Protein AF-A0A2U3QH63-F1 (afdb_monomer)

Radius of gyration: 43.39 Å; Cα contacts (8 Å, |Δi|>4): 1213; chains: 1; bounding box: 76×85×136 Å

Solvent-accessible surface area (backbone atoms only — not comparable to full-atom values): 37563 Å² total; per-residue (Å²): 138,54,75,68,55,43,52,52,37,27,51,47,39,42,52,76,70,37,90,82,51,88,47,72,66,52,48,76,74,70,37,46,32,56,52,40,51,54,51,37,60,54,20,30,50,41,40,75,71,65,50,77,67,56,22,58,55,52,32,51,51,40,21,72,78,34,40,30,41,51,38,31,68,31,45,73,42,46,22,50,32,39,47,78,24,46,57,21,36,40,32,49,51,20,34,38,27,35,50,20,37,36,25,26,35,22,32,34,32,61,61,80,89,74,91,67,79,26,15,23,34,39,33,35,43,26,37,37,27,42,46,16,34,35,43,16,68,33,46,35,27,36,51,20,40,36,34,58,58,12,32,37,76,63,66,40,63,57,72,34,35,31,41,38,79,72,43,41,81,55,88,82,78,87,47,81,46,80,53,101,92,44,81,45,81,51,81,82,81,81,90,52,73,64,61,52,50,48,54,51,49,51,54,50,49,54,52,50,50,54,49,49,55,50,51,54,59,53,56,76,73,45,80,81,34,25,40,54,20,53,61,77,73,46,75,38,77,70,72,57,84,47,88,62,39,44,41,34,40,33,67,56,51,68,25,53,56,85,54,30,54,59,56,51,44,46,51,49,52,56,42,32,53,51,38,43,45,43,76,72,66,36,48,74,47,39,35,32,38,35,44,53,70,50,74,64,28,51,52,43,13,66,72,72,74,48,56,40,64,56,41,18,52,53,26,48,54,48,46,49,56,55,35,51,63,52,68,41,73,82,55,80,41,68,51,43,42,80,82,40,51,68,54,34,53,53,49,54,50,48,24,37,76,72,64,41,28,50,78,52,91,44,20,30,30,37,46,56,88,72,46,91,64,64,34,55,53,64,74,44,56,66,67,63,50,60,76,68,55,91,63,84,76,60,84,83,47,94,45,88,81,38,45,55,46,29,38,46,44,57,92,92,49,79,61,45,87,49,101,55,43,53,13,40,76,18,85,42,40,43,56,38,32,53,46,36,75,76,56,41,74,52,35,30,36,40,33,35,48,56,70,37,42,59,65,45,51,40,47,23,47,52,52,40,23,69,58,68,74,44,73,41,61,76,32,37,41,52,30,36,53,50,20,44,94,88,37,75,56,34,77,93,76,69,62,58,54,41,42,65,68,48,53,59,67,37,55,38,66,26,53,45,46,46,60,37,59,44,43,58,59,48,71,40,81,60,52,75,64,57,44,50,53,25,38,50,51,53,49,54,50,35,54,49,52,50,52,50,52,57,56,72,69,56,89,53,93,55,76,37,84,35,99,51,47,68,60,51,52,56,44,65,76,42,46,66,58,54,36,45,54,25,40,28,55,48,53,22,41,29,56,27,50,48,52,52,52,50,50,54,52,52,51,52,57,42,56,71,66,60,45,31,26,70,69,53,52,50,54,52,50,54,47,52,54,51,54,45,55,56,18,61,36,67,71,41,81,83,67,53,53,67,56,49,38,54,49,50,32,64,42,72,64,41,93,66,54,73,65,56,53,53,50,49,51,50,54,30,49,55,26,51,75,74,66,37,59,67,60,26,47,48,51,49,48,58,37,42,78,63,37,34,44,78,45,84,56,98,91,48,73,49,74,43,64,66,121

Sequence (707 aa):
MGFWGDIKSDYRAVFERDPAARNGLEVILAYPGFHAIFWHRINHRLWNLGIPILPRLLSHIARFLTGIEIHPGASIGKGLVIDHGMGVVIGETAEVGDNCLLYQGVTLGGTGKEKGKRHPTLKNNVVVGTGAKILGAITVGNNVIIGANSVILKPVPDNSICVGVPGRITRKKILRMTTEDGMVEVMDYFPDPVVEKQKELESRIDELTKRLDSVERAKERGGRMKIYNTLTGKKEEFIPEEAGRVGMYACGVTVYDHCHIGHARSAVVFDVMRRYMISRGYQFKYIRNFTDIDDKIINKAKQEGIAWDAVARKYTEEYYRDMDRLGVGRADVEPKATDHIEEIVEIVKGLVEKGFAYERDGSVYFEVEKFHGYGKLSKRDLEDMMAGARVEVDERKRNPMDFALWKASKEGEPSWESPWGQGRPGWHIECSAMSLKHLGETFDIHGGGADLIFPHHENEIAQSESYTGRPFVRYWVHNGFITVDKEKMSKSLGNFFTIQEILNKFDAEAVRFFLLSTHYRSPIEFSDEQLREAEASIDRYYTTVLRIRDFLSQESTKEKPGPDEKALSEMLGKFLDKFREAMDDDFNTALAIGTIFELVRMLNKYMDSRPSGSQAVELIKKADEMLRETGNVLNLFHRTPEEWYRALMAVKGIGLTEDDILARITERQAARERKDWADADFIRKELDEKGILLEDRKDGTGWKVRV

Nearest PDB structures (foldseek):
  1u0b-assembly1_B  TM=9.351E-01  e=1.641E-53  Escherichia coli
  8qhp-assembly1_B  TM=9.592E-01  e=2.094E-49  Pyrococcus furiosus DSM 3638
  3tqo-assembly1_A  TM=9.587E-01  e=3.550E-46  Coxiella burnetii
  6wye-assembly1_A-3  TM=9.798E-01  e=4.482E-16  Neisseria gonorrhoeae
  6wye-assembly2_B-5  TM=9.455E-01  e=9.941E-16  Neisseria gonorrhoeae

Organism: NCBI:txid2016548

Foldseek 3Di:
DDLVVQLVQQLVLQCVPDPPNPDSVCSVPPPLQSQLVNLLSVLLVCVVVVPPPVSVVSQVVSCVVRLARAANQEAAEGSEGEACAHQHHHDNQEYEEYNEYHYYQEEQEFDDDDDDQGTDYEYECEYAAANEYAGTDEYEEANEYEYHNEYDPHHHYHPFYWYDVPTDTDDDDFDWDADPVGIDTDDDDDDDPVVVVVVVVVVVVVVVVVVVVLVVVLVVLAPQFWAQFLLVRDTDRADWPDRLEAEEEEEADAQQDFAFLQNVLQLLLVQLVQLLSVVSRGHYAYEYEYALDDPSLQVSCVVVVHDSNVSNVVSVVNVCVLNVLLVRDDGNYYYYLVVQVVLLLVLLVLCVVLPQWDDDPLWIWGNQVPQDCQCSSVVDDPVRVLVPDPDPDPVRDPDSPIFTQWDADDPPGDWDQHPSGTTGGDPQSSSLRVSCVPANLEGEEYEYAPVCSPPRVSVSQSSSCSNPVDRRYDGYHHFYAEDEPNHGDDVVVVNTGGSVNVVLQARSLLSLQLSLLAQRRDYRYDDPVSSVVSLVLQLLVLVLVVLLVVLLPDDDPDFDAFPCLVVLVVLLVCLVVQLSVCCSHNHNSNSNVVSLVVNSVSSVNRVVSVGDDDSNNVSSVSNVVSNVVSCSSSVHDPDHQVVSQVSVCNSVVLPDDPVNLVVLQVVLVVCVVVVVVVSNVVSQVVCVVSQKHWDQDPVGIDIGGHD

Structure (mmCIF, N/CA/C/O backbone):
data_AF-A0A2U3QH63-F1
#
_entry.id   AF-A0A2U3QH63-F1
#
loop_
_atom_site.group_PDB
_atom_site.id
_atom_site.type_symbol
_atom_site.label_atom_id
_atom_site.label_alt_id
_atom_site.label_comp_id
_atom_site.label_asym_id
_atom_site.label_entity_id
_atom_site.label_seq_id
_atom_site.pdbx_PDB_ins_code
_atom_site.Cartn_x
_atom_site.Cartn_y
_atom_site.Cartn_z
_atom_site.occupancy
_atom_site.B_iso_or_equiv
_atom_site.auth_seq_id
_atom_site.auth_comp_id
_atom_site.auth_asym_id
_atom_site.auth_atom_id
_atom_site.pdbx_PDB_model_num
ATOM 1 N N . MET A 1 1 ? -32.511 -54.097 55.186 1.00 53.22 1 MET A N 1
ATOM 2 C CA . MET A 1 1 ? -31.065 -54.186 55.506 1.00 53.22 1 MET A CA 1
ATOM 3 C C . MET A 1 1 ? -30.899 -54.123 57.014 1.00 53.22 1 MET A C 1
ATOM 5 O O . MET A 1 1 ? -31.680 -53.439 57.661 1.00 53.22 1 MET A O 1
ATOM 9 N N . GLY A 1 2 ? -29.983 -54.909 57.581 1.00 75.94 2 GLY A N 1
ATOM 10 C CA . GLY A 1 2 ? -29.777 -54.994 59.031 1.00 75.94 2 GLY A CA 1
ATOM 11 C C . GLY A 1 2 ? -28.609 -54.131 59.508 1.00 75.94 2 GLY A C 1
ATOM 12 O O . GLY A 1 2 ? -27.726 -53.815 58.721 1.00 75.94 2 GLY A O 1
ATOM 13 N N . PHE A 1 3 ? -28.577 -53.840 60.812 1.00 82.31 3 PHE A N 1
ATOM 14 C CA . PHE A 1 3 ? -27.504 -53.124 61.531 1.00 82.31 3 PHE A CA 1
ATOM 15 C C . PHE A 1 3 ? -26.093 -53.416 61.020 1.00 82.31 3 PHE A C 1
ATOM 17 O O . PHE A 1 3 ? -25.308 -52.524 60.724 1.00 82.31 3 PHE A O 1
ATOM 24 N N . TRP A 1 4 ? -25.796 -54.710 60.919 1.00 85.00 4 TRP A N 1
ATOM 25 C CA . TRP A 1 4 ? -24.488 -55.231 60.572 1.00 85.00 4 TRP A CA 1
ATOM 26 C C . TRP A 1 4 ? -24.160 -55.023 59.093 1.00 85.00 4 TRP A C 1
ATOM 28 O O . TRP A 1 4 ? -22.991 -54.941 58.737 1.00 85.00 4 TRP A O 1
ATOM 38 N N . GLY A 1 5 ? -25.175 -54.898 58.234 1.00 84.56 5 GLY A N 1
ATOM 39 C CA . GLY A 1 5 ? -25.006 -54.535 56.829 1.00 84.56 5 GLY A CA 1
ATOM 40 C C . GLY A 1 5 ? -24.594 -53.075 56.657 1.00 84.56 5 GLY A C 1
ATOM 41 O O . GLY A 1 5 ? -23.699 -52.794 55.861 1.00 84.56 5 GLY A O 1
ATOM 42 N N . ASP A 1 6 ? -25.184 -52.168 57.438 1.00 82.88 6 ASP A N 1
ATOM 43 C CA . ASP A 1 6 ? -24.823 -50.746 57.404 1.00 82.88 6 ASP A CA 1
ATOM 44 C C . ASP A 1 6 ? -23.405 -50.544 57.953 1.00 82.88 6 ASP A C 1
ATOM 46 O O . ASP A 1 6 ? -22.573 -49.956 57.272 1.00 82.88 6 ASP A O 1
ATOM 50 N N . ILE A 1 7 ? -23.071 -51.169 59.090 1.00 87.12 7 ILE A N 1
ATOM 51 C CA . ILE A 1 7 ? -21.707 -51.138 59.654 1.00 87.12 7 ILE A CA 1
ATOM 52 C C . ILE A 1 7 ? -20.677 -51.715 58.680 1.00 87.12 7 ILE A C 1
ATOM 54 O O . ILE A 1 7 ? -19.600 -51.150 58.515 1.00 87.12 7 ILE A O 1
ATOM 58 N N . LYS A 1 8 ? -20.990 -52.833 58.011 1.00 88.12 8 LYS A N 1
ATOM 59 C CA . LYS A 1 8 ? -20.094 -53.432 57.011 1.00 88.12 8 LYS A CA 1
ATOM 60 C C . LYS A 1 8 ? -19.876 -52.504 55.814 1.00 88.12 8 LYS A C 1
ATOM 62 O O . LYS A 1 8 ? -18.784 -52.502 55.253 1.00 88.12 8 LYS A O 1
ATOM 67 N N . SER A 1 9 ? -20.899 -51.745 55.428 1.00 85.88 9 SER A N 1
ATOM 68 C CA . SER A 1 9 ? -20.813 -50.766 54.340 1.00 85.88 9 SER A CA 1
ATOM 69 C C . SER A 1 9 ? -19.979 -49.555 54.756 1.00 85.88 9 SER A C 1
ATOM 71 O O . SER A 1 9 ? -19.106 -49.146 54.001 1.00 85.88 9 SER A O 1
ATOM 73 N N . ASP A 1 10 ? -20.180 -49.046 55.974 1.00 87.25 10 ASP A N 1
ATOM 74 C CA . ASP A 1 10 ? -19.399 -47.941 56.543 1.00 87.25 10 ASP A CA 1
ATOM 75 C C . ASP A 1 10 ? -17.912 -48.335 56.679 1.00 87.25 10 ASP A C 1
ATOM 77 O O . ASP A 1 10 ? -17.027 -47.596 56.262 1.00 87.25 10 ASP A O 1
ATOM 81 N N . TYR A 1 11 ? -17.631 -49.551 57.161 1.00 88.56 11 TYR A N 1
ATOM 82 C CA . TYR A 1 11 ? -16.279 -50.118 57.228 1.00 88.56 11 TYR A CA 1
ATOM 83 C C . TYR A 1 11 ? -15.609 -50.211 55.847 1.00 88.56 11 TYR A C 1
ATOM 85 O O . TYR A 1 11 ? -14.471 -49.774 55.685 1.00 88.56 11 TYR A O 1
ATOM 93 N N . ARG A 1 12 ? -16.308 -50.772 54.848 1.00 86.50 12 ARG A N 1
ATOM 94 C CA . ARG A 1 12 ? -15.771 -50.904 53.483 1.00 86.50 12 ARG A CA 1
ATOM 95 C C . ARG A 1 12 ? -15.495 -49.547 52.858 1.00 86.50 12 ARG A C 1
ATOM 97 O O . ARG A 1 12 ? -14.435 -49.369 52.279 1.00 86.50 12 ARG A O 1
ATOM 104 N N . ALA A 1 13 ? -16.410 -48.595 53.028 1.00 85.12 13 ALA A N 1
ATOM 105 C CA . ALA A 1 13 ? -16.253 -47.257 52.478 1.00 85.12 13 ALA A CA 1
ATOM 106 C C . ALA A 1 13 ? -15.012 -46.548 53.036 1.00 85.12 13 ALA A C 1
ATOM 108 O O . ALA A 1 13 ? -14.299 -45.910 52.270 1.00 85.12 13 ALA A O 1
ATOM 109 N N . VAL A 1 14 ? -14.723 -46.687 54.337 1.00 86.12 14 VAL A N 1
ATOM 110 C CA . VAL A 1 14 ? -13.491 -46.139 54.932 1.00 86.12 14 VAL A CA 1
ATOM 111 C C . VAL A 1 14 ? -12.256 -46.844 54.366 1.00 86.12 14 VAL A C 1
ATOM 113 O O . VAL A 1 14 ? -11.330 -46.176 53.922 1.00 86.12 14 VAL A O 1
ATOM 116 N N . PHE A 1 15 ? -12.261 -48.179 54.326 1.00 84.75 15 PHE A N 1
ATOM 117 C CA . PHE A 1 15 ? -11.122 -48.965 53.842 1.00 84.75 15 PHE A CA 1
ATOM 118 C C . PHE A 1 15 ? -10.794 -48.723 52.357 1.00 84.75 15 PHE A C 1
ATOM 120 O O . PHE A 1 15 ? -9.631 -48.716 51.980 1.00 84.75 15 PHE A O 1
ATOM 127 N N . GLU A 1 16 ? -11.805 -48.530 51.509 1.00 82.19 16 GLU A N 1
ATOM 128 C CA . GLU A 1 16 ? -11.620 -48.321 50.066 1.00 82.19 16 GLU A CA 1
ATOM 129 C C . GLU A 1 16 ? -11.234 -46.878 49.710 1.00 82.19 16 GLU A C 1
ATOM 131 O O . GLU A 1 16 ? -10.619 -46.654 48.669 1.00 82.19 16 GLU A O 1
ATOM 136 N N . ARG A 1 17 ? -11.616 -45.894 50.535 1.00 78.31 17 ARG A N 1
ATOM 137 C CA . ARG A 1 17 ? -11.441 -44.464 50.222 1.00 78.31 17 ARG A CA 1
ATOM 138 C C . ARG A 1 17 ? -10.255 -43.810 50.918 1.00 78.31 17 ARG A C 1
ATOM 140 O O . ARG A 1 17 ? -9.810 -42.774 50.434 1.00 78.31 17 ARG A O 1
ATOM 147 N N . ASP A 1 18 ? -9.758 -44.379 52.015 1.00 78.69 18 ASP A N 1
ATOM 148 C CA . ASP A 1 18 ? -8.550 -43.886 52.675 1.00 78.69 18 ASP A CA 1
ATOM 149 C C . ASP A 1 18 ? -7.324 -44.726 52.261 1.00 78.69 18 ASP A C 1
ATOM 151 O O . ASP A 1 18 ? -7.178 -45.866 52.712 1.00 78.69 18 ASP A O 1
ATOM 155 N N . PRO A 1 19 ? -6.408 -44.188 51.432 1.00 79.00 19 PRO A N 1
ATOM 156 C CA . PRO A 1 19 ? -5.205 -44.905 51.014 1.00 79.00 19 PRO A CA 1
ATOM 157 C C . PRO A 1 19 ? -4.230 -45.186 52.170 1.00 79.00 19 PRO A C 1
ATOM 159 O O . PRO A 1 19 ? -3.308 -45.988 52.005 1.00 79.00 19 PRO A O 1
ATOM 162 N N . ALA A 1 20 ? -4.397 -44.545 53.332 1.00 77.81 20 ALA A N 1
ATOM 163 C CA . ALA A 1 20 ? -3.601 -44.813 54.522 1.00 77.81 20 ALA A CA 1
ATOM 164 C C . ALA A 1 20 ? -4.074 -46.056 55.298 1.00 77.81 20 ALA A C 1
ATOM 166 O O . ALA A 1 20 ? -3.328 -46.542 56.152 1.00 77.81 20 ALA A O 1
ATOM 167 N N . ALA A 1 21 ? -5.260 -46.603 55.006 1.00 82.69 21 ALA A N 1
ATOM 168 C CA . ALA A 1 21 ? -5.777 -47.800 55.662 1.00 82.69 21 ALA A CA 1
ATOM 169 C C . ALA A 1 21 ? -5.039 -49.054 55.169 1.00 82.69 21 ALA A C 1
ATOM 171 O O . ALA A 1 21 ? -5.314 -49.590 54.096 1.00 82.69 21 ALA A O 1
ATOM 172 N N . ARG A 1 22 ? -4.095 -49.573 55.962 1.00 80.56 22 ARG A N 1
ATOM 173 C CA . ARG A 1 22 ? -3.258 -50.711 55.539 1.00 80.56 22 ARG A CA 1
ATOM 174 C C . ARG A 1 22 ? -3.982 -52.044 55.669 1.00 80.56 22 ARG A C 1
ATOM 176 O O . ARG A 1 22 ? -3.662 -52.996 54.962 1.00 80.56 22 ARG A O 1
ATOM 183 N N . ASN A 1 23 ? -4.913 -52.151 56.615 1.00 85.81 23 ASN A N 1
ATOM 184 C CA . ASN A 1 23 ? -5.725 -53.345 56.835 1.00 85.81 23 ASN A CA 1
ATOM 185 C C . ASN A 1 23 ? -7.034 -53.017 57.577 1.00 85.81 23 ASN A C 1
ATOM 187 O O . ASN A 1 23 ? -7.190 -51.962 58.184 1.00 85.81 23 ASN A O 1
ATOM 191 N N . GLY A 1 24 ? -7.976 -53.960 57.565 1.00 82.75 24 GLY A N 1
ATOM 192 C CA . GLY A 1 24 ? -9.287 -53.778 58.191 1.00 82.75 24 GLY A CA 1
ATOM 193 C C . GLY A 1 24 ? -9.284 -53.624 59.714 1.00 82.75 24 GLY A C 1
ATOM 194 O O . GLY A 1 24 ? -10.132 -52.925 60.267 1.00 82.75 24 GLY A O 1
ATOM 195 N N . LEU A 1 25 ? -8.335 -54.262 60.406 1.00 85.62 25 LEU A N 1
ATOM 196 C CA . LEU A 1 25 ? -8.208 -54.149 61.863 1.00 85.62 25 LEU A CA 1
ATOM 197 C C . LEU A 1 25 ? -7.833 -52.724 62.274 1.00 85.62 25 LEU A C 1
ATOM 199 O O . LEU A 1 25 ? -8.341 -52.224 63.274 1.00 85.62 25 LEU A O 1
ATOM 203 N N . GLU A 1 26 ? -7.002 -52.060 61.476 1.00 86.62 26 GLU A N 1
ATOM 204 C CA . GLU A 1 26 ? -6.615 -50.666 61.674 1.00 86.62 26 GLU A CA 1
ATOM 205 C C . GLU A 1 26 ? -7.829 -49.729 61.617 1.00 86.62 26 GLU A C 1
ATOM 207 O O . GLU A 1 26 ? -8.023 -48.925 62.526 1.00 86.62 26 GLU A O 1
ATOM 212 N N . VAL A 1 27 ? -8.713 -49.905 60.629 1.00 86.00 27 VAL A N 1
ATOM 213 C CA . VAL A 1 27 ? -9.963 -49.132 60.520 1.00 86.00 27 VAL A CA 1
ATOM 214 C C . VAL A 1 27 ? -10.855 -49.340 61.747 1.00 86.00 27 VAL A C 1
ATOM 216 O O . VAL A 1 27 ? -11.381 -48.387 62.319 1.00 86.00 27 VAL A O 1
ATOM 219 N N . ILE A 1 28 ? -11.003 -50.585 62.202 1.00 88.31 28 ILE A N 1
ATOM 220 C CA . ILE A 1 28 ? -11.861 -50.905 63.349 1.00 88.31 28 ILE A CA 1
ATOM 221 C C . ILE A 1 28 ? -11.292 -50.353 64.660 1.00 88.31 28 ILE A C 1
ATOM 223 O O . ILE A 1 28 ? -12.069 -49.968 65.531 1.00 88.31 28 ILE A O 1
ATOM 227 N N . LEU A 1 29 ? -9.970 -50.317 64.834 1.00 87.69 29 LEU A N 1
ATOM 228 C CA . LEU A 1 29 ? -9.340 -49.971 66.113 1.00 87.69 29 LEU A CA 1
ATOM 229 C C . LEU A 1 29 ? -8.884 -48.514 66.214 1.00 87.69 29 LEU A C 1
ATOM 231 O O . LEU A 1 29 ? -8.833 -47.992 67.324 1.00 87.69 29 LEU A O 1
ATOM 235 N N . ALA A 1 30 ? -8.562 -47.861 65.097 1.00 87.62 30 ALA A N 1
ATOM 236 C CA . ALA A 1 30 ? -7.822 -46.600 65.113 1.00 87.62 30 ALA A CA 1
ATOM 237 C C . ALA A 1 30 ? -8.497 -45.438 64.372 1.00 87.62 30 ALA A C 1
ATOM 239 O O . ALA A 1 30 ? -7.979 -44.330 64.455 1.00 87.62 30 ALA A O 1
ATOM 240 N N . TYR A 1 31 ? -9.625 -45.642 63.677 1.00 91.00 31 TYR A N 1
ATOM 241 C CA . TYR A 1 31 ? -10.254 -44.587 62.870 1.00 91.00 31 TYR A CA 1
ATOM 242 C C . TYR A 1 31 ? -11.399 -43.901 63.632 1.00 91.00 31 TYR A C 1
ATOM 244 O O . TYR A 1 31 ? -12.498 -44.462 63.728 1.00 91.00 31 TYR A O 1
ATOM 252 N N . PRO A 1 32 ? -11.213 -42.655 64.115 1.00 90.94 32 PRO A N 1
ATOM 253 C CA . PRO A 1 32 ? -12.220 -41.972 64.928 1.00 90.94 32 PRO A CA 1
ATOM 254 C C . PRO A 1 32 ? -13.519 -41.703 64.160 1.00 90.94 32 PRO A C 1
ATOM 256 O O . PRO A 1 32 ? -14.601 -41.744 64.744 1.00 90.94 32 PRO A O 1
ATOM 259 N N . GLY A 1 33 ? -13.423 -41.479 62.843 1.00 91.94 33 GLY A N 1
ATOM 260 C CA . GLY A 1 33 ? -14.576 -41.317 61.954 1.00 91.94 33 GLY A CA 1
ATOM 261 C C . GLY A 1 33 ? -15.480 -42.548 61.935 1.00 91.94 33 GLY A C 1
ATOM 262 O O . GLY A 1 33 ? -16.689 -42.434 62.137 1.00 91.94 33 GLY A O 1
ATOM 263 N N . PHE A 1 34 ? -14.889 -43.737 61.782 1.00 93.69 34 PHE A N 1
ATOM 264 C CA . PHE A 1 34 ? -15.624 -45.001 61.829 1.00 93.69 34 PHE A CA 1
ATOM 265 C C . PHE A 1 34 ? -16.256 -45.234 63.208 1.00 93.69 34 PHE A C 1
ATOM 267 O O . PHE A 1 34 ? -17.435 -45.582 63.297 1.00 93.69 34 PHE A O 1
ATOM 274 N N . HIS A 1 35 ? -15.514 -44.978 64.293 1.00 94.38 35 HIS A N 1
ATOM 275 C CA . HIS A 1 35 ? -16.042 -45.099 65.657 1.00 94.38 35 HIS A CA 1
ATOM 276 C C . HIS A 1 35 ? -17.243 -44.185 65.896 1.00 94.38 35 HIS A C 1
ATOM 278 O O . HIS A 1 35 ? -18.248 -44.636 66.445 1.00 94.38 35 HIS A O 1
ATOM 284 N N . ALA A 1 36 ? -17.179 -42.923 65.463 1.00 94.69 36 ALA A N 1
ATOM 285 C CA . ALA A 1 36 ? -18.276 -41.970 65.624 1.00 94.69 36 ALA A CA 1
ATOM 286 C C . ALA A 1 36 ? -19.554 -42.440 64.913 1.00 94.69 36 ALA A C 1
ATOM 288 O O . ALA A 1 36 ? -20.642 -42.383 65.492 1.00 94.69 36 ALA A O 1
ATOM 289 N N . ILE A 1 37 ? -19.420 -42.966 63.692 1.00 94.50 37 ILE A N 1
ATOM 290 C CA . ILE A 1 37 ? -20.543 -43.524 62.929 1.00 94.50 37 ILE A CA 1
ATOM 291 C C . ILE A 1 37 ? -21.089 -44.776 63.622 1.00 94.50 37 ILE A C 1
ATOM 293 O O . ILE A 1 37 ? -22.301 -44.892 63.801 1.00 94.50 37 ILE A O 1
ATOM 297 N N . PHE A 1 38 ? -20.224 -45.684 64.082 1.00 94.31 38 PHE A N 1
ATOM 298 C CA . PHE A 1 38 ? -20.634 -46.889 64.807 1.00 94.31 38 PHE A CA 1
ATOM 299 C C . PHE A 1 38 ? -21.450 -46.556 66.067 1.00 94.31 38 PHE A C 1
ATOM 301 O O . PHE A 1 38 ? -22.555 -47.075 66.253 1.00 94.31 38 PHE A O 1
ATOM 308 N N . TRP A 1 39 ? -20.960 -45.628 66.896 1.00 94.56 39 TRP A N 1
ATOM 309 C CA . TRP A 1 39 ? -21.692 -45.131 68.063 1.00 94.56 39 TRP A CA 1
ATOM 310 C C . TRP A 1 39 ? -23.014 -44.472 67.669 1.00 94.56 39 TRP A C 1
ATOM 312 O O . TRP A 1 39 ? -24.040 -44.718 68.307 1.00 94.56 39 TRP A O 1
ATOM 322 N N . HIS A 1 40 ? -23.029 -43.674 66.598 1.00 95.88 40 HIS A N 1
ATOM 323 C CA . HIS A 1 40 ? -24.258 -43.077 66.089 1.00 95.88 40 HIS A CA 1
ATOM 324 C C . HIS A 1 40 ? -25.283 -44.138 65.665 1.00 95.88 40 HIS A C 1
ATOM 326 O O . HIS A 1 40 ? -26.443 -44.012 66.038 1.00 95.88 40 HIS A O 1
ATOM 332 N N . ARG A 1 41 ? -24.892 -45.215 64.971 1.00 94.44 41 ARG A N 1
ATOM 333 C CA . ARG A 1 41 ? -25.812 -46.297 64.558 1.00 94.44 41 ARG A CA 1
ATOM 334 C C . ARG A 1 41 ? -26.518 -46.940 65.757 1.00 94.44 41 ARG A C 1
ATOM 336 O O . ARG A 1 41 ? -27.707 -47.255 65.674 1.00 94.44 41 ARG A O 1
ATOM 343 N N . ILE A 1 42 ? -25.804 -47.127 66.870 1.00 93.31 42 ILE A N 1
ATOM 344 C CA . ILE A 1 42 ? -26.376 -47.615 68.137 1.00 93.31 42 ILE A CA 1
ATOM 345 C C . ILE A 1 42 ? -27.324 -46.561 68.719 1.00 93.31 42 ILE A C 1
ATOM 347 O O . ILE A 1 42 ? -28.484 -46.857 69.008 1.00 93.31 42 ILE A O 1
ATOM 351 N N . ASN A 1 43 ? -26.856 -45.318 68.838 1.00 94.12 43 ASN A N 1
ATOM 352 C CA . ASN A 1 43 ? -27.611 -44.223 69.446 1.00 94.12 43 ASN A CA 1
ATOM 353 C C . ASN A 1 43 ? -28.893 -43.897 68.675 1.00 94.12 43 ASN A C 1
ATOM 355 O O . ASN A 1 43 ? -29.934 -43.696 69.289 1.00 94.12 43 ASN A O 1
ATOM 359 N N . HIS A 1 44 ? -28.845 -43.900 67.347 1.00 95.00 44 HIS A N 1
ATOM 360 C CA . HIS A 1 44 ? -29.987 -43.655 66.471 1.00 95.00 44 HIS A CA 1
ATOM 361 C C . HIS A 1 44 ? -31.080 -44.713 66.659 1.00 95.00 44 HIS A C 1
ATOM 363 O O . HIS A 1 44 ? -32.268 -44.403 66.671 1.00 95.00 44 HIS A O 1
ATOM 369 N N . ARG A 1 45 ? -30.702 -45.973 66.902 1.00 92.62 45 ARG A N 1
ATOM 370 C CA . ARG A 1 45 ? -31.667 -47.032 67.229 1.00 92.62 45 ARG A CA 1
ATOM 371 C C . ARG A 1 45 ? -32.314 -46.830 68.586 1.00 92.62 45 ARG A C 1
ATOM 373 O O . ARG A 1 45 ? -33.529 -46.936 68.685 1.00 92.62 45 ARG A O 1
ATOM 380 N N . LEU A 1 46 ? -31.521 -46.526 69.613 1.00 92.81 46 LEU A N 1
ATOM 381 C CA . LEU A 1 46 ? -32.048 -46.235 70.949 1.00 92.81 46 LEU A CA 1
ATOM 382 C C . LEU A 1 46 ? -32.972 -45.004 70.921 1.00 92.81 46 LEU A C 1
ATOM 384 O O . LEU A 1 46 ? -34.009 -44.995 71.579 1.00 92.81 46 LEU A O 1
ATOM 388 N N . TRP A 1 47 ? -32.625 -44.001 70.112 1.00 93.56 47 TRP A N 1
ATOM 389 C CA . TRP A 1 47 ? -33.444 -42.818 69.854 1.00 93.56 47 TRP A CA 1
ATOM 390 C C . TRP A 1 47 ? -34.783 -43.179 69.201 1.00 93.56 47 TRP A C 1
ATOM 392 O O . TRP A 1 47 ? -35.831 -42.774 69.695 1.00 93.56 47 TRP A O 1
ATOM 402 N N . ASN A 1 48 ? -34.770 -44.013 68.157 1.00 91.12 48 ASN A N 1
ATOM 403 C CA . ASN A 1 48 ? -35.988 -44.464 67.474 1.00 91.12 48 ASN A CA 1
ATOM 404 C C . ASN A 1 48 ? -36.855 -45.407 68.328 1.00 91.12 48 ASN A C 1
ATOM 406 O O . ASN A 1 48 ? -38.058 -45.494 68.105 1.00 91.12 48 ASN A O 1
ATOM 410 N N . LEU A 1 49 ? -36.273 -46.080 69.327 1.00 91.88 49 LEU A N 1
ATOM 411 C CA . LEU A 1 49 ? -37.008 -46.841 70.346 1.00 91.88 49 LEU A CA 1
ATOM 412 C C . LEU A 1 49 ? -37.666 -45.944 71.410 1.00 91.88 49 LEU A C 1
ATOM 414 O O . LEU A 1 49 ? -38.305 -46.454 72.327 1.00 91.88 49 LEU A O 1
ATOM 418 N N . GLY A 1 50 ? -37.504 -44.620 71.314 1.00 90.12 50 GLY A N 1
ATOM 419 C CA . GLY A 1 50 ? -38.081 -43.662 72.254 1.00 90.12 50 GLY A CA 1
ATOM 420 C C . GLY A 1 50 ? -37.398 -43.655 73.621 1.00 90.12 50 GLY A C 1
ATOM 421 O O . GLY A 1 50 ? -37.983 -43.166 74.586 1.00 90.12 50 GLY A O 1
ATOM 422 N N . ILE A 1 51 ? -36.176 -44.193 73.733 1.00 89.88 51 ILE A N 1
ATOM 423 C CA . ILE A 1 51 ? -35.454 -44.232 75.008 1.00 89.88 51 ILE A CA 1
ATOM 424 C C . ILE A 1 51 ? -35.044 -42.800 75.389 1.00 89.88 51 ILE A C 1
ATOM 426 O O . ILE A 1 51 ? -34.281 -42.162 74.655 1.00 89.88 51 ILE A O 1
ATOM 430 N N . PRO A 1 52 ? -35.503 -42.279 76.541 1.00 84.19 52 PRO A N 1
ATOM 431 C CA . PRO A 1 52 ? -35.208 -40.913 76.944 1.00 84.19 52 PRO A CA 1
ATOM 432 C C . PRO A 1 52 ? -33.756 -40.785 77.417 1.00 84.19 52 PRO A C 1
ATOM 434 O O . PRO A 1 52 ? -33.240 -41.673 78.091 1.00 84.19 52 PRO A O 1
ATOM 437 N N . ILE A 1 53 ? -33.118 -39.643 77.122 1.00 88.88 53 ILE A N 1
ATOM 438 C CA . ILE A 1 53 ? -31.811 -39.181 77.648 1.00 88.88 53 ILE A CA 1
ATOM 439 C C . ILE A 1 53 ? -30.589 -40.020 77.221 1.00 88.88 53 ILE A C 1
ATOM 441 O O . ILE A 1 53 ? -29.588 -39.450 76.783 1.00 88.88 53 ILE A O 1
ATOM 445 N N . LEU A 1 54 ? -30.654 -41.350 77.303 1.00 91.94 54 LEU A N 1
ATOM 446 C CA . LEU A 1 54 ? -29.540 -42.268 77.062 1.00 91.94 54 LEU A CA 1
ATOM 447 C C . LEU A 1 54 ? -28.872 -42.088 75.685 1.00 91.94 54 LEU A C 1
ATOM 449 O O . LEU A 1 54 ? -27.647 -41.964 75.659 1.00 91.94 54 LEU A O 1
ATOM 453 N N . PRO A 1 55 ? -29.601 -41.982 74.552 1.00 92.88 55 PRO A N 1
ATOM 454 C CA . PRO A 1 55 ? -28.961 -41.764 73.253 1.00 92.88 55 PRO A CA 1
ATOM 455 C C . PRO A 1 55 ? -28.157 -40.460 73.209 1.00 92.88 55 PRO A C 1
ATOM 457 O O . PRO A 1 55 ? -27.096 -40.391 72.587 1.00 92.88 55 PRO A O 1
ATOM 460 N N . ARG A 1 56 ? -28.649 -39.413 73.888 1.00 91.50 56 ARG A N 1
ATOM 461 C CA . ARG A 1 56 ? -27.984 -38.108 73.931 1.00 91.50 56 ARG A CA 1
ATOM 462 C C . ARG A 1 56 ? -26.728 -38.163 74.794 1.00 91.50 56 ARG A C 1
ATOM 464 O O . ARG A 1 56 ? -25.689 -37.669 74.363 1.00 91.50 56 ARG A O 1
ATOM 471 N N . LEU A 1 57 ? -26.791 -38.823 75.950 1.00 92.50 57 LEU A N 1
ATOM 472 C CA . LEU A 1 57 ? -25.623 -39.061 76.800 1.00 92.50 57 LEU A CA 1
ATOM 473 C C . LEU A 1 57 ? -24.526 -39.826 76.044 1.00 92.50 57 LEU A C 1
ATOM 475 O O . LEU A 1 57 ? -23.381 -39.380 76.006 1.00 92.50 57 LEU A O 1
ATOM 479 N N . LEU A 1 58 ? -24.885 -40.924 75.370 1.00 92.38 58 LEU A N 1
ATOM 480 C CA . LEU A 1 58 ? -23.946 -41.708 74.566 1.00 92.38 58 LEU A CA 1
ATOM 481 C C . LEU A 1 58 ? -23.362 -40.900 73.398 1.00 92.38 58 LEU A C 1
ATOM 483 O O . LEU A 1 58 ? -22.180 -41.043 73.093 1.00 92.38 58 LEU A O 1
ATOM 487 N N . SER A 1 59 ? -24.139 -40.003 72.777 1.00 92.62 59 SER A N 1
ATOM 488 C CA . SER A 1 59 ? -23.609 -39.107 71.738 1.00 92.62 59 SER A CA 1
ATOM 489 C C . SER A 1 59 ? -22.552 -38.135 72.273 1.00 92.62 59 SER A C 1
ATOM 491 O O . SER A 1 59 ? -21.588 -37.836 71.574 1.00 92.62 59 SER A O 1
ATOM 493 N N . HIS A 1 60 ? -22.672 -37.687 73.528 1.00 92.62 60 HIS A N 1
ATOM 494 C CA . HIS A 1 60 ? -21.665 -36.828 74.155 1.00 92.62 60 HIS A CA 1
ATOM 495 C C . HIS A 1 60 ? -20.381 -37.583 74.501 1.00 92.62 60 HIS A C 1
ATOM 497 O O . HIS A 1 60 ? -19.298 -37.021 74.346 1.00 92.62 60 HIS A O 1
ATOM 503 N N . ILE A 1 61 ? -20.492 -38.849 74.911 1.00 93.00 61 ILE A N 1
ATOM 504 C CA . ILE A 1 61 ? -19.330 -39.722 75.123 1.00 93.00 61 ILE A CA 1
ATOM 505 C C . ILE A 1 61 ? -18.610 -39.962 73.792 1.00 93.00 61 ILE A C 1
ATOM 507 O O . ILE A 1 61 ? -17.402 -39.757 73.706 1.00 93.00 61 ILE A O 1
ATOM 511 N N . ALA A 1 62 ? -19.349 -40.311 72.733 1.00 92.56 62 ALA A N 1
ATOM 512 C CA . ALA A 1 62 ? -18.780 -40.490 71.398 1.00 92.56 62 ALA A CA 1
ATOM 513 C C . ALA A 1 62 ? -18.072 -39.216 70.906 1.00 92.56 62 ALA A C 1
ATOM 515 O O . ALA A 1 62 ? -16.948 -39.292 70.411 1.00 92.56 62 ALA A O 1
ATOM 516 N N . ARG A 1 63 ? -18.676 -38.038 71.124 1.00 94.50 63 ARG A N 1
ATOM 517 C CA . ARG A 1 63 ? -18.057 -36.740 70.820 1.00 94.50 63 ARG A CA 1
ATOM 518 C C . ARG A 1 63 ? -16.755 -36.525 71.582 1.00 94.50 63 ARG A C 1
ATOM 520 O O . ARG A 1 63 ? -15.786 -36.068 70.992 1.00 94.50 63 ARG A O 1
ATOM 527 N N . PHE A 1 64 ? -16.730 -36.831 72.878 1.00 92.94 64 PHE A N 1
ATOM 528 C CA . PHE A 1 64 ? -15.528 -36.675 73.696 1.00 92.94 64 PHE A CA 1
ATOM 529 C C . PHE A 1 64 ? -14.380 -37.567 73.204 1.00 92.94 64 PHE A C 1
ATOM 531 O O . PHE A 1 64 ? -13.242 -37.117 73.154 1.00 92.94 64 PHE A O 1
ATOM 538 N N . LEU A 1 65 ? -14.684 -38.802 72.795 1.00 91.81 65 LEU A N 1
ATOM 539 C CA . LEU A 1 65 ? -13.680 -39.761 72.329 1.00 91.81 65 LEU A CA 1
ATOM 540 C C . LEU A 1 65 ? -13.183 -39.491 70.902 1.00 91.81 65 LEU A C 1
ATOM 542 O O . LEU A 1 65 ? -12.031 -39.780 70.600 1.00 91.81 65 LEU A O 1
ATOM 546 N N . THR A 1 66 ? -14.041 -38.971 70.020 1.00 93.38 66 THR A N 1
ATOM 547 C CA . THR A 1 66 ? -13.747 -38.882 68.574 1.00 93.38 66 THR A CA 1
ATOM 548 C C . THR A 1 66 ? -13.567 -37.458 68.052 1.00 93.38 66 THR A C 1
ATOM 550 O O . THR A 1 66 ? -13.049 -37.273 66.955 1.00 93.38 66 THR A O 1
ATOM 553 N N . GLY A 1 67 ? -14.014 -36.441 68.795 1.00 93.06 67 GLY A N 1
ATOM 554 C CA . GLY A 1 67 ? -14.063 -35.054 68.325 1.00 93.06 67 GLY A CA 1
ATOM 555 C C . GLY A 1 67 ? -15.175 -34.765 67.304 1.00 93.06 67 GLY A C 1
ATOM 556 O O . GLY A 1 67 ? -15.240 -33.647 66.793 1.00 93.06 67 GLY A O 1
ATOM 557 N N . ILE A 1 68 ? -16.047 -35.741 67.019 1.00 96.88 68 ILE A N 1
ATOM 558 C CA . ILE A 1 68 ? -17.143 -35.653 66.045 1.00 96.88 68 ILE A CA 1
ATOM 559 C C . ILE A 1 68 ? -18.480 -35.602 66.795 1.00 96.88 68 ILE A C 1
ATOM 561 O O . ILE A 1 68 ? -18.807 -36.498 67.575 1.00 96.88 68 ILE A O 1
ATOM 565 N N . GLU A 1 69 ? -19.291 -34.573 66.554 1.00 96.06 69 GLU A N 1
ATOM 566 C CA . GLU A 1 69 ? -20.637 -34.462 67.119 1.00 96.06 69 GLU A CA 1
ATOM 567 C C . GLU A 1 69 ? -21.692 -34.898 66.098 1.00 96.06 69 GLU A C 1
ATOM 569 O O . GLU A 1 69 ? -21.963 -34.191 65.132 1.00 96.06 69 GLU A O 1
ATOM 574 N N . ILE A 1 70 ? -22.336 -36.043 66.342 1.00 96.88 70 ILE A N 1
ATOM 575 C CA . ILE A 1 70 ? -23.491 -36.506 65.563 1.00 96.88 70 ILE A CA 1
ATOM 576 C C . ILE A 1 70 ? -24.698 -36.619 66.488 1.00 96.88 70 ILE A C 1
ATOM 578 O O . ILE A 1 70 ? -24.697 -37.397 67.446 1.00 96.88 70 ILE A O 1
ATOM 582 N N . HIS A 1 71 ? -25.748 -35.849 66.212 1.00 96.06 71 HIS A N 1
ATOM 583 C CA . HIS A 1 71 ? -26.980 -35.942 66.985 1.00 96.06 71 HIS A CA 1
ATOM 584 C C . HIS A 1 71 ? -27.672 -37.306 66.765 1.00 96.06 71 HIS A C 1
ATOM 586 O O . HIS A 1 71 ? -27.774 -37.749 65.621 1.00 96.06 71 HIS A O 1
ATOM 592 N N . PRO A 1 72 ? -28.211 -37.972 67.811 1.00 95.31 72 PRO A N 1
ATOM 593 C CA . PRO A 1 72 ? -28.885 -39.269 67.662 1.00 95.31 72 PRO A CA 1
ATOM 594 C C . PRO A 1 72 ? -30.059 -39.260 66.679 1.00 95.31 72 PRO A C 1
ATOM 596 O O . PRO A 1 72 ? -30.284 -40.249 65.999 1.00 95.31 72 PRO A O 1
ATOM 599 N N . GLY A 1 73 ? -30.787 -38.146 66.592 1.00 93.62 73 GLY A N 1
ATOM 600 C CA . GLY A 1 73 ? -31.906 -37.969 65.657 1.00 93.62 73 GLY A CA 1
ATOM 601 C C . GLY A 1 73 ? -31.530 -37.801 64.178 1.00 93.62 73 GLY A C 1
ATOM 602 O O . GLY A 1 73 ? -32.419 -37.908 63.338 1.00 93.62 73 GLY A O 1
ATOM 603 N N . ALA A 1 74 ? -30.254 -37.560 63.847 1.00 95.81 74 ALA A N 1
ATOM 604 C CA . ALA A 1 74 ? -29.832 -37.408 62.455 1.00 95.81 74 ALA A CA 1
ATOM 605 C C . ALA A 1 74 ? -30.016 -38.727 61.692 1.00 95.81 74 ALA A C 1
ATOM 607 O O . ALA A 1 74 ? -29.809 -39.800 62.257 1.00 95.81 74 ALA A O 1
ATOM 608 N N . SER A 1 75 ? -30.382 -38.653 60.414 1.00 95.44 75 SER A N 1
ATOM 609 C CA . SER A 1 75 ? -30.491 -39.827 59.547 1.00 95.44 75 SER A CA 1
ATOM 610 C C . SER A 1 75 ? -29.254 -39.928 58.663 1.00 95.44 75 SER A C 1
ATOM 612 O O . SER A 1 75 ? -28.904 -38.967 57.980 1.00 95.44 75 SER A O 1
ATOM 614 N N . ILE A 1 76 ? -28.578 -41.076 58.688 1.00 95.31 76 ILE A N 1
ATOM 615 C CA . ILE A 1 76 ? -27.339 -41.308 57.940 1.00 95.31 76 ILE A CA 1
ATOM 616 C C . ILE A 1 76 ? -27.514 -42.543 57.051 1.00 95.31 76 ILE A C 1
ATOM 618 O O . ILE A 1 76 ? -27.850 -43.621 57.543 1.00 95.31 76 ILE A O 1
ATOM 622 N N . GLY A 1 77 ? -27.276 -42.393 55.751 1.00 91.56 77 GLY A N 1
ATOM 623 C CA . GLY A 1 77 ? -27.227 -43.454 54.748 1.00 91.56 77 GLY A CA 1
ATOM 624 C C . GLY A 1 77 ? -25.981 -44.326 54.894 1.00 91.56 77 GLY A C 1
ATOM 625 O O . GLY A 1 77 ? -25.191 -44.154 55.821 1.00 91.56 77 GLY A O 1
ATOM 626 N N . LYS A 1 78 ? -25.795 -45.307 54.019 1.00 90.00 78 LYS A N 1
ATOM 627 C CA . LYS A 1 78 ? -24.658 -46.238 54.080 1.00 90.00 78 LYS A CA 1
ATOM 628 C C . LYS A 1 78 ? -23.398 -45.632 53.486 1.00 90.00 78 LYS A C 1
ATOM 630 O O . LYS A 1 78 ? -23.478 -44.872 52.530 1.00 90.00 78 LYS A O 1
ATOM 635 N N . GLY A 1 79 ? -22.235 -46.040 53.983 1.00 86.25 79 GLY A N 1
ATOM 636 C CA . GLY A 1 79 ? -20.957 -45.678 53.372 1.00 86.25 79 GLY A CA 1
ATOM 637 C C . GLY A 1 79 ? -20.581 -44.212 53.588 1.00 86.25 79 GLY A C 1
ATOM 638 O O . GLY A 1 79 ? -19.860 -43.641 52.772 1.00 86.25 79 GLY A O 1
ATOM 639 N N . LEU A 1 80 ? -21.083 -43.593 54.663 1.00 92.88 80 LEU A N 1
ATOM 640 C CA . LEU A 1 80 ? -20.575 -42.298 55.102 1.00 92.88 80 LEU A CA 1
ATOM 641 C C . LEU A 1 80 ? -19.122 -42.476 55.552 1.00 92.88 80 LEU A C 1
ATOM 643 O O . LEU A 1 80 ? -18.828 -43.328 56.387 1.00 92.88 80 LEU A O 1
ATOM 647 N N . VAL A 1 81 ? -18.233 -41.635 55.039 1.00 92.38 81 VAL A N 1
ATOM 648 C CA . VAL A 1 81 ? -16.851 -41.534 55.508 1.00 92.38 81 VAL A CA 1
ATOM 649 C C . VAL A 1 81 ? -16.658 -40.167 56.145 1.00 92.38 81 VAL A C 1
ATOM 651 O O . VAL A 1 81 ? -17.053 -39.147 55.580 1.00 92.38 81 VAL A O 1
ATOM 654 N N . ILE A 1 82 ? -16.070 -40.147 57.339 1.00 93.12 82 ILE A N 1
ATOM 655 C CA . ILE A 1 82 ? -15.650 -38.916 58.005 1.00 93.12 82 ILE A CA 1
ATOM 656 C C . ILE A 1 82 ? -14.134 -38.973 58.130 1.00 93.12 82 ILE A C 1
ATOM 658 O O . ILE A 1 82 ? -13.613 -39.687 58.988 1.00 93.12 82 ILE A O 1
ATOM 662 N N . ASP A 1 83 ? -13.451 -38.234 57.265 1.00 86.00 83 ASP A N 1
ATOM 663 C CA . ASP A 1 83 ? -11.996 -38.197 57.211 1.00 86.00 83 ASP A CA 1
ATOM 664 C C . ASP A 1 83 ? -11.456 -37.024 58.040 1.00 86.00 83 ASP A C 1
ATOM 666 O O . ASP A 1 83 ? -12.006 -35.918 58.035 1.00 86.00 83 ASP A O 1
ATOM 670 N N . HIS A 1 84 ? -10.417 -37.291 58.829 1.00 83.62 84 HIS A N 1
ATOM 671 C CA . HIS A 1 84 ? -9.840 -36.355 59.795 1.00 83.62 84 HIS A CA 1
ATOM 672 C C . HIS A 1 84 ? -10.856 -35.667 60.736 1.00 83.62 84 HIS A C 1
ATOM 674 O O . HIS A 1 84 ? -10.576 -34.580 61.221 1.00 83.62 84 HIS A O 1
ATOM 680 N N . GLY A 1 85 ? -12.004 -36.287 61.043 1.00 83.31 85 GLY A N 1
ATOM 681 C CA . GLY A 1 85 ? -13.266 -35.673 61.514 1.00 83.31 85 GLY A CA 1
ATOM 682 C C . GLY A 1 85 ? -13.320 -34.710 62.715 1.00 83.31 85 GLY A C 1
ATOM 683 O O . GLY A 1 85 ? -14.414 -34.333 63.130 1.00 83.31 85 GLY A O 1
ATOM 684 N N . MET A 1 86 ? -12.202 -34.273 63.285 1.00 90.31 86 MET A N 1
ATOM 685 C CA . MET A 1 86 ? -12.155 -33.266 64.341 1.00 90.31 86 MET A CA 1
ATOM 686 C C . MET A 1 86 ? -13.017 -32.040 63.998 1.00 90.31 86 MET A C 1
ATOM 688 O O . MET A 1 86 ? -12.848 -31.401 62.956 1.00 90.31 86 MET A O 1
ATOM 692 N N . GLY A 1 87 ? -13.953 -31.704 64.889 1.00 90.75 87 GLY A N 1
ATOM 693 C CA . GLY A 1 87 ? -14.818 -30.534 64.742 1.00 90.75 87 GLY A CA 1
ATOM 694 C C . GLY A 1 87 ? -15.963 -30.699 63.738 1.00 90.75 87 GLY A C 1
ATOM 695 O O . GLY A 1 87 ? -16.591 -29.700 63.385 1.00 90.75 87 GLY A O 1
ATOM 696 N N . VAL A 1 88 ? -16.249 -31.920 63.273 1.00 97.06 88 VAL A N 1
ATOM 697 C CA . VAL A 1 88 ? -17.451 -32.200 62.474 1.00 97.06 88 VAL A CA 1
ATOM 698 C C . VAL A 1 88 ? -18.696 -32.145 63.358 1.00 97.06 88 VAL A C 1
ATOM 700 O O . VAL A 1 88 ? -18.739 -32.760 64.423 1.00 97.06 88 VAL A O 1
ATOM 703 N N . VAL A 1 89 ? -19.724 -31.423 62.906 1.00 97.06 89 VAL A N 1
ATOM 704 C CA . VAL A 1 89 ? -20.996 -31.246 63.622 1.00 97.06 89 VAL A CA 1
ATOM 705 C C . VAL A 1 89 ? -22.170 -31.573 62.702 1.00 97.06 89 VAL A C 1
ATOM 707 O O . VAL A 1 89 ? -22.396 -30.884 61.706 1.00 97.06 89 VAL A O 1
ATOM 710 N N . ILE A 1 90 ? -22.950 -32.594 63.061 1.00 97.44 90 ILE A N 1
ATOM 711 C CA . ILE A 1 90 ? -24.163 -33.037 62.366 1.00 97.44 90 ILE A CA 1
ATOM 712 C C . ILE A 1 90 ? -25.364 -32.866 63.298 1.00 97.44 90 ILE A C 1
ATOM 714 O O . ILE A 1 90 ? -25.491 -33.548 64.320 1.00 97.44 90 ILE A O 1
ATOM 718 N N . GLY A 1 91 ? -26.249 -31.933 62.950 1.00 94.69 91 GLY A N 1
ATOM 719 C CA . GLY A 1 91 ? -27.392 -31.583 63.786 1.00 94.69 91 GLY A CA 1
ATOM 720 C C . GLY A 1 91 ? -28.581 -32.549 63.714 1.00 94.69 91 GLY A C 1
ATOM 721 O O . GLY A 1 91 ? -28.659 -33.434 62.870 1.00 94.69 91 GLY A O 1
ATOM 722 N N . GLU A 1 92 ? -29.535 -32.356 64.627 1.00 94.31 92 GLU A N 1
ATOM 723 C CA . GLU A 1 92 ? -30.637 -33.288 64.923 1.00 94.31 92 GLU A CA 1
ATOM 724 C C . GLU A 1 92 ? -31.464 -33.745 63.730 1.00 94.31 92 GLU A C 1
ATOM 726 O O . GLU A 1 92 ? -31.810 -34.913 63.658 1.00 94.31 92 GLU A O 1
ATOM 731 N N . THR A 1 93 ? -31.806 -32.837 62.825 1.00 94.38 93 THR A N 1
ATOM 732 C CA . THR A 1 93 ? -32.687 -33.142 61.689 1.00 94.38 93 THR A CA 1
ATOM 733 C C . THR A 1 93 ? -31.899 -33.238 60.388 1.00 94.38 93 THR A C 1
ATOM 735 O O . THR A 1 93 ? -32.463 -33.001 59.319 1.00 94.38 93 THR A O 1
ATOM 738 N N . ALA A 1 94 ? -30.579 -33.425 60.464 1.00 96.69 94 ALA A N 1
ATOM 739 C CA . ALA A 1 94 ? -29.750 -33.572 59.281 1.00 96.69 94 ALA A CA 1
ATOM 740 C C . ALA A 1 94 ? -30.028 -34.936 58.646 1.00 96.69 94 ALA A C 1
ATOM 742 O O . ALA A 1 94 ? -30.204 -35.935 59.346 1.00 96.69 94 ALA A O 1
ATOM 743 N N . GLU A 1 95 ? -30.075 -34.960 57.323 1.00 97.69 95 GLU A N 1
ATOM 744 C CA . GLU A 1 95 ? -30.159 -36.194 56.546 1.00 97.69 95 GLU A CA 1
ATOM 745 C C . GLU A 1 95 ? -28.920 -36.268 55.669 1.00 97.69 95 GLU A C 1
ATOM 747 O O . GLU A 1 95 ? -28.610 -35.317 54.954 1.00 97.69 95 GLU A O 1
ATOM 752 N N . VAL A 1 96 ? -28.201 -37.377 55.738 1.00 97.38 96 VAL A N 1
ATOM 753 C CA . VAL A 1 96 ? -27.016 -37.632 54.924 1.00 97.38 96 VAL A CA 1
ATOM 754 C C . VAL A 1 96 ? -27.289 -38.881 54.108 1.00 97.38 96 VAL A C 1
ATOM 756 O O . VAL A 1 96 ? -27.583 -39.921 54.686 1.00 97.38 96 VAL A O 1
ATOM 759 N N . GLY A 1 97 ? -27.241 -38.776 52.785 1.00 94.62 97 GLY A N 1
ATOM 760 C CA . GLY A 1 97 ? -27.461 -39.887 51.866 1.00 94.62 97 GLY A CA 1
ATOM 761 C C . GLY A 1 97 ? -26.301 -40.880 51.839 1.00 94.62 97 GLY A C 1
ATOM 762 O O . GLY A 1 97 ? -25.345 -40.793 52.615 1.00 94.62 97 GLY A O 1
ATOM 763 N N . ASP A 1 98 ? -26.387 -41.837 50.923 1.00 92.62 98 ASP A N 1
ATOM 764 C CA . ASP A 1 98 ? -25.389 -42.891 50.784 1.00 92.62 98 ASP A CA 1
ATOM 765 C C . ASP A 1 98 ? -24.071 -42.337 50.208 1.00 92.62 98 ASP A C 1
ATOM 767 O O . ASP A 1 98 ? -24.057 -41.404 49.400 1.00 92.62 98 ASP A O 1
ATOM 771 N N . ASN A 1 99 ? -22.950 -42.953 50.587 1.00 89.88 99 ASN A N 1
ATOM 772 C CA . ASN A 1 99 ? -21.626 -42.748 49.998 1.00 89.88 99 ASN A CA 1
ATOM 773 C C . ASN A 1 99 ? -21.067 -41.320 50.118 1.00 89.88 99 ASN A C 1
ATOM 775 O O . ASN A 1 99 ? -20.222 -40.918 49.310 1.00 89.88 99 ASN A O 1
ATOM 779 N N . CYS A 1 100 ? -21.501 -40.556 51.120 1.00 94.06 100 CYS A N 1
ATOM 780 C CA . CYS A 1 100 ? -20.984 -39.214 51.383 1.00 94.06 100 CYS A CA 1
ATOM 781 C C . CYS A 1 100 ? -19.589 -39.234 52.034 1.00 94.06 100 CYS A C 1
ATOM 783 O O . CYS A 1 100 ? -19.231 -40.179 52.736 1.00 94.06 100 CYS A O 1
ATOM 785 N N . LEU A 1 101 ? -18.819 -38.164 51.838 1.00 94.06 101 LEU A N 1
ATOM 786 C CA . LEU A 1 101 ? -17.519 -37.939 52.474 1.00 94.06 101 LEU A CA 1
ATOM 787 C C . LEU A 1 101 ? -17.502 -36.561 53.135 1.00 94.06 101 LEU A C 1
ATOM 789 O O . LEU A 1 101 ? -17.733 -35.555 52.465 1.00 94.06 101 LEU A O 1
ATOM 793 N N . LEU A 1 102 ? -17.219 -36.509 54.434 1.00 95.56 102 LEU A N 1
ATOM 794 C CA . LEU A 1 102 ? -17.092 -35.268 55.195 1.00 95.56 102 LEU A CA 1
ATOM 795 C C . LEU A 1 102 ? -15.675 -35.142 55.746 1.00 95.56 102 LEU A C 1
ATOM 797 O O . LEU A 1 102 ? -15.185 -36.053 56.408 1.00 95.56 102 LEU A O 1
ATOM 801 N N . TYR A 1 103 ? -15.052 -33.994 55.515 1.00 94.69 103 TYR A N 1
ATOM 802 C CA . TYR A 1 103 ? -13.748 -33.666 56.079 1.00 94.69 103 TYR A CA 1
ATOM 803 C C . TYR A 1 103 ? -13.865 -32.947 57.431 1.00 94.69 103 TYR A C 1
ATOM 805 O O . TYR A 1 103 ? -14.950 -32.576 57.888 1.00 94.69 103 TYR A O 1
ATOM 813 N N . GLN A 1 104 ? -12.725 -32.714 58.076 1.00 94.31 104 GLN A N 1
ATOM 814 C CA . GLN A 1 104 ? -12.618 -32.030 59.359 1.00 94.31 104 GLN A CA 1
ATOM 815 C C . GLN A 1 104 ? -13.268 -30.637 59.360 1.00 94.31 104 GLN A C 1
ATOM 817 O O . GLN A 1 104 ? -13.237 -29.908 58.367 1.00 94.31 104 GLN A O 1
ATOM 822 N N . GLY A 1 105 ? -13.867 -30.245 60.486 1.00 94.69 105 GLY A N 1
ATOM 823 C CA . GLY A 1 105 ? -14.492 -28.927 60.664 1.00 94.69 105 GLY A CA 1
ATOM 824 C C . GLY A 1 105 ? -15.787 -28.678 59.874 1.00 94.69 105 GLY A C 1
ATOM 825 O O . GLY A 1 105 ? -16.254 -27.535 59.827 1.00 94.69 105 GLY A O 1
ATOM 826 N N . VAL A 1 106 ? -16.367 -29.703 59.241 1.00 97.75 106 VAL A N 1
ATOM 827 C CA . VAL A 1 106 ? -17.640 -29.579 58.516 1.00 97.75 106 VAL A CA 1
ATOM 828 C C . VAL A 1 106 ? -18.811 -29.375 59.477 1.00 97.75 106 VAL A C 1
ATOM 830 O O . VAL A 1 106 ? -18.944 -30.063 60.484 1.00 97.75 106 VAL A O 1
ATOM 833 N N . THR A 1 107 ? -19.706 -28.440 59.159 1.00 97.75 107 THR A N 1
ATOM 834 C CA . THR A 1 107 ? -20.908 -28.163 59.962 1.00 97.75 107 THR A CA 1
ATOM 835 C C . THR A 1 107 ? -22.176 -28.310 59.124 1.00 97.75 107 THR A C 1
ATOM 837 O O . THR A 1 107 ? -22.400 -27.525 58.204 1.00 97.75 107 THR A O 1
ATOM 840 N N . LEU A 1 108 ? -23.038 -29.264 59.487 1.00 97.38 108 LEU A N 1
ATOM 841 C CA . LEU A 1 108 ? -24.413 -29.401 58.997 1.00 97.38 108 LEU A CA 1
ATOM 842 C C . LEU A 1 108 ? -25.362 -28.783 60.031 1.00 97.38 108 LEU A C 1
ATOM 844 O O . LEU A 1 108 ? -25.883 -29.461 60.921 1.00 97.38 108 LEU A O 1
ATOM 848 N N . GLY A 1 109 ? -25.505 -27.460 59.954 1.00 93.62 109 GLY A N 1
ATOM 849 C CA . GLY A 1 109 ? -26.123 -26.631 60.988 1.00 93.62 109 GLY A CA 1
ATOM 850 C C . GLY A 1 109 ? -27.553 -26.205 60.665 1.00 93.62 109 GLY A C 1
ATOM 851 O O . GLY A 1 109 ? -27.959 -26.134 59.507 1.00 93.62 109 GLY A O 1
ATOM 852 N N . GLY A 1 110 ? -28.330 -25.913 61.707 1.00 89.38 110 GLY A N 1
ATOM 853 C CA . GLY A 1 110 ? -29.684 -25.389 61.563 1.00 89.38 110 GLY A CA 1
ATOM 854 C C . GLY A 1 110 ? -29.726 -23.865 61.489 1.00 89.38 110 GLY A C 1
ATOM 855 O O . GLY A 1 110 ? -28.936 -23.191 62.148 1.00 89.38 110 GLY A O 1
ATOM 856 N N . THR A 1 111 ? -30.673 -23.312 60.732 1.00 78.69 111 THR A N 1
ATOM 857 C CA . THR A 1 111 ? -30.981 -21.871 60.739 1.00 78.69 111 THR A CA 1
ATOM 858 C C . THR A 1 111 ? -32.298 -21.644 61.485 1.00 78.69 111 THR A C 1
ATOM 860 O O . THR A 1 111 ? -33.336 -22.122 61.040 1.00 78.69 111 THR A O 1
ATOM 863 N N . GLY A 1 112 ? -32.276 -20.931 62.617 1.00 68.56 112 GLY A N 1
ATOM 864 C CA . GLY A 1 112 ? -33.485 -20.539 63.364 1.00 68.56 112 GLY A CA 1
ATOM 865 C C . GLY A 1 112 ? -33.855 -21.410 64.581 1.00 68.56 112 GLY A C 1
ATOM 866 O O . GLY A 1 112 ? -33.169 -22.373 64.925 1.00 68.56 112 GLY A O 1
ATOM 867 N N . LYS A 1 113 ? -34.946 -21.028 65.271 1.00 67.19 113 LYS A N 1
ATOM 868 C CA . LYS A 1 113 ? -35.472 -21.665 66.507 1.00 67.19 113 LYS A CA 1
ATOM 869 C C . LYS A 1 113 ? -36.725 -22.530 66.280 1.00 67.19 113 LYS A C 1
ATOM 871 O O . LYS A 1 113 ? -37.373 -22.940 67.240 1.00 67.19 113 LYS A O 1
ATOM 876 N N . GLU A 1 114 ? -37.090 -22.776 65.028 1.00 67.88 114 GLU A N 1
ATOM 877 C CA . GLU A 1 114 ? -38.333 -23.459 64.668 1.00 67.88 114 GLU A CA 1
ATOM 878 C C . GLU A 1 114 ? -38.300 -24.955 65.023 1.00 67.88 114 GLU A C 1
ATOM 880 O O . GLU A 1 114 ? -37.249 -25.604 64.990 1.00 67.88 114 GLU A O 1
ATOM 885 N N . LYS A 1 115 ? -39.467 -25.505 65.385 1.00 68.81 115 LYS A N 1
ATOM 886 C CA . LYS A 1 115 ? -39.652 -26.941 65.631 1.00 68.81 115 LYS A CA 1
ATOM 887 C C . LYS A 1 115 ? -39.936 -27.631 64.294 1.00 68.81 115 LYS A C 1
ATOM 889 O O . LYS A 1 115 ? -40.985 -27.393 63.709 1.00 68.81 115 LYS A O 1
ATOM 894 N N . GLY A 1 116 ? -39.017 -28.474 63.820 1.00 82.44 116 GLY A N 1
ATOM 895 C CA . GLY A 1 116 ? -39.148 -29.197 62.548 1.00 82.44 116 GLY A CA 1
ATOM 896 C C . GLY A 1 116 ? -37.811 -29.389 61.825 1.00 82.44 116 GLY A C 1
ATOM 897 O O . GLY A 1 116 ? -36.744 -29.244 62.427 1.00 82.44 116 GLY A O 1
ATOM 898 N N . LYS A 1 117 ? -37.864 -29.715 60.525 1.00 90.12 117 LYS A N 1
ATOM 899 C CA . LYS A 1 117 ? -36.684 -29.840 59.654 1.00 90.12 117 LYS A CA 1
ATOM 900 C C . LYS A 1 117 ? -35.972 -28.489 59.554 1.00 90.12 117 LYS A C 1
ATOM 902 O O . LYS A 1 117 ? -36.504 -27.552 58.975 1.00 90.12 117 LYS A O 1
ATOM 907 N N . ARG A 1 118 ? -34.762 -28.401 60.112 1.00 91.44 118 ARG A N 1
ATOM 908 C CA . ARG A 1 118 ? -33.969 -27.155 60.173 1.00 91.44 118 ARG A CA 1
ATOM 909 C C . ARG A 1 118 ? -32.526 -27.296 59.698 1.00 91.44 118 ARG A C 1
ATOM 911 O O . ARG A 1 118 ? -31.890 -26.292 59.416 1.00 91.44 118 ARG A O 1
ATOM 918 N N . HIS A 1 119 ? -32.025 -28.523 59.625 1.00 96.06 119 HIS A N 1
ATOM 919 C CA . HIS A 1 119 ? -30.682 -28.883 59.162 1.00 96.06 119 HIS A CA 1
ATOM 920 C C . HIS A 1 119 ? -30.724 -29.367 57.704 1.00 96.06 119 HIS A C 1
ATOM 922 O O . HIS A 1 119 ? -31.800 -29.769 57.246 1.00 96.06 119 HIS A O 1
ATOM 928 N N . PRO A 1 120 ? -29.587 -29.381 56.991 1.00 96.94 120 PRO A N 1
ATOM 929 C CA . PRO A 1 120 ? -29.566 -29.732 55.576 1.00 96.94 120 PRO A CA 1
ATOM 930 C C . PRO A 1 120 ? -29.819 -31.220 55.308 1.00 96.94 120 PRO A C 1
ATOM 932 O O . PRO A 1 120 ? -29.639 -32.079 56.177 1.00 96.94 120 PRO A O 1
ATOM 935 N N . THR A 1 121 ? -30.209 -31.503 54.068 1.00 97.75 121 THR A N 1
ATOM 936 C CA . THR A 1 121 ? -30.242 -32.845 53.480 1.00 97.75 121 THR A CA 1
ATOM 937 C C . THR A 1 121 ? -29.141 -32.945 52.427 1.00 97.75 121 THR A C 1
ATOM 939 O O . THR A 1 121 ? -29.167 -32.216 51.437 1.00 97.75 121 THR A O 1
ATOM 942 N N . LEU A 1 122 ? -28.180 -33.844 52.624 1.00 97.88 122 LEU A N 1
ATOM 943 C CA . LEU A 1 122 ? -27.229 -34.260 51.597 1.00 97.88 122 LEU A CA 1
ATOM 944 C C . LEU A 1 122 ? -27.802 -35.500 50.913 1.00 97.88 122 LEU A C 1
ATOM 946 O O . LEU A 1 122 ? -28.160 -36.451 51.604 1.00 97.88 122 LEU A O 1
ATOM 950 N N . LYS A 1 123 ? -27.915 -35.503 49.583 1.00 96.88 123 LYS A N 1
ATOM 951 C CA . LYS A 1 123 ? -28.259 -36.718 48.833 1.00 96.88 123 LYS A CA 1
ATOM 952 C C . LYS A 1 123 ? -27.028 -37.631 48.695 1.00 96.88 123 LYS A C 1
ATOM 954 O O . LYS A 1 123 ? -26.151 -37.610 49.551 1.00 96.88 123 LYS A O 1
ATOM 959 N N . ASN A 1 124 ? -26.971 -38.473 47.665 1.00 93.69 124 ASN A N 1
ATOM 960 C CA . ASN A 1 124 ? -25.937 -39.498 47.541 1.00 93.69 124 ASN A CA 1
ATOM 961 C C . ASN A 1 124 ? -24.652 -38.949 46.902 1.00 93.69 124 ASN A C 1
ATOM 963 O O . ASN A 1 124 ? -24.702 -38.032 46.081 1.00 93.69 124 ASN A O 1
ATOM 967 N N . ASN A 1 125 ? -23.510 -39.558 47.227 1.00 90.19 125 ASN A N 1
ATOM 968 C CA . ASN A 1 125 ? -22.195 -39.235 46.654 1.00 90.19 125 ASN A CA 1
ATOM 969 C C . ASN A 1 125 ? -21.795 -37.757 46.833 1.00 90.19 125 ASN A C 1
ATOM 971 O O . ASN A 1 125 ? -21.258 -37.133 45.917 1.00 90.19 125 ASN A O 1
ATOM 975 N N . VAL A 1 126 ? -22.095 -37.174 47.996 1.00 94.44 126 VAL A N 1
ATOM 976 C CA . VAL A 1 126 ? -21.726 -35.787 48.302 1.00 94.44 126 VAL A CA 1
ATOM 977 C C . VAL A 1 126 ? -20.386 -35.745 49.027 1.00 94.44 126 VAL A C 1
ATOM 979 O O . VAL A 1 126 ? -20.215 -36.395 50.058 1.00 94.44 126 VAL A O 1
ATOM 982 N N . VAL A 1 127 ? -19.451 -34.943 48.520 1.00 95.12 127 VAL A N 1
ATOM 983 C CA . VAL A 1 127 ? -18.167 -34.659 49.173 1.00 95.12 127 VAL A CA 1
ATOM 984 C C . VAL A 1 127 ? -18.212 -33.258 49.763 1.00 95.12 127 VAL A C 1
ATOM 986 O O . VAL A 1 127 ? -18.491 -32.292 49.055 1.00 95.12 127 VAL A O 1
ATOM 989 N N . VAL A 1 128 ? -17.923 -33.129 51.055 1.00 96.00 128 VAL A N 1
ATOM 990 C CA . VAL A 1 128 ? -17.907 -31.846 51.759 1.00 96.00 128 VAL A CA 1
ATOM 991 C C . VAL A 1 128 ? -16.510 -31.572 52.290 1.00 96.00 128 VAL A C 1
ATOM 993 O O . VAL A 1 128 ? -16.063 -32.198 53.250 1.00 96.00 128 VAL A O 1
ATOM 996 N N . GLY A 1 129 ? -15.829 -30.628 51.642 1.00 94.19 129 GLY A N 1
ATOM 997 C CA . GLY A 1 129 ? -14.463 -30.232 51.951 1.00 94.19 129 GLY A CA 1
ATOM 998 C C . GLY A 1 129 ? -14.298 -29.621 53.341 1.00 94.19 129 GLY A C 1
ATOM 999 O O . GLY A 1 129 ? -15.242 -29.125 53.960 1.00 94.19 129 GLY A O 1
ATOM 1000 N N . THR A 1 130 ? -13.052 -29.632 53.810 1.00 94.31 130 THR A N 1
ATOM 1001 C CA . THR A 1 130 ? -12.636 -29.177 55.139 1.00 94.31 130 THR A CA 1
ATOM 1002 C C . THR A 1 130 ? -13.225 -27.813 55.506 1.00 94.31 130 THR A C 1
ATOM 1004 O O . THR A 1 130 ? -13.153 -26.869 54.724 1.00 94.31 130 THR A O 1
ATOM 1007 N N . GLY A 1 131 ? -13.793 -27.683 56.705 1.00 94.88 131 GLY A N 1
ATOM 1008 C CA . GLY A 1 131 ? -14.271 -26.409 57.260 1.00 94.88 131 GLY A CA 1
ATOM 1009 C C . GLY A 1 131 ? -15.590 -25.871 56.685 1.00 94.88 131 GLY A C 1
ATOM 1010 O O . GLY A 1 131 ? -16.088 -24.846 57.172 1.00 94.88 131 GLY A O 1
ATOM 1011 N N . ALA A 1 132 ? -16.174 -26.535 55.681 1.00 97.12 132 ALA A N 1
ATOM 1012 C CA . ALA A 1 132 ? -17.387 -26.068 55.016 1.00 97.12 132 ALA A CA 1
ATOM 1013 C C . ALA A 1 132 ? -18.622 -26.080 55.938 1.00 97.12 132 ALA A C 1
ATOM 1015 O O . ALA A 1 132 ? -18.770 -26.921 56.828 1.00 97.12 132 ALA A O 1
ATOM 1016 N N . LYS A 1 133 ? -19.533 -25.127 55.722 1.00 97.56 133 LYS A N 1
ATOM 1017 C CA . LYS A 1 133 ? -20.743 -24.923 56.533 1.00 97.56 133 LYS A CA 1
ATOM 1018 C C . LYS A 1 133 ? -21.966 -24.963 55.640 1.00 97.56 133 LYS A C 1
ATOM 1020 O O . LYS A 1 133 ? -22.126 -24.109 54.776 1.00 97.56 133 LYS A O 1
ATOM 1025 N N . ILE A 1 134 ? -22.831 -25.940 55.863 1.00 97.25 134 ILE A N 1
ATOM 1026 C CA . ILE A 1 134 ? -24.091 -26.102 55.141 1.00 97.25 134 ILE A CA 1
ATOM 1027 C C . ILE A 1 134 ? -25.193 -25.834 56.155 1.00 97.25 134 ILE A C 1
ATOM 1029 O O . ILE A 1 134 ? -25.338 -26.576 57.129 1.00 97.25 134 ILE A O 1
ATOM 1033 N N . LEU A 1 135 ? -25.902 -24.721 55.979 1.00 95.62 135 LEU A N 1
ATOM 1034 C CA . LEU A 1 135 ? -26.786 -24.181 57.006 1.00 95.62 135 LEU A CA 1
ATOM 1035 C C . LEU A 1 135 ? -28.225 -24.087 56.500 1.00 95.62 135 LEU A C 1
ATOM 1037 O O . LEU A 1 135 ? -28.486 -23.529 55.436 1.00 95.62 135 LEU A O 1
ATOM 1041 N N . GLY A 1 136 ? -29.152 -24.587 57.316 1.00 92.75 136 GLY A N 1
ATOM 1042 C CA . GLY A 1 136 ? -30.590 -24.489 57.087 1.00 92.75 136 GLY A CA 1
ATOM 1043 C C . GLY A 1 136 ? -31.200 -25.724 56.431 1.00 92.75 136 GLY A C 1
ATOM 1044 O O . GLY A 1 136 ? -30.504 -26.673 56.074 1.00 92.75 136 GLY A O 1
ATOM 1045 N N . ALA A 1 137 ? -32.525 -25.711 56.277 1.00 93.75 137 ALA A N 1
ATOM 1046 C CA . ALA A 1 137 ? -33.303 -26.785 55.658 1.00 93.75 137 ALA A CA 1
ATOM 1047 C C . ALA A 1 137 ? -33.167 -26.781 54.122 1.00 93.75 137 ALA A C 1
ATOM 1049 O O . ALA A 1 137 ? -34.140 -26.633 53.387 1.00 93.75 137 ALA A O 1
ATOM 1050 N N . ILE A 1 138 ? -31.933 -26.900 53.636 1.00 94.81 138 ILE A N 1
ATOM 1051 C CA . ILE A 1 138 ? -31.589 -26.906 52.213 1.00 94.81 138 ILE A CA 1
ATOM 1052 C C . ILE A 1 138 ? -31.180 -28.305 51.758 1.00 94.81 138 ILE A C 1
ATOM 1054 O O . ILE A 1 138 ? -30.698 -29.116 52.547 1.00 94.81 138 ILE A O 1
ATOM 1058 N N . THR A 1 139 ? -31.362 -28.581 50.468 1.00 96.94 139 THR A N 1
ATOM 1059 C CA . THR A 1 139 ? -30.961 -29.854 49.858 1.00 96.94 139 THR A CA 1
ATOM 1060 C C . THR A 1 139 ? -29.710 -29.673 49.007 1.00 96.94 139 THR A C 1
ATOM 1062 O O . THR A 1 139 ? -29.660 -28.782 48.159 1.00 96.94 139 THR A O 1
ATOM 1065 N N . VAL A 1 140 ? -28.723 -30.539 49.218 1.00 97.00 140 VAL A N 1
ATOM 1066 C CA . VAL A 1 140 ? -27.560 -30.727 48.350 1.00 97.00 140 VAL A CA 1
ATOM 1067 C C . VAL A 1 140 ? -27.798 -31.978 47.511 1.00 97.00 140 VAL A C 1
ATOM 1069 O O . VAL A 1 140 ? -28.044 -33.050 48.059 1.00 97.00 140 VAL A O 1
ATOM 1072 N N . GLY A 1 141 ? -27.787 -31.810 46.191 1.00 94.50 141 GLY A N 1
ATOM 1073 C CA . GLY A 1 141 ? -28.086 -32.837 45.200 1.00 94.50 141 GLY A CA 1
ATOM 1074 C C . GLY A 1 141 ? -27.110 -34.015 45.172 1.00 94.50 141 GLY A C 1
ATOM 1075 O O . GLY A 1 141 ? -26.145 -34.062 45.929 1.00 94.50 141 GLY A O 1
ATOM 1076 N N . ASN A 1 142 ? -27.376 -34.986 44.298 1.00 91.69 142 ASN A N 1
ATOM 1077 C CA . ASN A 1 142 ? -26.494 -36.140 44.097 1.00 91.69 142 ASN A CA 1
ATOM 1078 C C . ASN A 1 142 ? -25.190 -35.734 43.398 1.00 91.69 142 ASN A C 1
ATOM 1080 O O . ASN A 1 142 ? -25.212 -34.850 42.545 1.00 91.69 142 ASN A O 1
ATOM 1084 N N . ASN A 1 143 ? -24.086 -36.430 43.685 1.00 87.38 143 ASN A N 1
ATOM 1085 C CA . ASN A 1 143 ? -22.790 -36.236 43.015 1.00 87.38 143 ASN A CA 1
ATOM 1086 C C . ASN A 1 143 ? -22.291 -34.780 43.115 1.00 87.38 143 ASN A C 1
ATOM 1088 O O . ASN A 1 143 ? -21.910 -34.159 42.121 1.00 87.38 143 ASN A O 1
ATOM 1092 N N . VAL A 1 144 ? -22.376 -34.201 44.314 1.00 92.12 144 VAL A N 1
ATOM 1093 C CA . VAL A 1 144 ? -21.994 -32.806 44.564 1.00 92.12 144 VAL A CA 1
ATOM 1094 C C . VAL A 1 144 ? -20.681 -32.728 45.326 1.00 92.12 144 VAL A C 1
ATOM 1096 O O . VAL A 1 144 ? -20.484 -33.438 46.309 1.00 92.12 144 VAL A O 1
ATOM 1099 N N . ILE A 1 145 ? -19.816 -31.799 44.920 1.00 92.69 145 ILE A N 1
ATOM 1100 C CA . ILE A 1 145 ? -18.583 -31.465 45.636 1.00 92.69 145 ILE A CA 1
ATOM 1101 C C . ILE A 1 145 ? -18.713 -30.058 46.222 1.00 92.69 145 ILE A C 1
ATOM 1103 O O . ILE A 1 145 ? -18.878 -29.075 45.500 1.00 92.69 145 ILE A O 1
ATOM 1107 N N . ILE A 1 146 ? -18.620 -29.945 47.543 1.00 94.56 146 ILE A N 1
ATOM 1108 C CA . ILE A 1 146 ? -18.544 -28.671 48.257 1.00 94.56 146 ILE A CA 1
ATOM 1109 C C . ILE A 1 146 ? -17.078 -28.395 48.591 1.00 94.56 146 ILE A C 1
ATOM 1111 O O . ILE A 1 146 ? -16.438 -29.179 49.289 1.00 94.56 146 ILE A O 1
ATOM 1115 N N . GLY A 1 147 ? -16.542 -27.277 48.105 1.00 91.94 147 GLY A N 1
ATOM 1116 C CA . GLY A 1 147 ? -15.158 -26.880 48.354 1.00 91.94 147 GLY A CA 1
ATOM 1117 C C . GLY A 1 147 ? -14.873 -26.557 49.816 1.00 91.94 147 GLY A C 1
ATOM 1118 O O . GLY A 1 147 ? -15.768 -26.158 50.568 1.00 91.94 147 GLY A O 1
ATOM 1119 N N . ALA A 1 148 ? -13.602 -26.668 50.199 1.00 92.69 148 ALA A N 1
ATOM 1120 C CA . ALA A 1 148 ? -13.140 -26.306 51.534 1.00 92.69 148 ALA A CA 1
ATOM 1121 C C . ALA A 1 148 ? -13.550 -24.870 51.917 1.00 92.69 148 ALA A C 1
ATOM 1123 O O . ALA A 1 148 ? -13.586 -23.970 51.078 1.00 92.69 148 ALA A O 1
ATOM 1124 N N . ASN A 1 149 ? -13.877 -24.671 53.195 1.00 94.56 149 ASN A N 1
ATOM 1125 C CA . ASN A 1 149 ? -14.307 -23.410 53.807 1.00 94.56 149 ASN A CA 1
ATOM 1126 C C . ASN A 1 149 ? -15.535 -22.740 53.164 1.00 94.56 149 ASN A C 1
ATOM 1128 O O . ASN A 1 149 ? -15.833 -21.585 53.466 1.00 94.56 149 ASN A O 1
ATOM 1132 N N . SER A 1 150 ? -16.281 -23.446 52.311 1.00 96.06 150 SER A N 1
ATOM 1133 C CA . SER A 1 150 ? -17.454 -22.872 51.649 1.00 96.06 150 SER A CA 1
ATOM 1134 C C . SER A 1 150 ? -18.638 -22.730 52.605 1.00 96.06 150 SER A C 1
ATOM 1136 O O . SER A 1 150 ? -18.837 -23.567 53.485 1.00 96.06 150 SER A O 1
ATOM 1138 N N . VAL A 1 151 ? -19.466 -21.699 52.411 1.00 96.75 151 VAL A N 1
ATOM 1139 C CA . VAL A 1 151 ? -20.698 -21.484 53.195 1.00 96.75 151 VAL A CA 1
ATOM 1140 C C . VAL A 1 151 ? -21.916 -21.614 52.288 1.00 96.75 151 VAL A C 1
ATOM 1142 O O . VAL A 1 151 ? -22.203 -20.731 51.479 1.00 96.75 151 VAL A O 1
ATOM 1145 N N . ILE A 1 152 ? -22.639 -22.722 52.422 1.00 96.00 152 ILE A N 1
ATOM 1146 C CA . ILE A 1 152 ? -23.787 -23.079 51.591 1.00 96.00 152 ILE A CA 1
ATOM 1147 C C . ILE A 1 152 ? -25.075 -22.699 52.318 1.00 96.00 152 ILE A C 1
ATOM 1149 O O . ILE A 1 152 ? -25.417 -23.276 53.350 1.00 96.00 152 ILE A O 1
ATOM 1153 N N . LEU A 1 153 ? -25.782 -21.716 51.756 1.00 93.75 153 LEU A N 1
ATOM 1154 C CA . LEU A 1 153 ? -27.036 -21.166 52.295 1.00 93.75 153 LEU A CA 1
ATOM 1155 C C . LEU A 1 153 ? -28.240 -21.404 51.371 1.00 93.75 153 LEU A C 1
ATOM 1157 O O . LEU A 1 153 ? -29.350 -20.978 51.674 1.00 93.75 153 LEU A O 1
ATOM 1161 N N . LYS A 1 154 ? -28.023 -22.027 50.208 1.00 93.56 154 LYS A N 1
ATOM 1162 C CA . LYS A 1 154 ? -29.039 -22.261 49.174 1.00 93.56 154 LYS A CA 1
ATOM 1163 C C . LYS A 1 154 ? -28.957 -23.706 48.672 1.00 93.56 154 LYS A C 1
ATOM 1165 O O . LYS A 1 154 ? -27.868 -24.279 48.731 1.00 93.56 154 LYS A O 1
ATOM 1170 N N . PRO A 1 155 ? -30.062 -24.286 48.165 1.00 94.81 155 PRO A N 1
ATOM 1171 C CA . PRO A 1 155 ? -30.038 -25.613 47.560 1.00 94.81 155 PRO A CA 1
ATOM 1172 C C . PRO A 1 155 ? -28.997 -25.725 46.439 1.00 94.81 155 PRO A C 1
ATOM 1174 O O . PRO A 1 155 ? -28.829 -24.791 45.652 1.00 94.81 155 PRO A O 1
ATOM 1177 N N . VAL A 1 156 ? -28.324 -26.873 46.359 1.00 94.06 156 VAL A N 1
ATOM 1178 C CA . VAL A 1 156 ? -27.326 -27.178 45.323 1.00 94.06 156 VAL A CA 1
ATOM 1179 C C . VAL A 1 156 ? -27.880 -28.305 44.446 1.00 94.06 156 VAL A C 1
ATOM 1181 O O . VAL A 1 156 ? -28.264 -29.337 44.997 1.00 94.06 156 VAL A O 1
ATOM 1184 N N . PRO A 1 157 ? -27.971 -28.133 43.116 1.00 91.88 157 PRO A N 1
ATOM 1185 C CA . PRO A 1 157 ? -28.496 -29.163 42.226 1.00 91.88 157 PRO A CA 1
ATOM 1186 C C . PRO A 1 157 ? -27.524 -30.340 42.078 1.00 91.88 157 PRO A C 1
ATOM 1188 O O . PRO A 1 157 ? -26.343 -30.225 42.399 1.00 91.88 157 PRO A O 1
ATOM 1191 N N . ASP A 1 158 ? -28.028 -31.465 41.569 1.00 89.12 158 ASP A N 1
ATOM 1192 C CA . ASP A 1 158 ? -27.227 -32.657 41.267 1.00 89.12 158 ASP A CA 1
ATOM 1193 C C . ASP A 1 158 ? -26.053 -32.318 40.308 1.00 89.12 158 ASP A C 1
ATOM 1195 O O . ASP A 1 158 ? -26.123 -31.355 39.534 1.00 89.12 158 ASP A O 1
ATOM 1199 N N . ASN A 1 159 ? -24.972 -33.107 40.351 1.00 83.88 159 ASN A N 1
ATOM 1200 C CA . ASN A 1 159 ? -23.787 -33.011 39.481 1.00 83.88 159 ASN A CA 1
ATOM 1201 C C . ASN A 1 159 ? -23.127 -31.618 39.477 1.00 83.88 159 ASN A C 1
ATOM 1203 O O . ASN A 1 159 ? -22.878 -31.029 38.420 1.00 83.88 159 ASN A O 1
ATOM 1207 N N . SER A 1 160 ? -22.899 -31.048 40.662 1.00 85.38 160 SER A N 1
ATOM 1208 C CA . SER A 1 160 ? -22.424 -29.667 40.809 1.00 85.38 160 SER A CA 1
ATOM 1209 C C . SER A 1 160 ? -21.210 -29.553 41.727 1.00 85.38 160 SER A C 1
ATOM 1211 O O . SER A 1 160 ? -21.118 -30.249 42.733 1.00 85.38 160 SER A O 1
ATOM 1213 N N . ILE A 1 161 ? -20.317 -28.605 41.426 1.00 85.94 161 ILE A N 1
ATOM 1214 C CA . ILE A 1 161 ? -19.310 -28.122 42.378 1.00 85.94 161 ILE A CA 1
ATOM 1215 C C . ILE A 1 161 ? -19.800 -26.799 42.954 1.00 85.94 161 ILE A C 1
ATOM 1217 O O . ILE A 1 161 ? -20.273 -25.934 42.214 1.00 85.94 161 ILE A O 1
ATOM 1221 N N . CYS A 1 162 ? -19.688 -26.626 44.267 1.00 88.88 162 CYS A N 1
ATOM 1222 C CA . CYS A 1 162 ? -19.988 -25.365 44.929 1.00 88.88 162 CYS A CA 1
ATOM 1223 C C . CYS A 1 162 ? -18.798 -24.907 45.773 1.00 88.88 162 CYS A C 1
ATOM 1225 O O . CYS A 1 162 ? -18.336 -25.649 46.639 1.00 88.88 162 CYS A O 1
ATOM 1227 N N . VAL A 1 163 ? -18.311 -23.686 45.540 1.00 90.44 163 VAL A N 1
ATOM 1228 C CA . VAL A 1 163 ? -17.147 -23.119 46.242 1.00 90.44 163 VAL A CA 1
ATOM 1229 C C . VAL A 1 163 ? -17.404 -21.684 46.712 1.00 90.44 163 VAL A C 1
ATOM 1231 O O . VAL A 1 163 ? -18.141 -20.934 46.069 1.00 90.44 163 VAL A O 1
ATOM 1234 N N . GLY A 1 164 ? -16.781 -21.283 47.825 1.00 87.81 164 GLY A N 1
ATOM 1235 C CA . GLY A 1 164 ? -16.716 -19.891 48.292 1.00 87.81 164 GLY A CA 1
ATOM 1236 C C . GLY A 1 164 ? -17.667 -19.516 49.439 1.00 87.81 164 GLY A C 1
ATOM 1237 O O . GLY A 1 164 ? -18.417 -20.340 49.966 1.00 87.81 164 GLY A O 1
ATOM 1238 N N . VAL A 1 165 ? -17.618 -18.241 49.846 1.00 91.12 165 VAL A N 1
ATOM 1239 C CA . VAL A 1 165 ? -18.405 -17.657 50.949 1.00 91.12 165 VAL A CA 1
ATOM 1240 C C . VAL A 1 165 ? -19.035 -16.330 50.485 1.00 91.12 165 VAL A C 1
ATOM 1242 O O . VAL A 1 165 ? -18.317 -15.339 50.371 1.00 91.12 165 VAL A O 1
ATOM 1245 N N . PRO A 1 166 ? -20.353 -16.269 50.207 1.00 87.00 166 PRO A N 1
ATOM 1246 C CA . PRO A 1 166 ? -21.285 -17.396 50.137 1.00 87.00 166 PRO A CA 1
ATOM 1247 C C . PRO A 1 166 ? -20.970 -18.317 48.945 1.00 87.00 166 PRO A C 1
ATOM 1249 O O . PRO A 1 166 ? -20.486 -17.857 47.911 1.00 87.00 166 PRO A O 1
ATOM 1252 N N . GLY A 1 167 ? -21.260 -19.610 49.092 1.00 88.50 167 GLY A N 1
ATOM 1253 C CA . GLY A 1 167 ? -20.972 -20.635 48.090 1.00 88.50 167 GLY A CA 1
ATOM 1254 C C . GLY A 1 167 ? -21.702 -20.385 46.775 1.00 88.50 167 GLY A C 1
ATOM 1255 O O . GLY A 1 167 ? -22.898 -20.080 46.762 1.00 88.50 167 GLY A O 1
ATOM 1256 N N . ARG A 1 168 ? -20.975 -20.512 45.663 1.00 87.31 168 ARG A N 1
ATOM 1257 C CA . ARG A 1 168 ? -21.492 -20.366 44.299 1.00 87.31 168 ARG A CA 1
ATOM 1258 C C . ARG A 1 168 ? -21.239 -21.639 43.507 1.00 87.31 168 ARG A C 1
ATOM 1260 O O . ARG A 1 168 ? -20.186 -22.258 43.638 1.00 87.31 168 ARG A O 1
ATOM 1267 N N . ILE A 1 169 ? -22.203 -21.996 42.663 1.00 85.94 169 ILE A N 1
ATOM 1268 C CA . ILE A 1 169 ? -22.095 -23.149 41.769 1.00 85.94 169 ILE A CA 1
ATOM 1269 C C . ILE A 1 169 ? -21.101 -22.806 40.655 1.00 85.94 169 ILE A C 1
ATOM 1271 O O . ILE A 1 169 ? -21.330 -21.870 39.888 1.00 85.94 169 ILE A O 1
ATOM 1275 N N . THR A 1 170 ? -20.019 -23.570 40.552 1.00 74.00 170 THR A N 1
ATOM 1276 C CA . THR A 1 170 ? -19.019 -23.473 39.486 1.00 74.00 170 THR A CA 1
ATOM 1277 C C . THR A 1 170 ? -19.144 -24.711 38.596 1.00 74.00 170 THR A C 1
ATOM 1279 O O . THR A 1 170 ? -18.912 -25.837 39.024 1.00 74.00 170 THR A O 1
ATOM 1282 N N . ARG A 1 171 ? -19.574 -24.544 37.339 1.00 67.25 171 ARG A N 1
ATOM 1283 C CA . ARG A 1 171 ? -19.596 -25.643 36.354 1.00 67.25 171 ARG A CA 1
ATOM 1284 C C . ARG A 1 171 ? -18.319 -25.629 35.518 1.00 67.25 171 ARG A C 1
ATOM 1286 O O . ARG A 1 171 ? -18.005 -24.574 34.974 1.00 67.25 171 ARG A O 1
ATOM 1293 N N . LYS A 1 172 ? -17.692 -26.800 35.307 1.00 46.44 172 LYS A N 1
ATOM 1294 C CA . LYS A 1 172 ? -17.027 -27.190 34.042 1.00 46.44 172 LYS A CA 1
ATOM 1295 C C . LYS A 1 172 ? -16.630 -28.685 33.996 1.00 46.44 172 LYS A C 1
ATOM 1297 O O . LYS A 1 172 ? -16.127 -29.220 34.969 1.00 46.44 172 LYS A O 1
ATOM 1302 N N . LYS A 1 173 ? -16.880 -29.264 32.808 1.00 35.81 173 LYS A N 1
ATOM 1303 C CA . LYS A 1 173 ? -16.558 -30.580 32.199 1.00 35.81 173 LYS A CA 1
ATOM 1304 C C . LYS A 1 173 ? -16.929 -31.886 32.937 1.00 35.81 173 LYS A C 1
ATOM 1306 O O . LYS A 1 173 ? -16.254 -32.329 33.851 1.00 35.81 173 LYS A O 1
ATOM 1311 N N . ILE A 1 174 ? -17.960 -32.554 32.406 1.00 45.34 174 ILE A N 1
ATOM 1312 C CA . ILE A 1 174 ? -18.274 -33.976 32.622 1.00 45.34 174 ILE A CA 1
ATOM 1313 C C . ILE A 1 174 ? -17.335 -34.793 31.722 1.00 45.34 174 ILE A C 1
ATOM 1315 O O . ILE A 1 174 ? -17.349 -34.601 30.503 1.00 45.34 174 ILE A O 1
ATOM 1319 N N . LEU A 1 175 ? -16.530 -35.689 32.295 1.00 43.66 175 LEU A N 1
ATOM 1320 C CA . LEU A 1 175 ? -15.825 -36.732 31.547 1.00 43.66 175 LEU A CA 1
ATOM 1321 C C . LEU A 1 175 ? -16.676 -38.006 31.582 1.00 43.66 175 LEU A C 1
ATOM 1323 O O . LEU A 1 175 ? -17.095 -38.465 32.643 1.00 43.66 175 LEU A O 1
ATOM 1327 N N . ARG A 1 176 ? -16.968 -38.552 30.398 1.00 41.34 176 ARG A N 1
ATOM 1328 C CA . ARG A 1 176 ? -17.654 -39.839 30.239 1.00 41.34 176 ARG A CA 1
ATOM 1329 C C . ARG A 1 176 ? -16.599 -40.923 30.067 1.00 41.34 176 ARG A C 1
ATOM 1331 O O . ARG A 1 176 ? -15.840 -40.864 29.103 1.00 41.34 176 ARG A O 1
ATOM 1338 N N . MET A 1 177 ? -16.573 -41.901 30.968 1.00 40.25 177 MET A N 1
ATOM 1339 C CA . MET A 1 177 ? -15.765 -43.112 30.819 1.00 40.25 177 MET A CA 1
ATOM 1340 C C . MET A 1 177 ? -16.666 -44.349 30.832 1.00 40.25 177 MET A C 1
ATOM 1342 O O . MET A 1 177 ? -17.700 -44.384 31.500 1.00 40.25 177 MET A O 1
ATOM 1346 N N . THR A 1 178 ? -16.281 -45.362 30.062 1.00 34.75 178 THR A N 1
ATOM 1347 C CA . THR A 1 178 ? -17.007 -46.633 29.948 1.00 34.75 178 THR A CA 1
ATOM 1348 C C . THR A 1 178 ? -16.336 -47.671 30.847 1.00 34.75 178 THR A C 1
ATOM 1350 O O . THR A 1 178 ? -15.136 -47.899 30.699 1.00 34.75 178 THR A O 1
ATOM 1353 N N . THR A 1 179 ? -17.083 -48.306 31.753 1.00 45.31 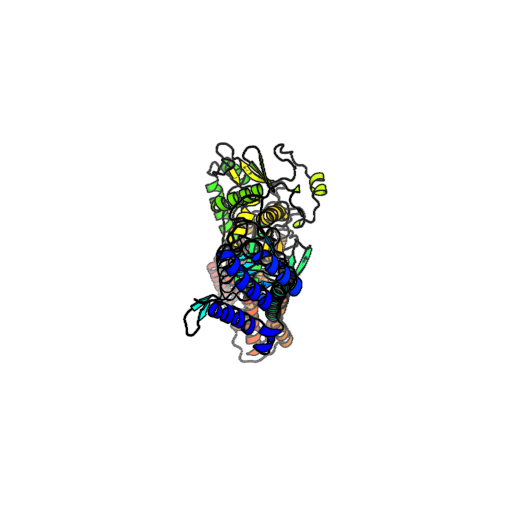179 THR A N 1
ATOM 1354 C CA . THR A 1 179 ? -16.629 -49.479 32.528 1.00 45.31 179 THR A CA 1
ATOM 1355 C C . THR A 1 179 ? -17.497 -50.703 32.206 1.00 45.31 179 THR A C 1
ATOM 1357 O O . THR A 1 179 ? -18.488 -50.586 31.482 1.00 45.31 179 THR A O 1
ATOM 1360 N N . GLU A 1 180 ? -17.121 -51.890 32.701 1.00 45.31 180 GLU A N 1
ATOM 1361 C CA . GLU A 1 180 ? -17.802 -53.170 32.408 1.00 45.31 180 GLU A CA 1
ATOM 1362 C C . GLU A 1 180 ? -19.288 -53.210 32.831 1.00 45.31 180 GLU A C 1
ATOM 1364 O O . GLU A 1 180 ? -20.052 -53.983 32.259 1.00 45.31 180 GLU A O 1
ATOM 1369 N N . ASP A 1 181 ? -19.727 -52.319 33.729 1.00 39.47 181 ASP A N 1
ATOM 1370 C CA . ASP A 1 181 ? -21.122 -52.198 34.190 1.00 39.47 181 ASP A CA 1
ATOM 1371 C C . ASP A 1 181 ? -21.905 -51.028 33.541 1.00 39.47 181 ASP A C 1
ATOM 1373 O O . ASP A 1 181 ? -23.048 -50.754 33.915 1.00 39.47 181 ASP A O 1
ATOM 1377 N N . GLY A 1 182 ? -21.324 -50.327 32.556 1.00 43.69 182 GLY A N 1
ATOM 1378 C CA . GLY A 1 182 ? -21.972 -49.237 31.810 1.00 43.69 182 GLY A CA 1
ATOM 1379 C C . GLY A 1 182 ? -21.219 -47.899 31.833 1.00 43.69 182 GLY A C 1
ATOM 1380 O O . GLY A 1 182 ? -20.092 -47.793 32.310 1.00 43.69 182 GLY A O 1
ATOM 1381 N N . MET A 1 183 ? -21.828 -46.852 31.257 1.00 33.22 183 MET A N 1
ATOM 1382 C CA . MET A 1 183 ? -21.260 -45.494 31.272 1.00 33.22 183 MET A CA 1
ATOM 1383 C C . MET A 1 183 ? -21.298 -44.920 32.690 1.00 33.22 183 MET A C 1
ATOM 1385 O O . MET A 1 183 ? -22.380 -44.747 33.251 1.00 33.22 183 MET A O 1
ATOM 1389 N N . VAL A 1 184 ? -20.135 -44.563 33.236 1.00 44.75 184 VAL A N 1
ATOM 1390 C CA . VAL A 1 184 ? -20.031 -43.887 34.533 1.00 44.75 184 VAL A CA 1
ATOM 1391 C C . VAL A 1 184 ? -19.554 -42.454 34.301 1.00 44.75 184 VAL A C 1
ATOM 1393 O O . VAL A 1 184 ? -18.514 -42.210 33.685 1.00 44.75 184 VAL A O 1
ATOM 1396 N N . GLU A 1 185 ? -20.342 -41.488 34.774 1.00 42.47 185 GLU A N 1
ATOM 1397 C CA . GLU A 1 185 ? -19.946 -40.079 34.823 1.00 42.47 185 GLU A CA 1
ATOM 1398 C C . GLU A 1 185 ? -19.095 -39.863 36.079 1.00 42.47 185 GLU A C 1
ATOM 1400 O O . GLU A 1 185 ? -19.588 -40.012 37.198 1.00 42.47 185 GLU A O 1
ATOM 1405 N N . VAL A 1 186 ? -17.813 -39.533 35.903 1.00 44.94 186 VAL A N 1
ATOM 1406 C CA . VAL A 1 186 ? -16.891 -39.262 37.016 1.00 44.94 186 VAL A CA 1
ATOM 1407 C C . VAL A 1 186 ? -16.293 -37.870 36.841 1.00 44.94 186 VAL A C 1
ATOM 1409 O O . VAL A 1 186 ? -15.898 -37.475 35.744 1.00 44.94 186 VAL A O 1
ATOM 1412 N N . MET A 1 187 ? -16.262 -37.103 37.931 1.00 46.72 187 MET A N 1
ATOM 1413 C CA . MET A 1 187 ? -15.643 -35.782 37.976 1.00 46.72 187 MET A CA 1
ATOM 1414 C C . MET A 1 187 ? -14.163 -35.903 38.320 1.00 46.72 187 MET A C 1
ATOM 1416 O O . MET A 1 187 ? -13.818 -36.405 39.388 1.00 46.72 187 MET A O 1
ATOM 1420 N N . ASP A 1 188 ? -13.311 -35.409 37.425 1.00 41.66 188 ASP A N 1
ATOM 1421 C CA . ASP A 1 188 ? -11.861 -35.441 37.573 1.00 41.66 188 ASP A CA 1
ATOM 1422 C C . ASP A 1 188 ? -11.349 -34.057 38.014 1.00 41.66 188 ASP A C 1
ATOM 1424 O O . ASP A 1 188 ? -11.285 -33.115 37.225 1.00 41.66 188 ASP A O 1
ATOM 1428 N N . TYR A 1 189 ? -11.014 -33.968 39.304 1.00 42.78 189 TYR A N 1
ATOM 1429 C CA . TYR A 1 189 ? -10.137 -32.968 39.927 1.00 42.78 189 TYR A CA 1
ATOM 1430 C C . TYR A 1 189 ? -10.651 -31.525 40.191 1.00 42.78 189 TYR A C 1
ATOM 1432 O O . TYR A 1 189 ? -11.494 -30.960 39.495 1.00 42.78 189 TYR A O 1
ATOM 1440 N N . PHE A 1 190 ? -10.110 -30.916 41.260 1.00 40.56 190 PHE A N 1
ATOM 1441 C CA . PHE A 1 190 ? -10.325 -29.518 41.671 1.00 40.56 190 PHE A CA 1
ATOM 1442 C C . PHE A 1 190 ? -9.535 -28.557 40.759 1.00 40.56 190 PHE A C 1
ATOM 1444 O O . PHE A 1 190 ? -8.337 -28.760 40.583 1.00 40.56 190 PHE A O 1
ATOM 1451 N N . PRO A 1 191 ? -10.126 -27.477 40.218 1.00 44.38 191 PRO A N 1
ATOM 1452 C CA . PRO A 1 191 ? -9.370 -26.511 39.421 1.00 44.38 191 PRO A CA 1
ATOM 1453 C C . PRO A 1 191 ? -8.328 -25.777 40.283 1.00 44.38 191 PRO A C 1
ATOM 1455 O O . PRO A 1 191 ? -8.684 -25.100 41.250 1.00 44.38 191 PRO A O 1
ATOM 1458 N N . ASP A 1 192 ? -7.048 -25.915 39.919 1.00 54.41 192 ASP A N 1
ATOM 1459 C CA . ASP A 1 192 ? -5.928 -25.152 40.477 1.00 54.41 192 ASP A CA 1
ATOM 1460 C C . ASP A 1 192 ? -5.655 -23.921 39.584 1.00 54.41 192 ASP A C 1
ATOM 1462 O O . ASP A 1 192 ? -5.175 -24.075 38.453 1.00 54.41 192 ASP A O 1
ATOM 1466 N N . PRO A 1 193 ? -5.934 -22.694 40.065 1.00 51.44 193 PRO A N 1
ATOM 1467 C CA . PRO A 1 193 ? -5.741 -21.472 39.288 1.00 51.44 193 PRO A CA 1
ATOM 1468 C C . PRO A 1 193 ? -4.275 -21.201 38.908 1.00 51.44 193 PRO A C 1
ATOM 1470 O O . PRO A 1 193 ? -4.022 -20.424 37.986 1.00 51.44 193 PRO A O 1
ATOM 1473 N N . VAL A 1 194 ? -3.302 -21.822 39.583 1.00 56.75 194 VAL A N 1
ATOM 1474 C CA . VAL A 1 194 ? -1.874 -21.707 39.249 1.00 56.75 194 VAL A CA 1
ATOM 1475 C C . VAL A 1 194 ? -1.531 -22.582 38.046 1.00 56.75 194 VAL A C 1
ATOM 1477 O O . VAL A 1 194 ? -0.875 -22.111 37.119 1.00 56.75 194 VAL A O 1
ATOM 1480 N N . VAL A 1 195 ? -2.033 -23.819 38.010 1.00 57.69 195 VAL A N 1
ATOM 1481 C CA . VAL A 1 195 ? -1.829 -24.744 36.881 1.00 57.69 195 VAL A CA 1
ATOM 1482 C C . VAL A 1 195 ? -2.561 -24.255 35.629 1.00 57.69 195 VAL A C 1
ATOM 1484 O O . VAL A 1 195 ? -2.041 -24.383 34.522 1.00 57.69 195 VAL A O 1
ATOM 1487 N N . GLU A 1 196 ? -3.740 -23.645 35.781 1.00 57.78 196 GLU A N 1
ATOM 1488 C CA . GLU A 1 196 ? -4.445 -23.015 34.657 1.00 57.78 196 GLU A CA 1
ATOM 1489 C C . GLU A 1 196 ? -3.658 -21.831 34.079 1.00 57.78 196 GLU A C 1
ATOM 1491 O O . GLU A 1 196 ? -3.476 -21.765 32.863 1.00 57.78 196 GLU A O 1
ATOM 1496 N N . LYS A 1 197 ? -3.100 -20.958 34.931 1.00 66.06 197 LYS A N 1
ATOM 1497 C CA . LYS A 1 197 ? -2.198 -19.882 34.486 1.00 66.06 197 LYS A CA 1
ATOM 1498 C C . LYS A 1 197 ? -0.936 -20.413 33.815 1.00 66.06 197 LYS A C 1
ATOM 1500 O O . LYS A 1 197 ? -0.457 -19.808 32.860 1.00 66.06 197 LYS A O 1
ATOM 1505 N N . GLN A 1 198 ? -0.390 -21.524 34.304 1.00 70.06 198 GLN A N 1
ATOM 1506 C CA . GLN A 1 198 ? 0.796 -22.137 33.717 1.00 70.06 198 GLN A CA 1
ATOM 1507 C C . GLN A 1 198 ? 0.506 -22.691 32.317 1.00 70.06 198 GLN A C 1
ATOM 1509 O O . GLN A 1 198 ? 1.269 -22.421 31.396 1.00 70.06 198 GLN A O 1
ATOM 1514 N N . LYS A 1 199 ? -0.631 -23.368 32.122 1.00 66.88 199 LYS A N 1
ATOM 1515 C CA . LYS A 1 199 ? -1.062 -23.833 30.793 1.00 66.88 199 LYS A CA 1
ATOM 1516 C C . LYS A 1 199 ? -1.374 -22.683 29.834 1.00 66.88 199 LYS A C 1
ATOM 1518 O O . LYS A 1 199 ? -1.100 -22.790 28.642 1.00 66.88 199 LYS A O 1
ATOM 1523 N N . GLU A 1 200 ? -1.931 -21.582 30.337 1.00 70.38 200 GLU A N 1
ATOM 1524 C CA . GLU A 1 200 ? -2.144 -20.363 29.548 1.00 70.38 200 GLU A CA 1
ATOM 1525 C C . GLU A 1 200 ? -0.807 -19.751 29.097 1.00 70.38 200 GLU A C 1
ATOM 1527 O O . GLU A 1 200 ? -0.652 -19.391 27.929 1.00 70.38 200 GLU A O 1
ATOM 1532 N N . LEU A 1 201 ? 0.182 -19.699 29.995 1.00 78.19 201 LEU A N 1
ATOM 1533 C CA . LEU A 1 201 ? 1.546 -19.266 29.684 1.00 78.19 201 LEU A CA 1
ATOM 1534 C C . LEU A 1 201 ? 2.229 -20.188 28.668 1.00 78.19 201 LEU A C 1
ATOM 1536 O O . LEU A 1 201 ? 2.800 -19.686 27.706 1.00 78.19 201 LEU A O 1
ATOM 1540 N N . GLU A 1 202 ? 2.138 -21.508 28.834 1.00 78.75 202 GLU A N 1
ATOM 1541 C CA . GLU A 1 202 ? 2.685 -22.495 27.890 1.00 78.75 202 GLU A CA 1
ATOM 1542 C C . GLU A 1 202 ? 2.060 -22.342 26.497 1.00 78.75 202 GLU A C 1
ATOM 1544 O O . GLU A 1 202 ? 2.781 -22.231 25.508 1.00 78.75 202 GLU A O 1
ATOM 1549 N N . SER A 1 203 ? 0.731 -22.211 26.414 1.00 75.12 203 SER A N 1
ATOM 1550 C CA . SER A 1 203 ? 0.039 -21.960 25.144 1.00 75.12 203 SER A CA 1
ATOM 1551 C C . SER A 1 203 ? 0.480 -20.649 24.489 1.00 75.12 203 SER A C 1
ATOM 1553 O O . SER A 1 203 ? 0.570 -20.571 23.264 1.00 75.12 203 SER A O 1
ATOM 1555 N N . ARG A 1 204 ? 0.747 -19.611 25.289 1.00 81.56 204 ARG A N 1
ATOM 1556 C CA . ARG A 1 204 ? 1.198 -18.308 24.790 1.00 81.56 204 ARG A CA 1
ATOM 1557 C C . ARG A 1 204 ? 2.648 -18.345 24.317 1.00 81.56 204 ARG A C 1
ATOM 1559 O O . ARG A 1 204 ? 2.974 -17.698 23.326 1.00 81.56 204 ARG A O 1
ATOM 1566 N N . ILE A 1 205 ? 3.505 -19.107 24.994 1.00 81.50 205 ILE A N 1
ATOM 1567 C CA . ILE A 1 205 ? 4.884 -19.361 24.563 1.00 81.50 205 ILE A CA 1
ATOM 1568 C C . ILE A 1 205 ? 4.879 -20.120 23.233 1.00 81.50 205 ILE A C 1
ATOM 1570 O O . ILE A 1 205 ? 5.556 -19.692 22.305 1.00 81.50 205 ILE A O 1
ATOM 1574 N N . ASP A 1 206 ? 4.065 -21.167 23.090 1.00 78.62 206 ASP A N 1
ATOM 1575 C CA . ASP A 1 206 ? 3.942 -21.924 21.837 1.00 78.62 206 ASP A CA 1
ATOM 1576 C C . ASP A 1 206 ? 3.454 -21.059 20.665 1.00 78.62 206 ASP A C 1
ATOM 1578 O O . ASP A 1 206 ? 3.943 -21.182 19.538 1.00 78.62 206 ASP A O 1
ATOM 1582 N N . GLU A 1 207 ? 2.494 -20.165 20.911 1.00 78.25 207 GLU A N 1
ATOM 1583 C CA . GLU A 1 207 ? 2.017 -19.204 19.914 1.00 78.25 207 GLU A CA 1
ATOM 1584 C C . GLU A 1 207 ? 3.125 -18.223 19.498 1.00 78.25 207 GLU A C 1
ATOM 1586 O O . GLU A 1 207 ? 3.337 -17.987 18.304 1.00 78.25 207 GLU A O 1
ATOM 1591 N N . LEU A 1 208 ? 3.867 -17.684 20.471 1.00 77.38 208 LEU A N 1
ATOM 1592 C CA . LEU A 1 208 ? 4.989 -16.780 20.223 1.00 77.38 208 LEU A CA 1
ATOM 1593 C C . LEU A 1 208 ? 6.130 -17.472 19.469 1.00 77.38 208 LEU A C 1
ATOM 1595 O O . LEU A 1 208 ? 6.671 -16.875 18.541 1.00 77.38 208 LEU A O 1
ATOM 1599 N N . THR A 1 209 ? 6.452 -18.724 19.796 1.00 77.00 209 THR A N 1
ATOM 1600 C CA . THR A 1 209 ? 7.468 -19.516 19.087 1.00 77.00 209 THR A CA 1
ATOM 1601 C C . THR A 1 209 ? 7.045 -19.791 17.645 1.00 77.00 209 THR A C 1
ATOM 1603 O O . THR A 1 209 ? 7.824 -19.560 16.727 1.00 77.00 209 THR A O 1
ATOM 1606 N N . LYS A 1 210 ? 5.782 -20.168 17.394 1.00 72.69 210 LYS A N 1
ATOM 1607 C CA . LYS A 1 210 ? 5.273 -20.339 16.017 1.00 72.69 210 LYS A CA 1
ATOM 1608 C C . LYS A 1 210 ? 5.320 -19.041 15.211 1.00 72.69 210 LYS A C 1
ATOM 1610 O O . LYS A 1 210 ? 5.649 -19.068 14.023 1.00 72.69 210 LYS A O 1
ATOM 1615 N N . ARG A 1 211 ? 5.001 -17.906 15.844 1.00 71.50 211 ARG A N 1
ATOM 1616 C CA . ARG A 1 211 ? 5.153 -16.577 15.235 1.00 71.50 211 ARG A CA 1
ATOM 1617 C C . ARG A 1 211 ? 6.619 -16.281 14.931 1.00 71.50 211 ARG A C 1
ATOM 1619 O O . ARG A 1 211 ? 6.907 -15.858 13.814 1.00 71.50 211 ARG A O 1
ATOM 1626 N N . LEU A 1 212 ? 7.535 -16.564 15.854 1.00 67.38 212 LEU A N 1
ATOM 1627 C CA . LEU A 1 212 ? 8.971 -16.386 15.648 1.00 67.38 212 LEU A CA 1
ATOM 1628 C C . LEU A 1 212 ? 9.476 -17.226 14.465 1.00 67.38 212 LEU A C 1
ATOM 1630 O O . LEU A 1 212 ? 10.048 -16.657 13.541 1.00 67.38 212 LEU A O 1
ATOM 1634 N N . ASP A 1 213 ? 9.132 -18.515 14.396 1.00 63.25 213 ASP A N 1
ATOM 1635 C CA . ASP A 1 213 ? 9.485 -19.394 13.270 1.00 63.25 213 ASP A CA 1
ATOM 1636 C C . ASP A 1 213 ? 8.893 -18.911 11.934 1.00 63.25 213 ASP A C 1
ATOM 1638 O O . ASP A 1 213 ? 9.451 -19.136 10.858 1.00 63.25 213 ASP A O 1
ATOM 1642 N N . SER A 1 214 ? 7.705 -18.294 11.951 1.00 55.09 214 SER A N 1
ATOM 1643 C CA . SER A 1 214 ? 7.097 -17.712 10.745 1.00 55.09 214 SER A CA 1
ATOM 1644 C C . SER A 1 214 ? 7.837 -16.455 10.276 1.00 55.09 214 SER A C 1
ATOM 1646 O O . SER A 1 214 ? 8.057 -16.285 9.077 1.00 55.09 214 SER A O 1
ATOM 1648 N N . VAL A 1 215 ? 8.288 -15.622 11.218 1.00 56.16 215 VAL A N 1
ATOM 1649 C CA . VAL A 1 215 ? 9.090 -14.422 10.954 1.00 56.16 215 VAL A CA 1
ATOM 1650 C C . VAL A 1 215 ? 10.484 -14.810 10.465 1.00 56.16 215 VAL A C 1
ATOM 1652 O O . VAL A 1 215 ? 10.974 -14.226 9.504 1.00 56.16 215 VAL A O 1
ATOM 1655 N N . GLU A 1 216 ? 11.108 -15.828 11.056 1.00 55.22 216 GLU A N 1
ATOM 1656 C CA . GLU A 1 216 ? 12.418 -16.333 10.633 1.00 55.22 216 GLU A CA 1
ATOM 1657 C C . GLU A 1 216 ? 12.369 -16.954 9.231 1.00 55.22 216 GLU A C 1
ATOM 1659 O O . GLU A 1 216 ? 13.209 -16.630 8.394 1.00 55.22 216 GLU A O 1
ATOM 1664 N N . ARG A 1 217 ? 11.325 -17.725 8.904 1.00 51.53 217 ARG A N 1
ATOM 1665 C CA . ARG A 1 217 ? 11.120 -18.248 7.539 1.00 51.53 217 ARG A CA 1
ATOM 1666 C C . ARG A 1 217 ? 10.808 -17.161 6.507 1.00 51.53 217 ARG A C 1
ATOM 1668 O O . ARG A 1 217 ? 11.185 -17.300 5.344 1.00 51.53 217 ARG A O 1
ATOM 1675 N N . ALA A 1 218 ? 10.137 -16.076 6.901 1.00 47.34 218 ALA A N 1
ATOM 1676 C CA . ALA A 1 218 ? 9.932 -14.912 6.034 1.00 47.34 218 ALA A CA 1
ATOM 1677 C C . ALA A 1 218 ? 11.247 -14.147 5.788 1.00 47.34 218 ALA A C 1
ATOM 1679 O O . ALA A 1 218 ? 11.501 -13.681 4.678 1.00 47.34 218 ALA A O 1
ATOM 1680 N N . LYS A 1 219 ? 12.113 -14.087 6.804 1.00 45.00 219 LYS A N 1
ATOM 1681 C CA . LYS A 1 219 ? 13.431 -13.437 6.779 1.00 45.00 219 LYS A CA 1
ATOM 1682 C C . LYS A 1 219 ? 14.438 -14.139 5.857 1.00 45.00 219 LYS A C 1
ATOM 1684 O O . LYS A 1 219 ? 15.336 -13.485 5.337 1.00 45.00 219 LYS A O 1
ATOM 1689 N N . GLU A 1 220 ? 14.278 -15.440 5.611 1.00 45.31 220 GLU A N 1
ATOM 1690 C CA . GLU A 1 220 ? 15.116 -16.210 4.677 1.00 45.31 220 GLU A CA 1
ATOM 1691 C C . GLU A 1 220 ? 14.786 -15.967 3.191 1.00 45.31 220 GLU A C 1
ATOM 1693 O O . GLU A 1 220 ? 15.584 -16.318 2.325 1.00 45.31 220 GLU A O 1
ATOM 1698 N N . ARG A 1 221 ? 13.634 -15.358 2.863 1.00 44.75 221 ARG A N 1
ATOM 1699 C CA . ARG A 1 221 ? 13.149 -15.220 1.472 1.00 44.75 221 ARG A CA 1
ATOM 1700 C C . ARG A 1 221 ? 13.274 -13.821 0.864 1.00 44.75 221 ARG A C 1
ATOM 1702 O O . ARG A 1 221 ? 12.846 -13.608 -0.267 1.00 44.75 221 ARG A O 1
ATOM 1709 N N . GLY A 1 222 ? 13.892 -12.873 1.557 1.00 40.16 222 GLY A N 1
ATOM 1710 C CA . GLY A 1 222 ? 14.209 -11.567 0.993 1.00 40.16 222 GLY A CA 1
ATOM 1711 C C . GLY A 1 222 ? 14.711 -10.606 2.056 1.00 40.16 222 GLY A C 1
ATOM 1712 O O . GLY A 1 222 ? 14.339 -10.721 3.223 1.00 40.16 222 GLY A O 1
ATOM 1713 N N . GLY A 1 223 ? 15.568 -9.665 1.653 1.00 54.88 223 GLY A N 1
ATOM 1714 C CA . GLY A 1 223 ? 15.993 -8.565 2.514 1.00 54.88 223 GLY A CA 1
ATOM 1715 C C . GLY A 1 223 ? 14.787 -7.956 3.231 1.00 54.88 223 GLY A C 1
ATOM 1716 O O . GLY A 1 223 ? 13.698 -7.865 2.664 1.00 54.88 223 GLY A O 1
ATOM 1717 N N . ARG A 1 224 ? 14.963 -7.625 4.515 1.00 73.38 224 ARG A N 1
ATOM 1718 C CA . ARG A 1 224 ? 13.906 -7.090 5.380 1.00 73.38 224 ARG A CA 1
ATOM 1719 C C . ARG A 1 224 ? 13.352 -5.807 4.769 1.00 73.38 224 ARG A C 1
ATOM 1721 O O . ARG A 1 224 ? 13.937 -4.746 4.985 1.00 73.38 224 ARG A O 1
ATOM 1728 N N . MET A 1 225 ? 12.259 -5.917 4.018 1.00 91.00 225 MET A N 1
ATOM 1729 C CA . MET A 1 225 ? 11.527 -4.777 3.485 1.00 91.00 225 MET A CA 1
ATOM 1730 C C . MET A 1 225 ? 11.194 -3.838 4.641 1.00 91.00 225 MET A C 1
ATOM 1732 O O . MET A 1 225 ? 10.724 -4.273 5.696 1.00 91.00 225 MET A O 1
ATOM 1736 N N . LYS A 1 226 ? 11.476 -2.554 4.459 1.00 95.31 226 LYS A N 1
ATOM 1737 C CA . LYS A 1 226 ? 11.178 -1.503 5.419 1.00 95.31 226 LYS A CA 1
ATOM 1738 C C . LYS A 1 226 ? 10.183 -0.537 4.817 1.00 95.31 226 LYS A C 1
ATOM 1740 O O . LYS A 1 226 ? 10.301 -0.175 3.655 1.00 95.31 226 LYS A O 1
ATOM 1745 N N . ILE A 1 227 ? 9.246 -0.077 5.629 1.00 97.25 227 ILE A N 1
ATOM 1746 C CA . ILE A 1 227 ? 8.280 0.955 5.253 1.00 97.25 227 ILE A CA 1
ATOM 1747 C C . ILE A 1 227 ? 8.381 2.074 6.278 1.00 97.25 227 ILE A C 1
ATOM 1749 O O . ILE A 1 227 ? 8.506 1.823 7.479 1.00 97.25 227 ILE A O 1
ATOM 1753 N N . TYR A 1 228 ? 8.371 3.322 5.823 1.00 98.44 228 TYR A N 1
ATOM 1754 C CA . TYR A 1 228 ? 8.249 4.445 6.737 1.00 98.44 228 TYR A CA 1
ATOM 1755 C C . TYR A 1 228 ? 6.832 4.541 7.281 1.00 98.44 228 TYR A C 1
ATOM 1757 O O . TYR A 1 228 ? 5.880 4.737 6.532 1.00 98.44 228 TYR A O 1
ATOM 1765 N N . ASN A 1 229 ? 6.713 4.447 8.599 1.00 98.50 229 ASN A N 1
ATOM 1766 C CA . ASN A 1 229 ? 5.436 4.525 9.280 1.00 98.50 229 ASN A CA 1
ATOM 1767 C C . ASN A 1 229 ? 5.236 5.942 9.821 1.00 98.50 229 ASN A C 1
ATOM 1769 O O . ASN A 1 229 ? 5.929 6.360 10.752 1.00 98.50 229 ASN A O 1
ATOM 1773 N N . THR A 1 230 ? 4.282 6.693 9.265 1.00 98.50 230 THR A N 1
ATOM 1774 C CA . THR A 1 230 ? 3.954 8.049 9.742 1.00 98.50 230 THR A CA 1
ATOM 1775 C C . THR A 1 230 ? 3.615 8.052 11.233 1.00 98.50 230 THR A C 1
ATOM 1777 O O . THR A 1 230 ? 4.011 8.972 11.948 1.00 98.50 230 THR A O 1
ATOM 1780 N N . LEU A 1 231 ? 2.983 6.985 11.732 1.00 97.56 231 LEU A N 1
ATOM 1781 C CA . LEU A 1 231 ? 2.629 6.862 13.142 1.00 97.56 231 LEU A CA 1
ATOM 1782 C C . LEU A 1 231 ? 3.850 6.802 14.067 1.00 97.56 231 LEU A C 1
ATOM 1784 O O . LEU A 1 231 ? 3.757 7.250 15.204 1.00 97.56 231 LEU A O 1
ATOM 1788 N N . THR A 1 232 ? 5.001 6.294 13.631 1.00 97.12 232 THR A N 1
ATOM 1789 C CA . THR A 1 232 ? 6.204 6.209 14.483 1.00 97.12 232 THR A CA 1
ATOM 1790 C C . THR A 1 232 ? 7.316 7.161 14.059 1.00 97.12 232 THR A C 1
ATOM 1792 O O . THR A 1 232 ? 8.255 7.386 14.820 1.00 97.12 232 THR A O 1
ATOM 1795 N N . GLY A 1 233 ? 7.207 7.753 12.869 1.00 96.81 233 GLY A N 1
ATOM 1796 C CA . GLY A 1 233 ? 8.166 8.713 12.334 1.00 96.81 233 GLY A CA 1
ATOM 1797 C C . GLY A 1 233 ? 9.478 8.089 11.850 1.00 96.81 233 GLY A C 1
ATOM 1798 O O . GLY A 1 233 ? 10.443 8.821 11.623 1.00 96.81 233 GLY A O 1
ATOM 1799 N N . LYS A 1 234 ? 9.546 6.762 11.680 1.00 97.00 234 LYS A N 1
ATOM 1800 C CA . LYS A 1 234 ? 10.758 6.027 11.275 1.00 97.00 234 LYS A CA 1
ATOM 1801 C C . LYS A 1 234 ? 10.450 4.910 10.272 1.00 97.00 234 LYS A C 1
ATOM 1803 O O . LYS A 1 234 ? 9.306 4.496 10.118 1.00 97.00 234 LYS A O 1
ATOM 1808 N N . LYS A 1 235 ? 11.493 4.425 9.588 1.00 96.75 235 LYS A N 1
ATOM 1809 C CA . LYS A 1 235 ? 11.430 3.208 8.763 1.00 96.75 235 LYS A CA 1
ATOM 1810 C C . LYS A 1 235 ? 11.400 1.979 9.672 1.00 96.75 235 LYS A C 1
ATOM 1812 O O . LYS A 1 235 ? 12.276 1.826 10.524 1.00 96.75 235 LYS A O 1
ATOM 1817 N N . GLU A 1 236 ? 10.419 1.112 9.476 1.00 95.56 236 GLU A N 1
ATOM 1818 C CA . GLU A 1 236 ? 10.179 -0.092 10.274 1.00 95.56 236 GLU A CA 1
ATOM 1819 C C . GLU A 1 236 ? 10.200 -1.325 9.384 1.00 95.56 236 GLU A C 1
ATOM 1821 O O . GLU A 1 236 ? 9.830 -1.241 8.218 1.00 95.56 236 GLU A O 1
ATOM 1826 N N . GLU A 1 237 ? 10.627 -2.467 9.924 1.00 94.88 237 GLU A N 1
ATOM 1827 C CA . GLU A 1 237 ? 10.510 -3.751 9.227 1.00 94.88 237 GLU A CA 1
ATOM 1828 C C . GLU A 1 237 ? 9.028 -4.039 8.947 1.00 94.88 237 GLU A C 1
ATOM 1830 O O . GLU A 1 237 ? 8.190 -3.961 9.853 1.00 94.88 237 GLU A O 1
ATOM 1835 N N . PHE A 1 238 ? 8.707 -4.331 7.686 1.00 95.38 238 PHE A N 1
ATOM 1836 C CA . PHE A 1 238 ? 7.358 -4.683 7.279 1.00 95.38 238 PHE A CA 1
ATOM 1837 C C . PHE A 1 238 ? 7.061 -6.126 7.679 1.00 95.38 238 PHE A C 1
ATOM 1839 O O . PHE A 1 238 ? 7.678 -7.073 7.191 1.00 95.38 238 PHE A O 1
ATOM 1846 N N . ILE A 1 239 ? 6.099 -6.281 8.578 1.00 93.31 239 ILE A N 1
ATOM 1847 C CA . ILE A 1 239 ? 5.611 -7.560 9.072 1.00 93.31 239 ILE A CA 1
ATOM 1848 C C . ILE A 1 239 ? 4.091 -7.504 8.917 1.00 93.31 239 ILE A C 1
ATOM 1850 O O . ILE A 1 239 ? 3.471 -6.685 9.596 1.00 93.31 239 ILE A O 1
ATOM 1854 N N . PRO A 1 240 ? 3.480 -8.332 8.058 1.00 93.38 240 PRO A N 1
ATOM 1855 C CA . PRO A 1 240 ? 2.034 -8.313 7.901 1.00 93.38 240 PRO A CA 1
ATOM 1856 C C . PRO A 1 240 ? 1.307 -8.829 9.155 1.00 93.38 240 PRO A C 1
ATOM 1858 O O . PRO A 1 240 ? 1.901 -9.484 10.020 1.00 93.38 240 PRO A O 1
ATOM 1861 N N . GLU A 1 241 ? 0.019 -8.522 9.269 1.00 91.12 241 GLU A N 1
ATOM 1862 C CA . GLU A 1 241 ? -0.897 -9.014 10.295 1.00 91.12 241 GLU A CA 1
ATOM 1863 C C . GLU A 1 241 ? -1.132 -10.512 10.147 1.00 91.12 241 GLU A C 1
ATOM 1865 O O . GLU A 1 241 ? -0.974 -11.264 11.111 1.00 91.12 241 GLU A O 1
ATOM 1870 N N . GLU A 1 242 ? -1.383 -10.963 8.918 1.00 88.81 242 GLU A N 1
ATOM 1871 C CA . GLU A 1 242 ? -1.419 -12.376 8.563 1.00 88.81 242 GLU A CA 1
ATOM 1872 C C . GLU A 1 242 ? -0.225 -12.722 7.659 1.00 88.81 242 GLU A C 1
ATOM 1874 O O . GLU A 1 242 ? 0.005 -12.098 6.624 1.00 88.81 242 GLU A O 1
ATOM 1879 N N . ALA A 1 243 ? 0.561 -13.735 8.038 1.00 87.31 243 ALA A N 1
ATOM 1880 C CA . ALA A 1 243 ? 1.775 -14.104 7.310 1.00 87.31 243 ALA A CA 1
ATOM 1881 C C . ALA A 1 243 ? 1.494 -14.378 5.818 1.00 87.31 243 ALA A C 1
ATOM 1883 O O . ALA A 1 243 ? 0.700 -15.247 5.465 1.00 87.31 243 ALA A O 1
ATOM 1884 N N . GLY A 1 244 ? 2.184 -13.647 4.937 1.00 87.25 244 GLY A N 1
ATOM 1885 C CA . GLY A 1 244 ? 2.054 -13.783 3.482 1.00 87.25 244 GLY A CA 1
ATOM 1886 C C . GLY A 1 244 ? 0.849 -13.068 2.858 1.00 87.25 244 GLY A C 1
ATOM 1887 O O . GLY A 1 244 ? 0.718 -13.102 1.634 1.00 87.25 244 GLY A O 1
ATOM 1888 N N . ARG A 1 245 ? 0.005 -12.393 3.649 1.00 94.75 245 ARG A N 1
ATOM 1889 C CA . ARG A 1 245 ? -1.137 -11.597 3.176 1.00 94.75 245 ARG A CA 1
ATOM 1890 C C . ARG A 1 245 ? -0.968 -10.128 3.535 1.00 94.75 245 ARG A C 1
ATOM 1892 O O . ARG A 1 245 ? -0.422 -9.816 4.582 1.00 94.75 245 ARG A O 1
ATOM 1899 N N . VAL A 1 246 ? -1.418 -9.241 2.655 1.00 97.88 246 VAL A N 1
ATOM 1900 C CA . VAL A 1 246 ? -1.359 -7.790 2.857 1.00 97.88 246 VAL A CA 1
ATOM 1901 C C . VAL A 1 246 ? -2.709 -7.173 2.515 1.00 97.88 246 VAL A C 1
ATOM 1903 O O . VAL A 1 246 ? -3.159 -7.251 1.370 1.00 97.88 246 VAL A O 1
ATOM 1906 N N . GLY A 1 247 ? -3.347 -6.555 3.505 1.00 98.50 247 GLY A N 1
ATOM 1907 C CA . GLY A 1 247 ? -4.516 -5.698 3.356 1.00 98.50 247 GLY A CA 1
ATOM 1908 C C . GLY A 1 247 ? -4.110 -4.228 3.309 1.00 98.50 247 GLY A C 1
ATOM 1909 O O . GLY A 1 247 ? -3.587 -3.695 4.288 1.00 98.50 247 GLY A O 1
ATOM 1910 N N . MET A 1 248 ? -4.365 -3.565 2.181 1.00 98.75 248 MET A N 1
ATOM 1911 C CA . MET A 1 248 ? -4.095 -2.139 2.006 1.00 98.75 248 MET A CA 1
ATOM 1912 C C . MET A 1 248 ? -5.383 -1.371 1.731 1.00 98.75 248 MET A C 1
ATOM 1914 O O . MET A 1 248 ? -6.110 -1.703 0.796 1.00 98.75 248 MET A O 1
ATOM 1918 N N . TYR A 1 249 ? -5.618 -0.306 2.491 1.00 98.81 249 TYR A N 1
ATOM 1919 C CA . TYR A 1 249 ? -6.638 0.698 2.204 1.00 98.81 249 TYR A CA 1
ATOM 1920 C C . TYR A 1 249 ? -5.948 2.010 1.831 1.00 98.81 249 TYR A C 1
ATOM 1922 O O . TYR A 1 249 ? -5.090 2.479 2.574 1.00 98.81 249 TYR A O 1
ATOM 1930 N N . ALA A 1 250 ? -6.287 2.608 0.692 1.00 98.19 250 ALA A N 1
ATOM 1931 C CA . ALA A 1 250 ? -5.836 3.959 0.372 1.00 98.19 250 ALA A CA 1
ATOM 1932 C C . ALA A 1 250 ? -7.035 4.855 0.081 1.00 98.19 250 ALA A C 1
ATOM 1934 O O . ALA A 1 250 ? -7.831 4.539 -0.807 1.00 98.19 250 ALA A O 1
ATOM 1935 N N . CYS A 1 251 ? -7.140 5.969 0.805 1.00 97.75 251 CYS A N 1
ATOM 1936 C CA . CYS A 1 251 ? -8.212 6.939 0.620 1.00 97.75 251 CYS A CA 1
ATOM 1937 C C . CYS A 1 251 ? -8.258 7.415 -0.835 1.00 97.75 251 CYS A C 1
ATOM 1939 O O . CYS A 1 251 ? -7.255 7.872 -1.395 1.00 97.75 251 CYS A O 1
ATOM 1941 N N . GLY A 1 252 ? -9.426 7.267 -1.457 1.00 95.44 252 GLY A N 1
ATOM 1942 C CA . GLY A 1 252 ? -9.655 7.715 -2.822 1.00 95.44 252 GLY A CA 1
ATOM 1943 C C . GLY A 1 252 ? -10.032 9.189 -2.897 1.00 95.44 252 GLY A C 1
ATOM 1944 O O . GLY A 1 252 ? -9.595 10.014 -2.097 1.00 95.44 252 GLY A O 1
ATOM 1945 N N . VAL A 1 253 ? -10.823 9.538 -3.910 1.00 95.06 253 VAL A N 1
ATOM 1946 C CA . VAL A 1 253 ? -11.182 10.930 -4.206 1.00 95.06 253 VAL A CA 1
ATOM 1947 C C . VAL A 1 253 ? -12.646 11.216 -3.885 1.00 95.06 253 VAL A C 1
ATOM 1949 O O . VAL A 1 253 ? -13.511 10.346 -3.999 1.00 95.06 253 VAL A O 1
ATOM 1952 N N . THR A 1 254 ? -12.935 12.472 -3.548 1.00 94.94 254 THR A N 1
ATOM 1953 C CA . THR A 1 254 ? -14.298 13.009 -3.603 1.00 94.94 254 THR A CA 1
ATOM 1954 C C . THR A 1 254 ? -14.655 13.290 -5.060 1.00 94.94 254 THR A C 1
ATOM 1956 O O . THR A 1 254 ? -14.011 14.118 -5.707 1.00 94.94 254 THR A O 1
ATOM 1959 N N . VAL A 1 255 ? -15.681 12.626 -5.587 1.00 95.06 255 VAL A N 1
ATOM 1960 C CA . VAL A 1 255 ? -16.034 12.672 -7.020 1.00 95.06 255 VAL A CA 1
ATOM 1961 C C . VAL A 1 255 ? -16.957 13.847 -7.349 1.00 95.06 255 VAL A C 1
ATOM 1963 O O . VAL A 1 255 ? -18.124 13.686 -7.685 1.00 95.06 255 VAL A O 1
ATOM 1966 N N . TYR A 1 256 ? -16.421 15.062 -7.223 1.00 94.50 256 TYR A N 1
ATOM 1967 C CA . TYR A 1 256 ? -17.151 16.308 -7.497 1.00 94.50 256 TYR A CA 1
ATOM 1968 C C . TYR A 1 256 ? -16.546 17.150 -8.629 1.00 94.50 256 TYR A C 1
ATOM 1970 O O . TYR A 1 256 ? -17.149 18.137 -9.044 1.00 94.50 256 TYR A O 1
ATOM 1978 N N . ASP A 1 257 ? -15.328 16.835 -9.069 1.00 94.00 257 ASP A N 1
ATOM 1979 C CA . ASP A 1 257 ? -14.635 17.581 -10.116 1.00 94.00 257 ASP A CA 1
ATOM 1980 C C . ASP A 1 257 ? -13.529 16.734 -10.765 1.00 94.00 257 ASP A C 1
ATOM 1982 O O . ASP A 1 257 ? -13.190 15.656 -10.267 1.00 94.00 257 ASP A O 1
ATOM 1986 N N . HIS A 1 258 ? -12.933 17.248 -11.843 1.00 93.88 258 HIS A N 1
ATOM 1987 C CA . HIS A 1 258 ? -11.806 16.614 -12.523 1.00 93.88 258 HIS A CA 1
ATOM 1988 C C . HIS A 1 258 ? -10.607 16.408 -11.589 1.00 93.88 258 HIS A C 1
ATOM 1990 O O . HIS A 1 258 ? -10.289 17.240 -10.726 1.00 93.88 258 HIS A O 1
ATOM 1996 N N . CYS A 1 259 ? -9.891 15.303 -11.800 1.00 94.00 259 CYS A N 1
ATOM 1997 C CA . CYS A 1 259 ? -8.691 15.002 -11.040 1.00 94.00 259 CYS A CA 1
ATOM 1998 C C . CYS A 1 259 ? -7.491 15.821 -11.508 1.00 94.00 259 CYS A C 1
ATOM 2000 O O . CYS A 1 259 ? -7.323 16.127 -12.686 1.00 94.00 259 CYS A O 1
ATOM 2002 N N . HIS A 1 260 ? -6.619 16.138 -10.556 1.00 92.94 260 HIS A N 1
ATOM 2003 C CA . HIS A 1 260 ? -5.356 16.821 -10.806 1.00 92.94 260 HIS A CA 1
ATOM 2004 C C . HIS A 1 260 ? -4.169 15.898 -10.565 1.00 92.94 260 HIS A C 1
ATOM 2006 O O . HIS A 1 260 ? -4.305 14.798 -10.024 1.00 92.94 260 HIS A O 1
ATOM 2012 N N . ILE A 1 261 ? -2.979 16.372 -10.926 1.00 93.12 261 ILE A N 1
ATOM 2013 C CA . ILE A 1 261 ? -1.741 15.593 -10.808 1.00 93.12 261 ILE A CA 1
ATOM 2014 C C . ILE A 1 261 ? -1.425 15.127 -9.374 1.00 93.12 261 ILE A C 1
ATOM 2016 O O . ILE A 1 261 ? -0.772 14.106 -9.183 1.00 93.12 261 ILE A O 1
ATOM 2020 N N . GLY A 1 262 ? -1.942 15.811 -8.350 1.00 92.75 262 GLY A N 1
ATOM 2021 C CA . GLY A 1 262 ? -1.842 15.354 -6.959 1.00 92.75 262 GLY A CA 1
ATOM 2022 C C . GLY A 1 262 ? -2.594 14.039 -6.713 1.00 92.75 262 GLY A C 1
ATOM 2023 O O . GLY A 1 262 ? -2.054 13.136 -6.075 1.00 92.75 262 GLY A O 1
ATOM 2024 N N . HIS A 1 263 ? -3.797 13.892 -7.280 1.00 94.50 263 HIS A N 1
ATOM 2025 C CA . HIS A 1 263 ? -4.546 12.632 -7.238 1.00 94.50 263 HIS A CA 1
ATOM 2026 C C . HIS A 1 263 ? -3.839 11.537 -8.044 1.00 94.50 263 HIS A C 1
ATOM 2028 O O . HIS A 1 263 ? -3.734 10.406 -7.569 1.00 94.50 263 HIS A O 1
ATOM 2034 N N . ALA A 1 264 ? -3.301 11.881 -9.223 1.00 95.69 264 ALA A N 1
ATOM 2035 C CA . ALA A 1 264 ? -2.500 10.958 -10.029 1.00 95.69 264 ALA A CA 1
ATOM 2036 C C . ALA A 1 264 ? -1.298 10.425 -9.244 1.00 95.69 264 ALA A C 1
ATOM 2038 O O . ALA A 1 264 ? -1.053 9.222 -9.242 1.00 95.69 264 ALA A O 1
ATOM 2039 N N . ARG A 1 265 ? -0.587 11.303 -8.526 1.00 95.62 265 ARG A N 1
ATOM 2040 C CA . ARG A 1 265 ? 0.553 10.919 -7.693 1.00 95.62 265 ARG A CA 1
ATOM 2041 C C . ARG A 1 265 ? 0.171 9.859 -6.666 1.00 95.62 265 ARG A C 1
ATOM 2043 O O . ARG A 1 265 ? 0.830 8.827 -6.606 1.00 95.62 265 ARG A O 1
ATOM 2050 N N . SER A 1 266 ? -0.879 10.108 -5.882 1.00 96.12 266 SER A N 1
ATOM 2051 C CA . SER A 1 266 ? -1.360 9.146 -4.883 1.00 96.12 266 SER A CA 1
ATOM 2052 C C . SER A 1 266 ? -1.686 7.798 -5.539 1.00 96.12 266 SER A C 1
ATOM 2054 O O . SER A 1 266 ? -1.135 6.764 -5.162 1.00 96.12 266 SER A O 1
ATOM 2056 N N . ALA A 1 267 ? -2.492 7.813 -6.604 1.00 97.44 267 ALA A N 1
ATOM 2057 C CA . ALA A 1 267 ? -2.930 6.600 -7.286 1.00 97.44 267 ALA A CA 1
ATOM 2058 C C . ALA A 1 267 ? -1.765 5.783 -7.883 1.00 97.44 267 ALA A C 1
ATOM 2060 O O . ALA A 1 267 ? -1.733 4.562 -7.738 1.00 97.44 267 ALA A O 1
ATOM 2061 N N . VAL A 1 268 ? -0.784 6.447 -8.504 1.00 98.25 268 VAL A N 1
ATOM 2062 C CA . VAL A 1 268 ? 0.418 5.812 -9.071 1.00 98.25 268 VAL A CA 1
ATOM 2063 C C . VAL A 1 268 ? 1.306 5.210 -7.979 1.00 98.25 268 VAL A C 1
ATOM 2065 O O . VAL A 1 268 ? 1.793 4.093 -8.140 1.00 98.25 268 VAL A O 1
ATOM 2068 N N . VAL A 1 269 ? 1.496 5.910 -6.856 1.00 97.81 269 VAL A N 1
ATOM 2069 C CA . VAL A 1 269 ? 2.314 5.424 -5.733 1.00 97.81 269 VAL A CA 1
ATOM 2070 C C . VAL A 1 269 ? 1.747 4.122 -5.168 1.00 97.81 269 VAL A C 1
ATOM 2072 O O . VAL A 1 269 ? 2.475 3.133 -5.067 1.00 97.81 269 VAL A O 1
ATOM 2075 N N . PHE A 1 270 ? 0.450 4.087 -4.852 1.00 98.25 270 PHE A N 1
ATOM 2076 C CA . PHE A 1 270 ? -0.172 2.890 -4.278 1.00 98.25 270 PHE A CA 1
ATOM 2077 C C . PHE A 1 270 ? -0.300 1.740 -5.290 1.00 98.25 270 PHE A C 1
ATOM 2079 O O . PHE A 1 270 ? -0.201 0.574 -4.902 1.00 98.25 270 PHE A O 1
ATOM 2086 N N . ASP A 1 271 ? -0.423 2.037 -6.588 1.00 98.06 271 ASP A N 1
ATOM 2087 C CA . ASP A 1 271 ? -0.340 1.032 -7.656 1.00 98.06 271 ASP A CA 1
ATOM 2088 C C . ASP A 1 271 ? 1.049 0.367 -7.712 1.00 98.06 271 ASP A C 1
ATOM 2090 O O . ASP A 1 271 ? 1.138 -0.862 -7.732 1.00 98.06 271 ASP A O 1
ATOM 2094 N N . VAL A 1 272 ? 2.139 1.143 -7.652 1.00 98.00 272 VAL A N 1
ATOM 2095 C CA . VAL A 1 272 ? 3.507 0.588 -7.626 1.00 98.00 272 VAL A CA 1
ATOM 2096 C C . VAL A 1 272 ? 3.770 -0.212 -6.351 1.00 98.00 272 VAL A C 1
ATOM 2098 O O . VAL A 1 272 ? 4.358 -1.291 -6.427 1.00 98.00 272 VAL A O 1
ATOM 2101 N N . MET A 1 273 ? 3.305 0.257 -5.188 1.00 98.06 273 MET A N 1
ATOM 2102 C CA . MET A 1 273 ? 3.428 -0.490 -3.929 1.00 98.06 273 MET A CA 1
ATOM 2103 C C . MET A 1 273 ? 2.754 -1.864 -4.028 1.00 98.06 273 MET A C 1
ATOM 2105 O O . MET A 1 273 ? 3.385 -2.880 -3.731 1.00 98.06 273 MET A O 1
ATOM 2109 N N . ARG A 1 274 ? 1.508 -1.910 -4.527 1.00 97.44 274 ARG A N 1
ATOM 2110 C CA . ARG A 1 274 ? 0.777 -3.161 -4.780 1.00 97.44 274 ARG A CA 1
ATOM 2111 C C . ARG A 1 274 ? 1.551 -4.077 -5.728 1.00 97.44 274 ARG A C 1
ATOM 2113 O O . ARG A 1 274 ? 1.770 -5.242 -5.404 1.00 97.44 274 ARG A O 1
ATOM 2120 N N . ARG A 1 275 ? 1.983 -3.566 -6.886 1.00 97.50 275 ARG A N 1
ATOM 2121 C CA . ARG A 1 275 ? 2.717 -4.347 -7.901 1.00 97.50 275 ARG A CA 1
ATOM 2122 C C . ARG A 1 275 ? 4.011 -4.926 -7.351 1.00 97.50 275 ARG A C 1
ATOM 2124 O O . ARG A 1 275 ? 4.294 -6.105 -7.568 1.00 97.50 275 ARG A O 1
ATOM 2131 N N . TYR A 1 276 ? 4.763 -4.130 -6.595 1.00 97.75 276 TYR A N 1
ATOM 2132 C CA . TYR A 1 276 ? 5.983 -4.600 -5.959 1.00 97.75 276 TYR A CA 1
ATOM 2133 C C . TYR A 1 276 ? 5.692 -5.703 -4.942 1.00 97.75 276 TYR A C 1
ATOM 2135 O O . TYR A 1 276 ? 6.283 -6.777 -5.033 1.00 97.75 276 TYR A O 1
ATOM 2143 N N . MET A 1 277 ? 4.738 -5.516 -4.031 1.00 96.12 277 MET A N 1
ATOM 2144 C CA . MET A 1 277 ? 4.438 -6.542 -3.028 1.00 96.12 277 MET A CA 1
ATOM 2145 C C . MET A 1 277 ? 3.890 -7.838 -3.654 1.00 96.12 277 MET A C 1
ATOM 2147 O O . MET A 1 277 ? 4.274 -8.927 -3.226 1.00 96.12 277 MET A O 1
ATOM 2151 N N . ILE A 1 278 ? 3.101 -7.757 -4.731 1.00 96.12 278 ILE A N 1
ATOM 2152 C CA . ILE A 1 278 ? 2.687 -8.940 -5.508 1.00 96.12 278 ILE A CA 1
ATOM 2153 C C . ILE A 1 278 ? 3.904 -9.645 -6.129 1.00 96.12 278 ILE A C 1
ATOM 2155 O O . ILE A 1 278 ? 4.027 -10.863 -6.010 1.00 96.12 278 ILE A O 1
ATOM 2159 N N . SER A 1 279 ? 4.846 -8.900 -6.725 1.00 94.94 279 SER A N 1
ATOM 2160 C CA . SER A 1 279 ? 6.096 -9.463 -7.277 1.00 94.94 279 SER A CA 1
ATOM 2161 C C . SER A 1 279 ? 6.969 -10.153 -6.217 1.00 94.94 279 SER A C 1
ATOM 2163 O O . SER A 1 279 ? 7.724 -11.071 -6.529 1.00 94.94 279 SER A O 1
ATOM 2165 N N . ARG A 1 280 ? 6.817 -9.764 -4.944 1.00 92.50 280 ARG A N 1
ATOM 2166 C CA . ARG A 1 280 ? 7.465 -10.386 -3.777 1.00 92.50 280 ARG A CA 1
ATOM 2167 C C . ARG A 1 280 ? 6.731 -11.616 -3.238 1.00 92.50 280 ARG A C 1
ATOM 2169 O O . ARG A 1 280 ? 7.207 -12.229 -2.286 1.00 92.50 280 ARG A O 1
ATOM 2176 N N . GLY A 1 281 ? 5.617 -12.001 -3.859 1.00 93.69 281 GLY A N 1
ATOM 2177 C CA . GLY A 1 281 ? 4.853 -13.202 -3.533 1.00 93.69 281 GLY A CA 1
ATOM 2178 C C . GLY A 1 281 ? 3.799 -13.014 -2.441 1.00 93.69 281 GLY A C 1
ATOM 2179 O O . GLY A 1 281 ? 3.264 -14.011 -1.957 1.00 93.69 281 GLY A O 1
ATOM 2180 N N . TYR A 1 282 ? 3.486 -11.776 -2.043 1.00 94.00 282 TYR A N 1
ATOM 2181 C CA . TYR A 1 282 ? 2.387 -11.519 -1.112 1.00 94.00 282 TYR A CA 1
ATOM 2182 C C . TYR A 1 282 ? 1.027 -11.718 -1.792 1.00 94.00 282 TYR A C 1
ATOM 2184 O O . TYR A 1 282 ? 0.800 -11.265 -2.915 1.00 94.00 282 TYR A O 1
ATOM 2192 N N . GLN A 1 283 ? 0.088 -12.334 -1.074 1.00 95.25 283 GLN A N 1
ATOM 2193 C CA . GLN A 1 283 ? -1.332 -12.251 -1.407 1.00 95.25 283 GLN A CA 1
ATOM 2194 C C . GLN A 1 283 ? -1.830 -10.859 -1.025 1.00 95.25 283 GLN A C 1
ATOM 2196 O O . GLN A 1 283 ? -1.794 -10.489 0.145 1.00 95.25 283 GLN A O 1
ATOM 2201 N N . PHE A 1 284 ? -2.276 -10.080 -2.003 1.00 95.81 284 PHE A N 1
ATOM 2202 C CA . PHE A 1 284 ? -2.583 -8.669 -1.803 1.00 95.81 284 PHE A CA 1
ATOM 2203 C C . PHE A 1 284 ? -4.082 -8.402 -1.952 1.00 95.81 284 PHE A C 1
ATOM 2205 O O . PHE A 1 284 ? -4.689 -8.872 -2.912 1.00 95.81 284 PHE A O 1
ATOM 2212 N N . LYS A 1 285 ? -4.662 -7.629 -1.030 1.00 98.25 285 LYS A N 1
ATOM 2213 C CA . LYS A 1 285 ? -6.027 -7.098 -1.125 1.00 98.25 285 LYS A CA 1
ATOM 2214 C C . LYS A 1 285 ? -5.985 -5.579 -0.989 1.00 98.25 285 LYS A C 1
ATOM 2216 O O . LYS A 1 285 ? -5.712 -5.055 0.089 1.00 98.25 285 LYS A O 1
ATOM 2221 N N . TYR A 1 286 ? -6.243 -4.885 -2.090 1.00 98.50 286 TYR A N 1
ATOM 2222 C CA . TYR A 1 286 ? -6.235 -3.433 -2.190 1.00 98.50 286 TYR A CA 1
ATOM 2223 C C . TYR A 1 286 ? -7.656 -2.866 -2.219 1.00 98.50 286 TYR A C 1
ATOM 2225 O O . TYR A 1 286 ? -8.458 -3.241 -3.073 1.00 98.50 286 TYR A O 1
ATOM 2233 N N . ILE A 1 287 ? -7.946 -1.923 -1.327 1.00 98.56 287 ILE A N 1
ATOM 2234 C CA . ILE A 1 287 ? -9.216 -1.203 -1.2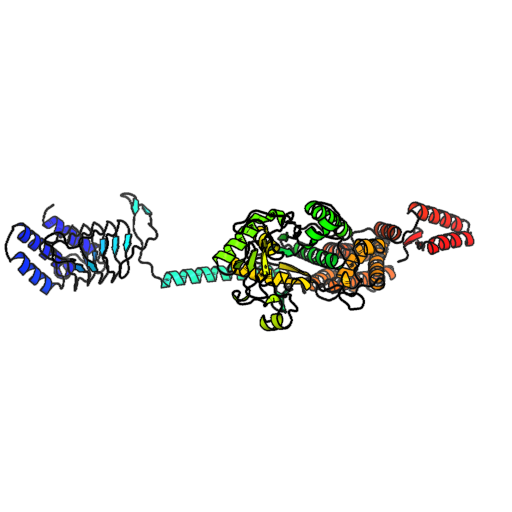42 1.00 98.56 287 ILE A CA 1
ATOM 2235 C C . ILE A 1 287 ? -8.972 0.286 -1.492 1.00 98.56 287 ILE A C 1
ATOM 2237 O O . ILE A 1 287 ? -8.058 0.875 -0.909 1.00 98.56 287 ILE A O 1
ATOM 2241 N N . ARG A 1 288 ? -9.806 0.902 -2.332 1.00 98.25 288 ARG A N 1
ATOM 2242 C CA . ARG A 1 288 ? -9.811 2.354 -2.563 1.00 98.25 288 ARG A CA 1
ATOM 2243 C C . ARG A 1 288 ? -11.238 2.853 -2.678 1.00 98.25 288 ARG A C 1
ATOM 2245 O O . ARG A 1 288 ? -11.926 2.484 -3.619 1.00 98.25 288 ARG A O 1
ATOM 2252 N N . ASN A 1 289 ? -11.687 3.694 -1.757 1.00 98.00 289 ASN A N 1
ATOM 2253 C CA . ASN A 1 289 ? -13.062 4.180 -1.794 1.00 98.00 289 ASN A CA 1
ATOM 2254 C C . ASN A 1 289 ? -13.297 5.275 -2.843 1.00 98.00 289 ASN A C 1
ATOM 2256 O O . ASN A 1 289 ? -12.369 5.928 -3.316 1.00 98.00 289 ASN A O 1
ATOM 2260 N N . PHE A 1 290 ? -14.569 5.535 -3.125 1.00 97.50 290 PHE A N 1
ATOM 2261 C CA . PHE A 1 290 ? -15.029 6.795 -3.697 1.00 97.50 290 PHE A CA 1
ATOM 2262 C C . PHE A 1 290 ? -15.967 7.475 -2.704 1.00 97.50 290 PHE A C 1
ATOM 2264 O O . PHE A 1 290 ? -16.983 6.901 -2.313 1.00 97.50 290 PHE A O 1
ATOM 2271 N N . THR A 1 291 ? -15.643 8.707 -2.310 1.00 96.38 291 THR A N 1
ATOM 2272 C CA . THR A 1 291 ? -16.582 9.548 -1.558 1.00 96.38 291 THR A CA 1
ATOM 2273 C C . THR A 1 291 ? -17.560 10.146 -2.561 1.00 96.38 291 THR A C 1
ATOM 2275 O O . THR A 1 291 ? -17.246 11.122 -3.248 1.00 96.38 291 THR A O 1
ATOM 2278 N N . ASP A 1 292 ? -18.721 9.510 -2.681 1.00 96.06 292 ASP A N 1
ATOM 2279 C CA . ASP A 1 292 ? -19.801 9.839 -3.613 1.00 96.06 292 ASP A CA 1
ATOM 2280 C C . ASP A 1 292 ? -20.953 10.623 -2.960 1.00 96.06 292 ASP A C 1
ATOM 2282 O O . ASP A 1 292 ? -21.941 10.954 -3.615 1.00 96.06 292 ASP A O 1
ATOM 2286 N N . ILE A 1 293 ? -20.783 10.998 -1.691 1.00 93.75 293 ILE A N 1
ATOM 2287 C CA . ILE A 1 293 ? -21.648 11.915 -0.958 1.00 93.75 293 ILE A CA 1
ATOM 2288 C C . ILE A 1 293 ? -20.794 12.883 -0.128 1.00 93.75 293 ILE A C 1
ATOM 2290 O O . ILE A 1 293 ? -20.061 12.480 0.759 1.00 93.75 293 ILE A O 1
ATOM 2294 N N . ASP A 1 294 ? -20.869 14.184 -0.416 1.00 93.19 294 ASP A N 1
ATOM 2295 C CA . ASP A 1 294 ? -20.185 15.234 0.352 1.00 93.19 294 ASP A CA 1
ATOM 2296 C C . ASP A 1 294 ? -20.821 16.606 0.072 1.00 93.19 294 ASP A C 1
ATOM 2298 O O . ASP A 1 294 ? -21.492 16.803 -0.947 1.00 93.19 294 ASP A O 1
ATOM 2302 N N . ASP A 1 295 ? -20.555 17.585 0.942 1.00 91.06 295 ASP A N 1
ATOM 2303 C CA . ASP A 1 295 ? -20.938 18.987 0.745 1.00 91.06 295 ASP A CA 1
ATOM 2304 C C . ASP A 1 295 ? -20.487 19.524 -0.628 1.00 91.06 295 ASP A C 1
ATOM 2306 O O . ASP A 1 295 ? -21.238 20.231 -1.307 1.00 91.06 295 ASP A O 1
ATOM 2310 N N . LYS A 1 296 ? -19.286 19.152 -1.092 1.00 92.88 296 LYS A N 1
ATOM 2311 C CA . LYS A 1 296 ? -18.767 19.562 -2.406 1.00 92.88 296 LYS A CA 1
ATOM 2312 C C . LYS A 1 296 ? -19.587 19.002 -3.568 1.00 92.88 296 LYS A C 1
ATOM 2314 O O . LYS A 1 296 ? -19.819 19.727 -4.534 1.00 92.88 296 LYS A O 1
ATOM 2319 N N . ILE A 1 297 ? -20.050 17.755 -3.471 1.00 94.56 297 ILE A N 1
ATOM 2320 C CA . ILE A 1 297 ? -20.865 17.105 -4.510 1.00 94.56 297 ILE A CA 1
ATOM 2321 C C . ILE A 1 297 ? -22.245 17.758 -4.569 1.00 94.56 297 ILE A C 1
ATOM 2323 O O . ILE A 1 297 ? -22.703 18.123 -5.648 1.00 94.56 297 ILE A O 1
ATOM 2327 N N . ILE A 1 298 ? -22.875 17.990 -3.414 1.00 93.19 298 ILE A N 1
ATOM 2328 C CA . ILE A 1 298 ? -24.183 18.659 -3.330 1.00 93.19 298 ILE A CA 1
ATOM 2329 C C . ILE A 1 298 ? -24.104 20.074 -3.919 1.00 93.19 298 ILE A C 1
ATOM 2331 O O . ILE A 1 298 ? -24.976 20.491 -4.683 1.00 93.19 298 ILE A O 1
ATOM 2335 N N . ASN A 1 299 ? -23.044 20.819 -3.599 1.00 93.44 299 ASN A N 1
ATOM 2336 C CA . ASN A 1 299 ? -22.843 22.162 -4.136 1.00 93.44 299 ASN A CA 1
ATOM 2337 C C . ASN A 1 299 ? -22.586 22.147 -5.648 1.00 93.44 299 ASN A C 1
ATOM 2339 O O . ASN A 1 299 ? -23.157 22.966 -6.368 1.00 93.44 299 ASN A O 1
ATOM 2343 N N . LYS A 1 300 ? -21.789 21.196 -6.148 1.00 94.50 300 LYS A N 1
ATOM 2344 C CA . LYS A 1 300 ? -21.552 21.019 -7.586 1.00 94.50 300 LYS A CA 1
ATOM 2345 C C . LYS A 1 300 ? -22.828 20.637 -8.338 1.00 94.50 300 LYS A C 1
ATOM 2347 O O . LYS A 1 300 ? -23.089 21.185 -9.402 1.00 94.50 300 LYS A O 1
ATOM 2352 N N . ALA A 1 301 ? -23.660 19.774 -7.760 1.00 94.75 301 ALA A N 1
ATOM 2353 C CA . ALA A 1 301 ? -24.957 19.386 -8.312 1.00 94.75 301 ALA A CA 1
ATOM 2354 C C . ALA A 1 301 ? -25.880 20.597 -8.502 1.00 94.75 301 ALA A C 1
ATOM 2356 O O . ALA A 1 301 ? -26.453 20.788 -9.574 1.00 94.75 301 ALA A O 1
ATOM 2357 N N . LYS A 1 302 ? -25.938 21.483 -7.495 1.00 93.50 302 LYS A N 1
ATOM 2358 C CA . LYS A 1 302 ? -26.670 22.758 -7.576 1.00 93.50 302 LYS A CA 1
ATOM 2359 C C . LYS A 1 302 ? -26.108 23.682 -8.665 1.00 93.50 302 LYS A C 1
ATOM 2361 O O . LYS A 1 302 ? -26.886 24.336 -9.350 1.00 93.50 302 LYS A O 1
ATOM 2366 N N . GLN A 1 303 ? -24.784 23.733 -8.832 1.00 93.81 303 GLN A N 1
ATOM 2367 C CA . GLN A 1 303 ? -24.126 24.548 -9.863 1.00 93.81 303 GLN A CA 1
ATOM 2368 C C . GLN A 1 303 ? -24.377 24.029 -11.286 1.00 93.81 303 GLN A C 1
ATOM 2370 O O . GLN A 1 303 ? -24.598 24.828 -12.190 1.00 93.81 303 GLN A O 1
ATOM 2375 N N . GLU A 1 304 ? -24.340 22.710 -11.493 1.00 92.56 304 GLU A N 1
ATOM 2376 C CA . GLU A 1 304 ? -24.525 22.084 -12.812 1.00 92.56 304 GLU A CA 1
ATOM 2377 C C . GLU A 1 304 ? -25.998 21.834 -13.168 1.00 92.56 304 GLU A C 1
ATOM 2379 O O . GLU A 1 304 ? -26.304 21.514 -14.314 1.00 92.56 304 GLU A O 1
ATOM 2384 N N . GLY A 1 305 ? -26.918 21.984 -12.210 1.00 93.75 305 GLY A N 1
ATOM 2385 C CA . GLY A 1 305 ? -28.345 21.744 -12.427 1.00 93.75 305 GLY A CA 1
ATOM 2386 C C . GLY A 1 305 ? -28.686 20.270 -12.671 1.00 93.75 305 GLY A C 1
ATOM 2387 O O . GLY A 1 305 ? -29.674 19.975 -13.340 1.00 93.75 305 GLY A O 1
ATOM 2388 N N . ILE A 1 306 ? -27.874 19.346 -12.149 1.00 94.44 306 ILE A N 1
ATOM 2389 C CA . ILE A 1 306 ? -28.073 17.892 -12.262 1.00 94.44 306 ILE A CA 1
ATOM 2390 C C . ILE A 1 306 ? -28.136 17.242 -10.876 1.00 94.44 306 ILE A C 1
ATOM 2392 O O . ILE A 1 306 ? -27.767 17.851 -9.874 1.00 94.44 306 ILE A O 1
ATOM 2396 N N . ALA A 1 307 ? -28.613 15.998 -10.803 1.00 94.81 307 ALA A N 1
ATOM 2397 C CA . ALA A 1 307 ? -28.690 15.261 -9.544 1.00 94.81 307 ALA A CA 1
ATOM 2398 C C . ALA A 1 307 ? -27.290 14.952 -8.970 1.00 94.81 307 ALA A C 1
ATOM 2400 O O . ALA A 1 307 ? -26.329 14.743 -9.713 1.00 94.81 307 ALA A O 1
ATOM 2401 N N . TRP A 1 308 ? -27.166 14.923 -7.640 1.00 94.88 308 TRP A N 1
ATOM 2402 C CA . TRP A 1 308 ? -25.882 14.737 -6.945 1.00 94.88 308 TRP A CA 1
ATOM 2403 C C . TRP A 1 308 ? -25.232 13.377 -7.242 1.00 94.88 308 TRP A C 1
ATOM 2405 O O . TRP A 1 308 ? -24.017 13.290 -7.393 1.00 94.88 308 TRP A O 1
ATOM 2415 N N . ASP A 1 309 ? -26.038 12.332 -7.411 1.00 94.81 309 ASP A N 1
ATOM 2416 C CA . ASP A 1 309 ? -25.593 10.990 -7.781 1.00 94.81 309 ASP A CA 1
ATOM 2417 C C . ASP A 1 309 ? -25.110 10.943 -9.242 1.00 94.81 309 ASP A C 1
ATOM 2419 O O . ASP A 1 309 ? -24.191 10.199 -9.580 1.00 94.81 309 ASP A O 1
ATOM 2423 N N . ALA A 1 310 ? -25.689 11.774 -10.116 1.00 96.38 310 ALA A N 1
ATOM 2424 C CA . ALA A 1 310 ? -25.220 11.951 -11.486 1.00 96.38 310 ALA A CA 1
ATOM 2425 C C . ALA A 1 310 ? -23.870 12.685 -11.541 1.00 96.38 310 ALA A C 1
ATOM 2427 O O . ALA A 1 310 ? -23.015 12.286 -12.332 1.00 96.38 310 ALA A O 1
ATOM 2428 N N . VAL A 1 311 ? -23.646 13.691 -10.680 1.00 96.94 311 VAL A N 1
ATOM 2429 C CA . VAL A 1 311 ? -22.323 14.325 -10.499 1.00 96.94 311 VAL A CA 1
ATOM 2430 C C . VAL A 1 311 ? -21.297 13.276 -10.085 1.00 96.94 311 VAL A C 1
ATOM 2432 O O . VAL A 1 311 ? -20.271 13.136 -10.750 1.00 96.94 311 VAL A O 1
ATOM 2435 N N . ALA A 1 312 ? -21.598 12.504 -9.036 1.00 96.62 312 ALA A N 1
ATOM 2436 C CA . ALA A 1 312 ? -20.697 11.475 -8.538 1.00 96.62 312 ALA A CA 1
ATOM 2437 C C . ALA A 1 312 ? -20.346 10.451 -9.628 1.00 96.62 312 ALA A C 1
ATOM 2439 O O . ALA A 1 312 ? -19.168 10.232 -9.897 1.00 96.62 312 ALA A O 1
ATOM 2440 N N . ARG A 1 313 ? -21.345 9.897 -10.335 1.00 97.06 313 ARG A N 1
ATOM 2441 C CA . ARG A 1 313 ? -21.115 8.955 -11.448 1.00 97.06 313 ARG A CA 1
ATOM 2442 C C . ARG A 1 313 ? -20.239 9.549 -12.553 1.00 97.06 313 ARG A C 1
ATOM 2444 O O . ARG A 1 313 ? -19.261 8.916 -12.944 1.00 97.06 313 ARG A O 1
ATOM 2451 N N . LYS A 1 314 ? -20.550 10.765 -13.018 1.00 96.88 314 LYS A N 1
ATOM 2452 C CA . LYS A 1 314 ? -19.786 11.462 -14.067 1.00 96.88 314 LYS A CA 1
ATOM 2453 C C . LYS A 1 314 ? -18.309 11.589 -13.687 1.00 96.88 314 LYS A C 1
ATOM 2455 O O . LYS A 1 314 ? -17.439 11.213 -14.469 1.00 96.88 314 LYS A O 1
ATOM 2460 N N . TYR A 1 315 ? -18.021 12.075 -12.481 1.00 96.88 315 TYR A N 1
ATOM 2461 C CA . TYR A 1 315 ? -16.645 12.300 -12.040 1.00 96.88 315 TYR A CA 1
ATOM 2462 C C . TYR A 1 315 ? -15.917 11.010 -11.629 1.00 96.88 315 TYR A C 1
ATOM 2464 O O . TYR A 1 315 ? -14.697 10.940 -11.765 1.00 96.88 315 TYR A O 1
ATOM 2472 N N . THR A 1 316 ? -16.631 9.953 -11.227 1.00 97.44 316 THR A N 1
ATOM 2473 C CA . THR A 1 316 ? -16.063 8.597 -11.120 1.00 97.44 316 THR A CA 1
ATOM 2474 C C . THR A 1 316 ? -15.615 8.072 -12.492 1.00 97.44 316 THR A C 1
ATOM 2476 O O . THR A 1 316 ? -14.511 7.547 -12.623 1.00 97.44 316 THR A O 1
ATOM 2479 N N . GLU A 1 317 ? -16.424 8.235 -13.542 1.00 97.06 317 GLU A N 1
ATOM 2480 C CA . GLU A 1 317 ? -16.055 7.816 -14.905 1.00 97.06 317 GLU A CA 1
ATOM 2481 C C . GLU A 1 317 ? -14.881 8.624 -15.471 1.00 97.06 317 GLU A C 1
ATOM 2483 O O . GLU A 1 317 ? -14.033 8.096 -16.192 1.00 97.06 317 GLU A O 1
ATOM 2488 N N . GLU A 1 318 ? -14.808 9.916 -15.162 1.00 95.94 318 GLU A N 1
ATOM 2489 C CA . GLU A 1 318 ? -13.655 10.750 -15.509 1.00 95.94 318 GLU A CA 1
ATOM 2490 C C . GLU A 1 318 ? -12.395 10.347 -14.744 1.00 95.94 318 GLU A C 1
ATOM 2492 O O . GLU A 1 318 ? -11.337 10.238 -15.360 1.00 95.94 318 GLU A O 1
ATOM 2497 N N . TYR A 1 319 ? -12.510 10.033 -13.448 1.00 96.88 319 TYR A N 1
ATOM 2498 C CA . TYR A 1 319 ? -11.408 9.460 -12.677 1.00 96.88 319 TYR A CA 1
ATOM 2499 C C . TYR A 1 319 ? -10.859 8.205 -13.360 1.00 96.88 319 TYR A C 1
ATOM 2501 O O . TYR A 1 319 ? -9.653 8.102 -13.571 1.00 96.88 319 TYR A O 1
ATOM 2509 N N . TYR A 1 320 ? -11.728 7.269 -13.754 1.00 97.50 320 TYR A N 1
ATOM 2510 C CA . TYR A 1 320 ? -11.286 6.060 -14.444 1.00 97.50 320 TYR A CA 1
ATOM 2511 C C . TYR A 1 320 ? -10.588 6.368 -15.766 1.00 97.50 320 TYR A C 1
ATOM 2513 O O . TYR A 1 320 ? -9.504 5.843 -15.996 1.00 97.50 320 TYR A O 1
ATOM 2521 N N . ARG A 1 321 ? -11.145 7.260 -16.593 1.00 96.31 321 ARG A N 1
ATOM 2522 C CA . ARG A 1 321 ? -10.515 7.670 -17.858 1.00 96.31 321 ARG A CA 1
ATOM 2523 C C . ARG A 1 321 ? -9.118 8.251 -17.649 1.00 96.31 321 ARG A C 1
ATOM 2525 O O . ARG A 1 321 ? -8.197 7.891 -18.379 1.00 96.31 321 ARG A O 1
ATOM 2532 N N . ASP A 1 322 ? -8.949 9.118 -16.657 1.00 95.75 322 ASP A N 1
ATOM 2533 C CA . ASP A 1 322 ? -7.658 9.740 -16.359 1.00 95.75 322 ASP A CA 1
ATOM 2534 C C . ASP A 1 322 ? -6.643 8.709 -15.832 1.00 95.75 322 ASP A C 1
ATOM 2536 O O . ASP A 1 322 ? -5.497 8.665 -16.284 1.00 95.75 322 ASP A O 1
ATOM 2540 N N . MET A 1 323 ? -7.068 7.843 -14.909 1.00 97.19 323 MET A N 1
ATOM 2541 C CA . MET A 1 323 ? -6.211 6.827 -14.290 1.00 97.19 323 MET A CA 1
ATOM 2542 C C . MET A 1 323 ? -5.841 5.690 -15.251 1.00 97.19 323 MET A C 1
ATOM 2544 O O . MET A 1 323 ? -4.706 5.212 -15.210 1.00 97.19 323 MET A O 1
ATOM 2548 N N . ASP A 1 324 ? -6.742 5.307 -16.161 1.00 96.62 324 ASP A N 1
ATOM 2549 C CA . ASP A 1 324 ? -6.481 4.317 -17.213 1.00 96.62 324 ASP A CA 1
ATOM 2550 C C . ASP A 1 324 ? -5.375 4.782 -18.152 1.00 96.62 324 ASP A C 1
ATOM 2552 O O . ASP A 1 324 ? -4.464 4.016 -18.469 1.00 96.62 324 ASP A O 1
ATOM 2556 N N . ARG A 1 325 ? -5.399 6.062 -18.547 1.00 94.88 325 ARG A N 1
ATOM 2557 C CA . ARG A 1 325 ? -4.336 6.643 -19.379 1.00 94.88 325 ARG A CA 1
ATOM 2558 C C . ARG A 1 325 ? -2.978 6.571 -18.681 1.00 94.88 325 ARG A C 1
ATOM 2560 O O . ARG A 1 325 ? -1.983 6.297 -19.341 1.00 94.88 325 ARG A O 1
ATOM 2567 N N . LEU A 1 326 ? -2.939 6.755 -17.359 1.00 96.19 326 LEU A N 1
ATOM 2568 C CA . LEU A 1 326 ? -1.732 6.645 -16.525 1.00 96.19 326 LEU A CA 1
ATOM 2569 C C . LEU A 1 326 ? -1.349 5.192 -16.161 1.00 96.19 326 LEU A C 1
ATOM 2571 O O . LEU A 1 326 ? -0.399 4.967 -15.400 1.00 96.19 326 LEU A O 1
ATOM 2575 N N . GLY A 1 327 ? -2.086 4.199 -16.671 1.00 95.00 327 GLY A N 1
ATOM 2576 C CA . GLY A 1 327 ? -1.840 2.776 -16.430 1.00 95.00 327 GLY A CA 1
ATOM 2577 C C . GLY A 1 327 ? -2.117 2.319 -14.994 1.00 95.00 327 GLY A C 1
ATOM 2578 O O . GLY A 1 327 ? -1.601 1.286 -14.565 1.00 95.00 327 GLY A O 1
ATOM 2579 N N . VAL A 1 328 ? -2.894 3.085 -14.226 1.00 96.38 328 VAL A N 1
ATOM 2580 C CA . VAL A 1 328 ? -3.271 2.732 -12.854 1.00 96.38 328 VAL A CA 1
ATOM 2581 C C . VAL A 1 328 ? -4.374 1.675 -12.893 1.00 96.38 328 VAL A C 1
ATOM 2583 O O . VAL A 1 328 ? -5.456 1.901 -13.434 1.00 96.38 328 VAL A O 1
ATOM 2586 N N . GLY A 1 329 ? -4.114 0.515 -12.285 1.00 91.25 329 GLY A N 1
ATOM 2587 C CA . GLY A 1 329 ? -5.103 -0.557 -12.196 1.00 91.25 329 GLY A CA 1
ATOM 2588 C C . GLY A 1 329 ? -6.291 -0.210 -11.290 1.00 91.25 329 GLY A C 1
ATOM 2589 O O . GLY A 1 329 ? -6.242 0.700 -10.458 1.00 91.25 329 GLY A O 1
ATOM 2590 N N . ARG A 1 330 ? -7.377 -0.979 -11.417 1.00 95.69 330 ARG A N 1
ATOM 2591 C CA . ARG A 1 330 ? -8.471 -0.965 -10.432 1.00 95.69 330 ARG A CA 1
ATOM 2592 C C . ARG A 1 330 ? -7.993 -1.553 -9.103 1.00 95.69 330 ARG A C 1
ATOM 2594 O O . ARG A 1 330 ? -7.150 -2.462 -9.093 1.00 95.69 330 ARG A O 1
ATOM 2601 N N . ALA A 1 331 ? -8.528 -1.039 -7.997 1.00 96.88 331 ALA A N 1
ATOM 2602 C CA . ALA A 1 331 ? -8.396 -1.713 -6.708 1.00 96.88 331 ALA A CA 1
ATOM 2603 C C . ALA A 1 331 ? -9.207 -3.023 -6.712 1.00 96.88 331 ALA A C 1
ATOM 2605 O O . ALA A 1 331 ? -10.061 -3.223 -7.575 1.00 96.88 331 ALA A O 1
ATOM 2606 N N . ASP A 1 332 ? -8.925 -3.930 -5.775 1.00 97.88 332 ASP A N 1
ATOM 2607 C CA . ASP A 1 332 ? -9.661 -5.197 -5.667 1.00 97.88 332 ASP A CA 1
ATOM 2608 C C . ASP A 1 332 ? -11.104 -4.961 -5.194 1.00 97.88 332 ASP A C 1
ATOM 2610 O O . ASP A 1 332 ? -12.015 -5.691 -5.582 1.00 97.88 332 ASP A O 1
ATOM 2614 N N . VAL A 1 333 ? -11.323 -3.911 -4.393 1.00 98.19 333 VAL A N 1
ATOM 2615 C CA . VAL A 1 333 ? -12.654 -3.389 -4.059 1.00 98.19 333 VAL A CA 1
ATOM 2616 C C . VAL A 1 333 ? -12.624 -1.864 -4.095 1.00 98.19 333 VAL A C 1
ATOM 2618 O O . VAL A 1 333 ? -11.717 -1.238 -3.540 1.00 98.19 333 VAL A O 1
ATOM 2621 N N . GLU A 1 334 ? -13.645 -1.268 -4.709 1.00 97.75 334 GLU A N 1
ATOM 2622 C CA . GLU A 1 334 ? -13.809 0.185 -4.798 1.00 97.75 334 GLU A CA 1
ATOM 2623 C C . GLU A 1 334 ? -15.129 0.631 -4.150 1.00 97.75 334 GLU A C 1
ATOM 2625 O O . GLU A 1 334 ? -16.098 0.914 -4.858 1.00 97.75 334 GLU A O 1
ATOM 2630 N N . PRO A 1 335 ? -15.219 0.615 -2.804 1.00 97.81 335 PRO A N 1
ATOM 2631 C CA . PRO A 1 335 ? -16.473 0.859 -2.106 1.00 97.81 335 PRO A CA 1
ATOM 2632 C C . PRO A 1 335 ? -16.896 2.330 -2.194 1.00 97.81 335 PRO A C 1
ATOM 2634 O O . PRO A 1 335 ? -16.064 3.239 -2.176 1.00 97.81 335 PRO A O 1
ATOM 2637 N N . LYS A 1 336 ? -18.206 2.560 -2.259 1.00 97.25 336 LYS A N 1
ATOM 2638 C CA . LYS A 1 336 ? -18.810 3.892 -2.190 1.00 97.25 336 LYS A CA 1
ATOM 2639 C C . LYS A 1 336 ? -19.378 4.144 -0.806 1.00 97.25 336 LYS A C 1
ATOM 2641 O O . LYS A 1 336 ? -19.902 3.220 -0.184 1.00 97.25 336 LYS A O 1
ATOM 2646 N N . ALA A 1 337 ? -19.333 5.391 -0.353 1.00 95.00 337 ALA A N 1
ATOM 2647 C CA . ALA A 1 337 ? -19.897 5.768 0.937 1.00 95.00 337 ALA A CA 1
ATOM 2648 C C . ALA A 1 337 ? -21.413 5.509 0.992 1.00 95.00 337 ALA A C 1
ATOM 2650 O O . ALA A 1 337 ? -21.917 5.013 2.000 1.00 95.00 337 ALA A O 1
ATOM 2651 N N . THR A 1 338 ? -22.131 5.761 -0.108 1.00 95.94 338 THR A N 1
ATOM 2652 C CA . THR A 1 338 ? -23.584 5.524 -0.185 1.00 95.94 338 THR A CA 1
ATOM 2653 C C . THR A 1 338 ? -23.990 4.047 -0.119 1.00 95.94 338 THR A C 1
ATOM 2655 O O . THR A 1 338 ? -25.108 3.752 0.303 1.00 95.94 338 THR A O 1
ATOM 2658 N N . ASP A 1 339 ? -23.084 3.122 -0.455 1.00 96.50 339 ASP A N 1
ATOM 2659 C CA . ASP A 1 339 ? -23.320 1.672 -0.390 1.00 96.50 339 ASP A CA 1
ATOM 2660 C C . ASP A 1 339 ? -23.054 1.083 1.014 1.00 96.50 339 ASP A C 1
ATOM 2662 O O . ASP A 1 339 ? -23.316 -0.096 1.234 1.00 96.50 339 ASP A O 1
ATOM 2666 N N . HIS A 1 340 ? -22.524 1.875 1.959 1.00 97.62 340 HIS A N 1
ATOM 2667 C CA . HIS A 1 340 ? -22.078 1.413 3.290 1.00 97.62 340 HIS A CA 1
ATOM 2668 C C . HIS A 1 340 ? -22.724 2.202 4.443 1.00 97.62 340 HIS A C 1
ATOM 2670 O O . HIS A 1 340 ? -22.153 2.355 5.526 1.00 97.62 340 HIS A O 1
ATOM 2676 N N . ILE A 1 341 ? -23.921 2.750 4.214 1.00 97.88 341 ILE A N 1
ATOM 2677 C CA . ILE A 1 341 ? -24.641 3.551 5.214 1.00 97.88 341 ILE A CA 1
ATOM 2678 C C . ILE A 1 341 ? -25.003 2.717 6.448 1.00 97.88 341 ILE A C 1
ATOM 2680 O O . ILE A 1 341 ? -24.953 3.232 7.564 1.00 97.88 341 ILE A O 1
ATOM 2684 N N . GLU A 1 342 ? -25.329 1.435 6.269 1.00 97.62 342 GLU A N 1
ATOM 2685 C CA . GLU A 1 342 ? -25.655 0.534 7.378 1.00 97.62 342 GLU A CA 1
ATOM 2686 C C . GLU A 1 342 ? -24.464 0.366 8.330 1.00 97.62 342 GLU A C 1
ATOM 2688 O O . GLU A 1 342 ? -24.609 0.594 9.534 1.00 97.62 342 GLU A O 1
ATOM 2693 N N . GLU A 1 343 ? -23.276 0.066 7.794 1.00 98.25 343 GLU A N 1
ATOM 2694 C CA . GLU A 1 343 ? -22.037 -0.052 8.569 1.00 98.25 343 GLU A CA 1
ATOM 2695 C C . GLU A 1 343 ? -21.666 1.265 9.259 1.00 98.25 343 GLU A C 1
ATOM 2697 O O . GLU A 1 343 ? -21.257 1.271 10.422 1.00 98.25 343 GLU A O 1
ATOM 2702 N N . ILE A 1 344 ? -21.835 2.398 8.570 1.00 98.38 344 ILE A N 1
ATOM 2703 C CA . ILE A 1 344 ? -21.585 3.717 9.158 1.00 98.38 344 ILE A CA 1
ATOM 2704 C C . ILE A 1 344 ? -22.504 3.941 10.362 1.00 98.38 344 ILE A C 1
ATOM 2706 O O . ILE A 1 344 ? -22.032 4.283 11.447 1.00 98.38 344 ILE A O 1
ATOM 2710 N N . VAL A 1 345 ? -23.813 3.732 10.199 1.00 98.25 345 VAL A N 1
ATOM 2711 C CA . VAL A 1 345 ? -24.787 3.922 11.282 1.00 98.25 345 VAL A CA 1
ATOM 2712 C C . VAL A 1 345 ? -24.490 2.981 12.453 1.00 98.25 345 VAL A C 1
ATOM 2714 O O . VAL A 1 345 ? -24.620 3.396 13.607 1.00 98.25 345 VAL A O 1
ATOM 2717 N N . GLU A 1 346 ? -24.067 1.743 12.192 1.00 98.19 346 GLU A N 1
ATOM 2718 C CA . GLU A 1 346 ? -23.652 0.791 13.227 1.00 98.19 346 GLU A CA 1
ATOM 2719 C C . GLU A 1 346 ? -22.458 1.303 14.044 1.00 98.19 346 GLU A C 1
ATOM 2721 O O . GLU A 1 346 ? -22.504 1.298 15.279 1.00 98.19 346 GLU A O 1
ATOM 2726 N N . ILE A 1 347 ? -21.418 1.811 13.380 1.00 98.44 347 ILE A N 1
ATOM 2727 C CA . ILE A 1 347 ? -20.238 2.348 14.066 1.00 98.44 347 ILE A CA 1
ATOM 2728 C C . ILE A 1 347 ? -20.607 3.576 14.893 1.00 98.44 347 ILE A C 1
ATOM 2730 O O . ILE A 1 347 ? -20.221 3.672 16.060 1.00 98.44 347 ILE A O 1
ATOM 2734 N N . VAL A 1 348 ? -21.390 4.501 14.333 1.00 98.56 348 VAL A N 1
ATOM 2735 C CA . VAL A 1 348 ? -21.799 5.714 15.053 1.00 98.56 348 VAL A CA 1
ATOM 2736 C C . VAL A 1 348 ? -22.647 5.364 16.279 1.00 98.56 348 VAL A C 1
ATOM 2738 O O . VAL A 1 348 ? -22.407 5.921 17.351 1.00 98.56 348 VAL A O 1
ATOM 2741 N N . LYS A 1 349 ? -23.564 4.388 16.183 1.00 98.31 349 LYS A N 1
ATOM 2742 C CA . LYS A 1 349 ? -24.298 3.862 17.351 1.00 98.31 349 LYS A CA 1
ATOM 2743 C C . LYS A 1 349 ? -23.340 3.340 18.415 1.00 98.31 349 LYS A C 1
ATOM 2745 O O . LYS A 1 349 ? -23.429 3.764 19.565 1.00 98.31 349 LYS A O 1
ATOM 2750 N N . GLY A 1 350 ? -22.395 2.483 18.030 1.00 98.25 350 GLY A N 1
ATOM 2751 C CA . GLY A 1 350 ? -21.426 1.917 18.966 1.00 98.25 350 GLY A CA 1
ATOM 2752 C C . GLY A 1 350 ? -20.546 2.977 19.634 1.00 98.25 350 GLY A C 1
ATOM 2753 O O . GLY A 1 350 ? -20.255 2.871 20.823 1.00 98.25 350 GLY A O 1
ATOM 2754 N N . LEU A 1 351 ? -20.157 4.030 18.910 1.00 98.50 351 LEU A N 1
ATOM 2755 C CA . LEU A 1 351 ? -19.406 5.157 19.470 1.00 98.50 351 LEU A CA 1
ATOM 2756 C C . LEU A 1 351 ? -20.232 5.959 20.485 1.00 98.50 351 LEU A C 1
ATOM 2758 O O . LEU A 1 351 ? -19.699 6.340 21.529 1.00 98.50 351 LEU A O 1
ATOM 2762 N N . VAL A 1 352 ? -21.525 6.178 20.221 1.00 98.25 352 VAL A N 1
ATOM 2763 C CA . VAL A 1 352 ? -22.444 6.828 21.172 1.00 98.25 352 VAL A CA 1
ATOM 2764 C C . VAL A 1 352 ? -22.635 5.961 22.419 1.00 98.25 352 VAL A C 1
ATOM 2766 O O . VAL A 1 352 ? -22.490 6.455 23.535 1.00 98.25 352 VAL A O 1
ATOM 2769 N N . GLU A 1 353 ? -22.887 4.660 22.256 1.00 97.94 353 GLU A N 1
ATOM 2770 C CA . GLU A 1 353 ? -23.074 3.711 23.367 1.00 97.94 353 GLU A CA 1
ATOM 2771 C C . GLU A 1 353 ? -21.831 3.593 24.259 1.00 97.94 353 GLU A C 1
ATOM 2773 O O . GLU A 1 353 ? -21.941 3.506 25.482 1.00 97.94 353 GLU A O 1
ATOM 2778 N N . LYS A 1 354 ? -20.636 3.642 23.659 1.00 98.00 354 LYS A N 1
ATOM 2779 C CA . LYS A 1 354 ? -19.350 3.649 24.377 1.00 98.00 354 LYS A CA 1
ATOM 2780 C C . LYS A 1 354 ? -18.990 5.013 24.965 1.00 98.00 354 LYS A C 1
ATOM 2782 O O . LYS A 1 354 ? -17.988 5.130 25.665 1.00 98.00 354 LYS A O 1
ATOM 2787 N N . GLY A 1 355 ? -19.798 6.037 24.699 1.00 97.50 355 GLY A N 1
ATOM 2788 C CA . GLY A 1 355 ? -19.637 7.378 25.238 1.00 97.50 355 GLY A CA 1
ATOM 2789 C C . GLY A 1 355 ? -18.588 8.236 24.534 1.00 97.50 355 GLY A C 1
ATOM 2790 O O . GLY A 1 355 ? -18.254 9.276 25.089 1.00 97.50 355 GLY A O 1
ATOM 2791 N N . PHE A 1 356 ? -18.088 7.856 23.354 1.00 98.00 356 PHE A N 1
ATOM 2792 C CA . PHE A 1 356 ? -17.138 8.645 22.545 1.00 98.00 356 PHE A CA 1
ATOM 2793 C C . PHE A 1 356 ? -17.814 9.626 21.580 1.00 98.00 356 PHE A C 1
ATOM 2795 O O . PHE A 1 356 ? -17.139 10.437 20.953 1.00 98.00 356 PHE A O 1
ATOM 2802 N N . ALA A 1 357 ? -19.135 9.554 21.438 1.00 98.00 357 ALA A N 1
ATOM 2803 C CA . ALA A 1 357 ? -19.904 10.442 20.580 1.00 98.00 357 ALA A CA 1
ATOM 2804 C C . ALA A 1 357 ? -21.163 10.950 21.287 1.00 98.00 357 ALA A C 1
ATOM 2806 O O . ALA A 1 357 ? -21.677 10.310 22.208 1.00 98.00 357 ALA A O 1
ATOM 2807 N N . TYR A 1 358 ? -21.671 12.098 20.845 1.00 97.56 358 TYR A N 1
ATOM 2808 C CA . TYR A 1 358 ? -22.909 12.688 21.350 1.00 97.56 358 TYR A CA 1
ATOM 2809 C C . TYR A 1 358 ? -23.775 13.228 20.214 1.00 97.56 358 TYR A C 1
ATOM 2811 O O . TYR A 1 358 ? -23.276 13.686 19.186 1.00 97.56 358 TYR A O 1
ATOM 2819 N N . GLU A 1 359 ? -25.088 13.170 20.420 1.00 96.94 359 GLU A N 1
ATOM 2820 C CA . GLU A 1 359 ? -26.083 13.735 19.512 1.00 96.94 359 GLU A CA 1
ATOM 2821 C C . GLU A 1 359 ? -26.408 15.184 19.903 1.00 96.94 359 GLU A C 1
ATOM 2823 O O . GLU A 1 359 ? -26.414 15.547 21.087 1.00 96.94 359 GLU A O 1
ATOM 2828 N N . ARG A 1 360 ? -26.626 16.018 18.884 1.00 95.25 360 ARG A N 1
ATOM 2829 C CA . ARG A 1 360 ? -27.107 17.390 18.996 1.00 95.25 360 ARG A CA 1
ATOM 2830 C C . ARG A 1 360 ? -27.839 17.790 17.713 1.00 95.25 360 ARG A C 1
ATOM 2832 O O . ARG A 1 360 ? -27.236 17.823 16.640 1.00 95.25 360 ARG A O 1
ATOM 2839 N N . ASP A 1 361 ? -29.112 18.155 17.841 1.00 91.88 361 ASP A N 1
ATOM 2840 C CA . ASP A 1 361 ? -29.959 18.677 16.758 1.00 91.88 361 ASP A CA 1
ATOM 2841 C C . ASP A 1 361 ? -29.983 17.771 15.503 1.00 91.88 361 ASP A C 1
ATOM 2843 O O . ASP A 1 361 ? -29.851 18.233 14.368 1.00 91.88 361 ASP A O 1
ATOM 2847 N N . GLY A 1 362 ? -30.093 16.456 15.707 1.00 91.56 362 GLY A N 1
ATOM 2848 C CA . GLY A 1 362 ? -30.114 15.424 14.663 1.00 91.56 362 GLY A CA 1
ATOM 2849 C C . GLY A 1 362 ? -28.746 15.090 14.057 1.00 91.56 362 GLY A C 1
ATOM 2850 O O . GLY A 1 362 ? -28.643 14.237 13.175 1.00 91.56 362 GLY A O 1
ATOM 2851 N N . SER A 1 363 ? -27.679 15.756 14.504 1.00 95.31 363 SER A N 1
ATOM 2852 C CA . SER A 1 363 ? -26.298 15.464 14.108 1.00 95.31 363 SER A CA 1
ATOM 2853 C C . SER A 1 363 ? -25.566 14.734 15.230 1.00 95.31 363 SER A C 1
ATOM 2855 O O . SER A 1 363 ? -25.855 14.935 16.407 1.00 95.31 363 SER A O 1
ATOM 2857 N N . VAL A 1 364 ? -24.593 13.898 14.881 1.00 97.75 364 VAL A N 1
ATOM 2858 C CA . VAL A 1 364 ? -23.756 13.177 15.846 1.00 97.75 364 VAL A CA 1
ATOM 2859 C C . VAL A 1 364 ? -22.310 13.595 15.666 1.00 97.75 364 VAL A C 1
ATOM 2861 O O . VAL A 1 364 ? -21.785 13.566 14.551 1.00 97.75 364 VAL A O 1
ATOM 2864 N N . TYR A 1 365 ? -21.662 13.954 16.767 1.00 97.81 365 TYR A N 1
ATOM 2865 C CA . TYR A 1 365 ? -20.281 14.417 16.801 1.00 97.81 365 TYR A CA 1
ATOM 2866 C C . TYR A 1 365 ? -19.418 13.458 17.617 1.00 97.81 365 TYR A C 1
ATOM 2868 O O . TYR A 1 365 ? -19.870 12.911 18.624 1.00 97.81 365 TYR A O 1
ATOM 2876 N N . PHE A 1 366 ? -18.176 13.262 17.182 1.00 98.06 366 PHE A N 1
ATOM 2877 C CA . PHE A 1 366 ? -17.153 12.579 17.967 1.00 98.06 366 PHE A CA 1
ATOM 2878 C C . PHE A 1 366 ? -16.562 13.550 18.990 1.00 98.06 366 PHE A C 1
ATOM 2880 O O . PHE A 1 366 ? -16.199 14.667 18.628 1.00 98.06 366 PHE A O 1
ATOM 2887 N N . GLU A 1 367 ? -16.453 13.113 20.242 1.00 96.25 367 GLU A N 1
ATOM 2888 C CA . GLU A 1 367 ? -15.928 13.898 21.361 1.00 96.25 367 GLU A CA 1
ATOM 2889 C C . GLU A 1 367 ? -14.425 13.637 21.515 1.00 96.25 367 GLU A C 1
ATOM 2891 O O . GLU A 1 367 ? -14.011 12.653 22.137 1.00 96.25 367 GLU A O 1
ATOM 2896 N N . VAL A 1 368 ? -13.594 14.498 20.918 1.00 94.44 368 VAL A N 1
ATOM 2897 C CA . VAL A 1 368 ? -12.150 14.224 20.763 1.00 94.44 368 VAL A CA 1
ATOM 2898 C C . VAL A 1 368 ? -11.409 14.107 22.095 1.00 94.44 368 VAL A C 1
ATOM 2900 O O . VAL A 1 368 ? -10.479 13.312 22.209 1.00 94.44 368 VAL A O 1
ATOM 2903 N N . GLU A 1 369 ? -11.855 14.830 23.125 1.00 92.38 369 GLU A N 1
ATOM 2904 C CA . GLU A 1 369 ? -11.242 14.824 24.462 1.00 92.38 369 GLU A CA 1
ATOM 2905 C C . GLU A 1 369 ? -11.297 13.453 25.146 1.00 92.38 369 GLU A C 1
ATOM 2907 O O . GLU A 1 369 ? -10.463 13.147 25.999 1.00 92.38 369 GLU A O 1
ATOM 2912 N N . LYS A 1 370 ? -12.257 12.601 24.769 1.00 94.88 370 LYS A N 1
ATOM 2913 C CA . LYS A 1 370 ? -12.388 11.258 25.345 1.00 94.88 370 LYS A CA 1
ATOM 2914 C C . LYS A 1 370 ? -11.413 10.252 24.749 1.00 94.88 370 LYS A C 1
ATOM 2916 O O . LYS A 1 370 ? -11.174 9.211 25.359 1.00 94.88 370 LYS A O 1
ATOM 2921 N N . PHE A 1 371 ? -10.843 10.530 23.578 1.00 95.19 371 PHE A N 1
ATOM 2922 C CA . PHE A 1 371 ? -9.876 9.644 22.944 1.00 95.19 371 PHE A CA 1
ATOM 2923 C C . PHE A 1 371 ? -8.449 9.968 23.403 1.00 95.19 371 PHE A C 1
ATOM 2925 O O . PHE A 1 371 ? -7.792 10.888 22.911 1.00 95.19 371 PHE A O 1
ATOM 2932 N N . HIS A 1 372 ? -7.945 9.174 24.351 1.00 89.88 372 HIS A N 1
ATOM 2933 C CA . HIS A 1 372 ? -6.575 9.291 24.849 1.00 89.88 372 HIS A CA 1
ATOM 2934 C C . HIS A 1 372 ? -5.563 8.925 23.751 1.00 89.88 372 HIS A C 1
ATOM 2936 O O . HIS A 1 372 ? -5.316 7.750 23.484 1.00 89.88 372 HIS A O 1
ATOM 2942 N N . GLY A 1 373 ? -4.967 9.943 23.125 1.00 88.94 373 GLY A N 1
ATOM 2943 C CA . GLY A 1 373 ? -4.008 9.788 22.027 1.00 88.94 373 GLY A CA 1
ATOM 2944 C C . GLY A 1 373 ? -4.413 10.469 20.719 1.00 88.94 373 GLY A C 1
ATOM 2945 O O . GLY A 1 373 ? -3.756 10.240 19.706 1.00 88.94 373 GLY A O 1
ATOM 2946 N N . TYR A 1 374 ? -5.465 11.293 20.714 1.00 94.81 374 TYR A N 1
ATOM 2947 C CA . TYR A 1 374 ? -5.789 12.138 19.565 1.00 94.81 374 TYR A CA 1
ATOM 2948 C C . TYR A 1 374 ? -4.607 13.055 19.211 1.00 94.81 374 TYR A C 1
ATOM 2950 O O . TYR A 1 374 ? -4.092 13.756 20.080 1.00 94.81 374 TYR A O 1
ATOM 2958 N N . GLY A 1 375 ? -4.159 13.029 17.953 1.00 93.88 375 GLY A N 1
ATOM 2959 C CA . GLY A 1 375 ? -2.968 13.760 17.495 1.00 93.88 375 GLY A CA 1
ATOM 2960 C C . GLY A 1 375 ? -1.707 12.894 17.363 1.00 93.88 375 GLY A C 1
ATOM 2961 O O . GLY A 1 375 ? -0.663 13.370 16.901 1.00 93.88 375 GLY A O 1
ATOM 2962 N N . LYS A 1 376 ? -1.771 11.605 17.735 1.00 95.44 376 LYS A N 1
ATOM 2963 C CA . LYS A 1 376 ? -0.619 10.691 17.696 1.00 95.44 376 LYS A CA 1
ATOM 2964 C C . LYS A 1 376 ? -0.076 10.445 16.289 1.00 95.44 376 LYS A C 1
ATOM 2966 O O . LYS A 1 376 ? 1.124 10.172 16.169 1.00 95.44 376 LYS A O 1
ATOM 2971 N N . LEU A 1 377 ? -0.902 10.521 15.242 1.00 96.81 377 LEU A N 1
ATOM 2972 C CA . LEU A 1 377 ? -0.442 10.354 13.860 1.00 96.81 377 LEU A CA 1
ATOM 2973 C C . LEU A 1 377 ? 0.243 11.629 13.358 1.00 96.81 377 LEU A C 1
ATOM 2975 O O . LEU A 1 377 ? 1.351 11.574 12.827 1.00 96.81 377 LEU A O 1
ATOM 2979 N N . SER A 1 378 ? -0.399 12.775 13.570 1.00 94.31 378 SER A N 1
ATOM 2980 C CA . SER A 1 378 ? 0.047 14.096 13.123 1.00 94.31 378 SER A CA 1
ATOM 2981 C C . SER A 1 378 ? 1.166 14.711 13.965 1.00 94.31 378 SER A C 1
ATOM 2983 O O . SER A 1 378 ? 1.777 15.685 13.525 1.00 94.31 378 SER A O 1
ATOM 2985 N N . LYS A 1 379 ? 1.471 14.127 15.133 1.00 93.06 379 LYS A N 1
ATOM 2986 C CA . LYS A 1 379 ? 2.488 14.606 16.092 1.00 93.06 379 LYS A CA 1
ATOM 2987 C C . LYS A 1 379 ? 2.177 16.002 16.619 1.00 93.06 379 LYS A C 1
ATOM 2989 O O . LYS A 1 379 ? 3.070 16.835 16.748 1.00 93.06 379 LYS A O 1
ATOM 2994 N N . ARG A 1 380 ? 0.898 16.254 16.873 1.00 86.88 380 ARG A N 1
ATOM 2995 C CA . ARG A 1 380 ? 0.387 17.542 17.336 1.00 86.88 380 ARG A CA 1
ATOM 2996 C C . ARG A 1 380 ? -0.415 17.335 18.608 1.00 86.88 380 ARG A C 1
ATOM 2998 O O . ARG A 1 380 ? -1.244 16.431 18.658 1.00 86.88 380 ARG A O 1
ATOM 3005 N N . ASP A 1 381 ? -0.193 18.201 19.585 1.00 82.06 381 ASP A N 1
ATOM 3006 C CA . ASP A 1 381 ? -0.985 18.225 20.807 1.00 82.06 381 ASP A CA 1
ATOM 3007 C C . ASP A 1 381 ? -2.286 19.008 20.592 1.00 82.06 381 ASP A C 1
ATOM 3009 O O . ASP A 1 381 ? -2.364 19.939 19.785 1.00 82.06 381 ASP A O 1
ATOM 3013 N N . LEU A 1 382 ? -3.337 18.610 21.309 1.00 75.69 382 LEU A N 1
ATOM 3014 C CA . LEU A 1 382 ? -4.691 19.140 21.127 1.00 75.69 382 LEU A CA 1
ATOM 3015 C C . LEU A 1 382 ? -4.770 20.639 21.478 1.00 75.69 382 LEU A C 1
ATOM 3017 O O . LEU A 1 382 ? -5.447 21.397 20.785 1.00 75.69 382 LEU A O 1
ATOM 3021 N N . GLU A 1 383 ? -4.008 21.083 22.483 1.00 70.19 383 GLU A N 1
ATOM 3022 C CA . GLU A 1 383 ? -3.897 22.496 22.879 1.00 70.19 383 GLU A CA 1
ATOM 3023 C C . GLU A 1 383 ? -3.297 23.369 21.763 1.00 70.19 383 GLU A C 1
ATOM 3025 O O . GLU A 1 383 ? -3.855 24.416 21.421 1.00 70.19 383 GLU A O 1
ATOM 3030 N N . ASP A 1 384 ? -2.218 22.905 21.124 1.00 69.75 384 ASP A N 1
ATOM 3031 C CA . ASP A 1 384 ? -1.566 23.611 20.013 1.00 69.75 384 ASP A CA 1
ATOM 3032 C C . ASP A 1 384 ? -2.483 23.708 18.786 1.00 69.75 384 ASP A C 1
ATOM 3034 O O . ASP A 1 384 ? -2.520 24.730 18.092 1.00 69.75 384 ASP A O 1
ATOM 3038 N N . MET A 1 385 ? -3.266 22.654 18.522 1.00 74.88 385 MET A N 1
ATOM 3039 C CA . MET A 1 385 ? -4.265 22.668 17.451 1.00 74.88 385 MET A CA 1
ATOM 3040 C C . MET A 1 385 ? -5.363 23.703 17.714 1.00 74.88 385 MET A C 1
ATOM 3042 O O . MET A 1 385 ? -5.741 24.430 16.794 1.00 74.88 385 MET A O 1
ATOM 3046 N N . MET A 1 386 ? -5.853 23.796 18.955 1.00 66.06 386 MET A N 1
ATOM 3047 C CA . MET A 1 386 ? -6.885 24.761 19.346 1.00 66.06 386 MET A CA 1
ATOM 3048 C C . MET A 1 386 ? -6.387 26.209 19.250 1.00 66.06 386 MET A C 1
ATOM 3050 O O . MET A 1 386 ? -7.135 27.075 18.800 1.00 66.06 386 MET A O 1
ATOM 3054 N N . ALA A 1 387 ? -5.123 26.478 19.594 1.00 59.34 387 ALA A N 1
ATOM 3055 C CA . ALA A 1 387 ? -4.529 27.815 19.492 1.00 59.34 387 ALA A CA 1
ATOM 3056 C C . ALA A 1 387 ? -4.373 28.307 18.035 1.00 59.34 387 ALA A C 1
ATOM 3058 O O . ALA A 1 387 ? -4.439 29.509 17.772 1.00 59.34 387 ALA A O 1
ATOM 3059 N N . GLY A 1 388 ? -4.176 27.388 17.080 1.00 55.88 388 GLY A N 1
ATOM 3060 C CA . GLY A 1 388 ? -4.042 27.693 15.648 1.00 55.88 388 GLY A CA 1
ATOM 3061 C C . GLY A 1 388 ? -5.351 27.658 14.847 1.00 55.88 388 GLY A C 1
ATOM 306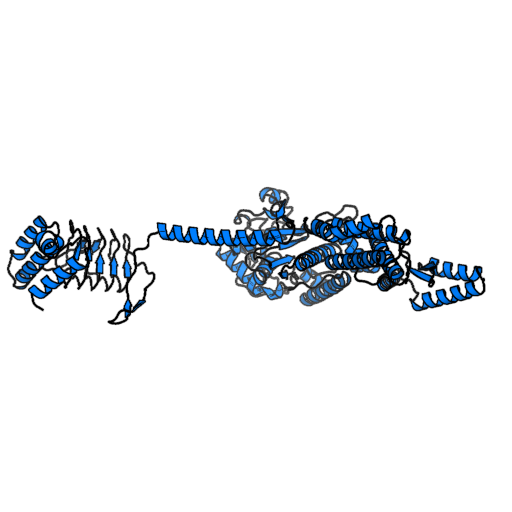2 O O . GLY A 1 388 ? -5.381 28.089 13.689 1.00 55.88 388 GLY A O 1
ATOM 3063 N N . ALA A 1 389 ? -6.433 27.142 15.430 1.00 58.03 389 ALA A N 1
ATOM 3064 C CA . ALA A 1 389 ? -7.715 26.955 14.767 1.00 58.03 389 ALA A CA 1
ATOM 3065 C C . ALA A 1 389 ? -8.437 28.299 14.541 1.00 58.03 389 ALA A C 1
ATOM 3067 O O . ALA A 1 389 ? -9.144 28.806 15.406 1.00 58.03 389 ALA A O 1
ATOM 3068 N N . ARG A 1 390 ? -8.324 28.868 13.331 1.00 49.03 390 ARG A N 1
ATOM 3069 C CA . ARG A 1 390 ? -9.223 29.935 12.835 1.00 49.03 390 ARG A CA 1
ATOM 3070 C C . ARG A 1 390 ? -10.598 29.355 12.462 1.00 49.03 390 ARG A C 1
ATOM 3072 O O . ARG A 1 390 ? -10.989 29.403 11.299 1.00 49.03 390 ARG A O 1
ATOM 3079 N N . VAL A 1 391 ? -11.287 28.722 13.405 1.00 54.81 391 VAL A N 1
ATOM 3080 C CA . VAL A 1 391 ? -12.556 28.026 13.142 1.00 54.81 391 VAL A CA 1
ATOM 3081 C C . VAL A 1 391 ? -13.724 28.928 13.542 1.00 54.81 391 VAL A C 1
ATOM 3083 O O . VAL A 1 391 ? -13.761 29.428 14.664 1.00 54.81 391 VAL A O 1
ATOM 3086 N N . GLU A 1 392 ? -14.681 29.139 12.630 1.00 52.16 392 GLU A N 1
ATOM 3087 C CA . GLU A 1 392 ? -16.020 29.613 13.002 1.00 52.16 392 GLU A CA 1
ATOM 3088 C C . GLU A 1 392 ? -16.609 28.605 13.992 1.00 52.16 392 GLU A C 1
ATOM 3090 O O . GLU A 1 392 ? -16.775 27.428 13.668 1.00 52.16 392 GLU A O 1
ATOM 3095 N N . VAL A 1 393 ? -16.851 29.047 15.225 1.00 59.97 393 VAL A N 1
ATOM 3096 C CA . VAL A 1 393 ? -17.319 28.179 16.305 1.00 59.97 393 VAL A CA 1
ATOM 3097 C C . VAL A 1 393 ? -18.732 27.700 15.966 1.00 59.97 393 VAL A C 1
ATOM 3099 O O . VAL A 1 393 ? -19.690 28.459 16.062 1.00 59.97 393 VAL A O 1
ATOM 3102 N N . ASP A 1 394 ? -18.867 26.438 15.552 1.00 70.75 394 ASP A N 1
ATOM 3103 C CA . ASP A 1 394 ? -20.171 25.777 15.484 1.00 70.75 394 ASP A CA 1
ATOM 3104 C C . ASP A 1 394 ? -20.646 25.542 16.922 1.00 70.75 394 ASP A C 1
ATOM 3106 O O . ASP A 1 394 ? -20.152 24.639 17.598 1.00 70.75 394 ASP A O 1
ATOM 3110 N N . GLU A 1 395 ? -21.587 26.367 17.394 1.00 76.44 395 GLU A N 1
ATOM 3111 C CA . GLU A 1 395 ? -22.115 26.347 18.769 1.00 76.44 395 GLU A CA 1
ATOM 3112 C C . GLU A 1 395 ? -22.724 24.994 19.178 1.00 76.44 395 GLU A C 1
ATOM 3114 O O . GLU A 1 395 ? -22.945 24.738 20.363 1.00 76.44 395 GLU A O 1
ATOM 3119 N N . ARG A 1 396 ? -22.997 24.102 18.214 1.00 80.25 396 ARG A N 1
ATOM 3120 C CA . ARG A 1 396 ? -23.488 22.742 18.481 1.00 80.25 396 ARG A CA 1
ATOM 3121 C C . ARG A 1 396 ? -22.406 21.817 19.030 1.00 80.25 396 ARG A C 1
ATOM 3123 O O . ARG A 1 396 ? -22.736 20.812 19.660 1.00 80.25 396 ARG A O 1
ATOM 3130 N N . LYS A 1 397 ? -21.132 22.132 18.794 1.00 88.62 397 LYS A N 1
ATOM 3131 C CA . LYS A 1 397 ? -20.005 21.328 19.263 1.00 88.62 397 LYS A CA 1
ATOM 3132 C C . LYS A 1 397 ? -19.637 21.702 20.695 1.00 88.62 397 LYS A C 1
ATOM 3134 O O . LYS A 1 397 ? -19.497 22.877 21.022 1.00 88.62 397 LYS A O 1
ATOM 3139 N N . ARG A 1 398 ? -19.421 20.695 21.540 1.00 88.88 398 ARG A N 1
ATOM 3140 C CA . ARG A 1 398 ? -18.891 20.865 22.902 1.00 88.88 398 ARG A CA 1
ATOM 3141 C C . ARG A 1 398 ? -17.442 21.339 22.879 1.00 88.88 398 ARG A C 1
ATOM 3143 O O . ARG A 1 398 ? -17.089 22.215 23.662 1.00 88.88 398 ARG A O 1
ATOM 3150 N N . ASN A 1 399 ? -16.638 20.796 21.966 1.00 86.94 399 ASN A N 1
ATOM 3151 C CA . ASN A 1 399 ? -15.277 21.245 21.699 1.00 86.94 399 ASN A CA 1
ATOM 3152 C C . ASN A 1 399 ? -15.137 21.640 20.209 1.00 86.94 399 ASN A C 1
ATOM 3154 O O . ASN A 1 399 ? -15.611 20.905 19.341 1.00 86.94 399 ASN A O 1
ATOM 3158 N N . PRO A 1 400 ? -14.471 22.762 19.862 1.00 86.38 400 PRO A N 1
ATOM 3159 C CA . PRO A 1 400 ? -14.238 23.165 18.468 1.00 86.38 400 PRO A CA 1
ATOM 3160 C C . PRO A 1 400 ? -13.605 22.086 17.571 1.00 86.38 400 PRO A C 1
ATOM 3162 O O . PRO A 1 400 ? -13.853 22.069 16.360 1.00 86.38 400 PRO A O 1
ATOM 3165 N N . MET A 1 401 ? -12.808 21.193 18.163 1.00 87.50 401 MET A N 1
ATOM 3166 C CA . MET A 1 401 ? -12.119 20.089 17.493 1.00 87.50 401 MET A CA 1
ATOM 3167 C C . MET A 1 401 ? -13.003 18.857 17.273 1.00 87.50 401 MET A C 1
ATOM 3169 O O . MET A 1 401 ? -12.625 17.987 16.487 1.00 87.50 401 MET A O 1
ATOM 3173 N N . ASP A 1 402 ? -14.182 18.792 17.902 1.00 92.88 402 ASP A N 1
ATOM 3174 C CA . ASP A 1 402 ? -15.156 17.737 17.636 1.00 92.88 402 ASP A CA 1
ATOM 3175 C C . ASP A 1 402 ? -15.553 17.760 16.156 1.00 92.88 402 ASP A C 1
ATOM 3177 O O . ASP A 1 402 ? -15.755 18.816 15.539 1.00 92.88 402 ASP A O 1
ATOM 3181 N N . PHE A 1 403 ? -15.689 16.585 15.557 1.00 94.44 403 PHE A N 1
ATOM 3182 C CA . PHE A 1 403 ? -16.023 16.445 14.144 1.00 94.44 403 PHE A CA 1
ATOM 3183 C C . PHE A 1 403 ? -17.295 15.621 13.967 1.00 94.44 403 PHE A C 1
ATOM 3185 O O . PHE A 1 403 ? -17.619 14.746 14.769 1.00 94.44 403 PHE A O 1
ATOM 3192 N N . ALA A 1 404 ? -18.044 15.930 12.910 1.00 95.38 404 ALA A N 1
ATOM 3193 C CA . ALA A 1 404 ? -19.303 15.256 12.632 1.00 95.38 404 ALA A CA 1
ATOM 3194 C C . ALA A 1 404 ? -19.048 13.817 12.162 1.00 95.38 404 ALA A C 1
ATOM 3196 O O . ALA A 1 404 ? -18.294 13.593 11.214 1.00 95.38 404 ALA A O 1
ATOM 3197 N N . LEU A 1 405 ? -19.723 12.872 12.809 1.00 97.31 405 LEU A N 1
ATOM 3198 C CA . LEU A 1 405 ? -19.874 11.484 12.380 1.00 97.31 405 LEU A CA 1
ATOM 3199 C C . LEU A 1 405 ? -21.117 11.329 11.500 1.00 97.31 405 LEU A C 1
ATOM 3201 O O . LEU A 1 405 ? -21.087 10.645 10.483 1.00 97.31 405 LEU A O 1
ATOM 3205 N N . TRP A 1 406 ? -22.196 12.019 11.870 1.00 97.44 406 TRP A N 1
ATOM 3206 C CA . TRP A 1 406 ? -23.453 12.066 11.132 1.00 97.44 406 TRP A CA 1
ATOM 3207 C C . TRP A 1 406 ? -23.962 13.505 11.101 1.00 97.44 406 TRP A C 1
ATOM 3209 O O . TRP A 1 406 ? -23.983 14.176 12.132 1.00 97.44 406 TRP A O 1
ATOM 3219 N N . LYS A 1 407 ? -24.351 13.999 9.929 1.00 94.81 407 LYS A N 1
ATOM 3220 C CA . LYS A 1 407 ? -24.877 15.354 9.737 1.00 94.81 407 LYS A CA 1
ATOM 3221 C C . LYS A 1 407 ? -26.362 15.269 9.413 1.00 94.81 407 LYS A C 1
ATOM 3223 O O . LYS A 1 407 ? -26.726 14.593 8.453 1.00 94.81 407 LYS A O 1
ATOM 3228 N N . ALA A 1 408 ? -27.197 15.993 10.153 1.00 94.12 408 ALA A N 1
ATOM 3229 C CA . ALA A 1 408 ? -28.590 16.194 9.766 1.00 94.12 408 ALA A CA 1
ATOM 3230 C C . ALA A 1 408 ? -28.655 16.858 8.379 1.00 94.12 408 ALA A C 1
ATOM 3232 O O . ALA A 1 408 ? -27.948 17.840 8.120 1.00 94.12 408 ALA A O 1
ATOM 3233 N N . SER A 1 409 ? -29.483 16.318 7.486 1.00 91.81 409 SER A N 1
ATOM 3234 C CA . SER A 1 409 ? -29.635 16.849 6.127 1.00 91.81 409 SER A CA 1
ATOM 3235 C C . SER A 1 409 ? -30.656 17.983 6.104 1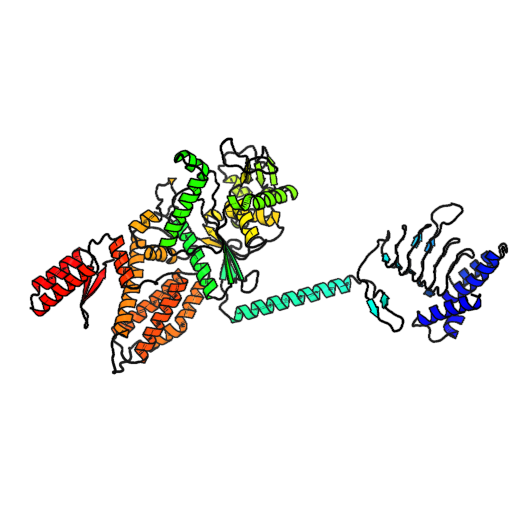.00 91.81 409 SER A C 1
ATOM 3237 O O . SER A 1 409 ? -31.663 17.946 6.813 1.00 91.81 409 SER A O 1
ATOM 3239 N N . LYS A 1 410 ? -30.411 19.002 5.273 1.00 89.19 410 LYS A N 1
ATOM 3240 C CA . LYS A 1 410 ? -31.404 20.054 5.008 1.00 89.19 410 LYS A CA 1
ATOM 3241 C C . LYS A 1 410 ? -32.468 19.546 4.035 1.00 89.19 410 LYS A C 1
ATOM 3243 O O . LYS A 1 410 ? -32.252 18.576 3.311 1.00 89.19 410 LYS A O 1
ATOM 3248 N N . GLU A 1 411 ? -33.602 20.237 3.977 1.00 85.00 411 GLU A N 1
ATOM 3249 C CA . GLU A 1 411 ? -34.653 19.925 3.007 1.00 85.00 411 GLU A CA 1
ATOM 3250 C C . GLU A 1 411 ? -34.105 19.970 1.567 1.00 85.00 411 GLU A C 1
ATOM 3252 O O . GLU A 1 411 ? -33.438 20.927 1.166 1.00 85.00 411 GLU A O 1
ATOM 3257 N N . GLY A 1 412 ? -34.357 18.902 0.804 1.00 82.81 412 GLY A N 1
ATOM 3258 C CA . GLY A 1 412 ? -33.880 18.742 -0.572 1.00 82.81 412 GLY A CA 1
ATOM 3259 C C . GLY A 1 412 ? -32.430 18.260 -0.722 1.00 82.81 412 GLY A C 1
ATOM 3260 O O . GLY A 1 412 ? -31.987 18.048 -1.850 1.00 82.81 412 GLY A O 1
ATOM 3261 N N . GLU A 1 413 ? -31.684 18.065 0.369 1.00 89.94 413 GLU A N 1
ATOM 3262 C CA . GLU A 1 413 ? -30.378 17.396 0.330 1.00 89.94 413 GLU A CA 1
ATOM 3263 C C . GLU A 1 413 ? -30.537 15.868 0.417 1.00 89.94 413 GLU A C 1
ATOM 3265 O O . GLU A 1 413 ? -31.505 15.386 1.008 1.00 89.94 413 GLU A O 1
ATOM 3270 N N . PRO A 1 414 ? -29.601 15.082 -0.148 1.00 91.69 414 PRO A N 1
ATOM 3271 C CA . PRO A 1 414 ? -29.576 13.635 0.059 1.00 91.69 414 PRO A CA 1
ATOM 3272 C C . PRO A 1 414 ? -29.563 13.270 1.545 1.00 91.69 414 PRO A C 1
ATOM 3274 O O . PRO A 1 414 ? -28.810 13.851 2.338 1.00 91.69 414 PRO A O 1
ATOM 3277 N N . SER A 1 415 ? -30.386 12.292 1.913 1.00 94.94 415 SER A N 1
ATOM 3278 C CA . SER A 1 415 ? -30.505 11.810 3.282 1.00 94.94 415 SER A CA 1
ATOM 3279 C C . SER A 1 415 ? -30.835 10.321 3.340 1.00 94.94 415 SER A C 1
ATOM 3281 O O . SER A 1 415 ? -31.437 9.757 2.427 1.00 94.94 415 SER A O 1
ATOM 3283 N N . TRP A 1 416 ? -30.459 9.712 4.456 1.00 96.31 416 TRP A N 1
ATOM 3284 C CA . TRP A 1 416 ? -30.773 8.347 4.841 1.00 96.31 416 TRP A CA 1
ATOM 3285 C C . TRP A 1 416 ? -31.394 8.347 6.236 1.00 96.31 416 TRP A C 1
ATOM 3287 O O . TRP A 1 416 ? -31.083 9.199 7.077 1.00 96.31 416 TRP A O 1
ATOM 3297 N N . GLU A 1 417 ? -32.262 7.370 6.486 1.00 95.38 417 GLU A N 1
ATOM 3298 C CA . GLU A 1 417 ? -32.838 7.158 7.809 1.00 95.38 417 GLU A CA 1
ATOM 3299 C C . GLU A 1 417 ? -31.774 6.667 8.794 1.00 95.38 417 GLU A C 1
ATOM 3301 O O . GLU A 1 417 ? -30.965 5.789 8.494 1.00 95.38 417 GLU A O 1
ATOM 3306 N N . SER A 1 418 ? -31.791 7.232 9.999 1.00 96.31 418 SER A N 1
ATOM 3307 C CA . SER A 1 418 ? -30.911 6.843 11.097 1.00 96.31 418 SER A CA 1
ATOM 3308 C C . SER A 1 418 ? -31.633 7.010 12.442 1.00 96.31 418 SER A C 1
ATOM 3310 O O . SER A 1 418 ? -32.666 7.685 12.504 1.00 96.31 418 SER A O 1
ATOM 3312 N N . PRO A 1 419 ? -31.098 6.462 13.550 1.00 96.50 419 PRO A N 1
ATOM 3313 C CA . PRO A 1 419 ? -31.662 6.672 14.888 1.00 96.50 419 PRO A CA 1
ATOM 3314 C C . PRO A 1 419 ? -31.741 8.138 15.320 1.00 96.50 419 PRO A C 1
ATOM 3316 O O . PRO A 1 419 ? -32.483 8.456 16.244 1.00 96.50 419 PRO A O 1
ATOM 3319 N N . TRP A 1 420 ? -30.964 9.011 14.679 1.00 96.25 420 TRP A N 1
ATO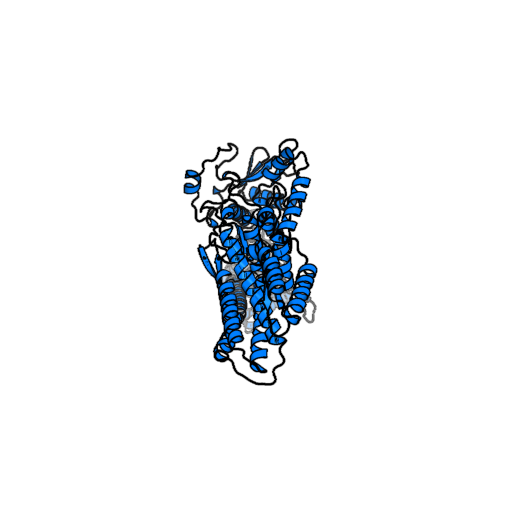M 3320 C CA . TRP A 1 420 ? -30.883 10.439 14.985 1.00 96.25 420 TRP A CA 1
ATOM 3321 C C . TRP A 1 420 ? -31.694 11.289 13.996 1.00 96.25 420 TRP A C 1
ATOM 3323 O O . TRP A 1 420 ? -31.596 12.511 14.001 1.00 96.25 420 TRP A O 1
ATOM 3333 N N . GLY A 1 421 ? -32.508 10.651 13.147 1.00 94.75 421 GLY A N 1
ATOM 3334 C CA . GLY A 1 421 ? -33.287 11.302 12.097 1.00 94.75 421 GLY A CA 1
ATOM 3335 C C . GLY A 1 421 ? -32.626 11.228 10.720 1.00 94.75 421 GLY A C 1
ATOM 3336 O O . GLY A 1 421 ? -31.663 10.489 10.501 1.00 94.75 421 GLY A O 1
ATOM 3337 N N . GLN A 1 422 ? -33.184 11.978 9.771 1.00 96.00 422 GLN A N 1
ATOM 3338 C CA . GLN A 1 422 ? -32.695 12.038 8.393 1.00 96.00 422 GLN A CA 1
ATOM 3339 C C . GLN A 1 422 ? -31.355 12.774 8.328 1.00 96.00 422 GLN A C 1
ATOM 3341 O O . GLN A 1 422 ? -31.232 13.919 8.770 1.00 96.00 422 GLN A O 1
ATOM 3346 N N . GLY A 1 423 ? -30.348 12.135 7.743 1.00 95.62 423 GLY A N 1
ATOM 3347 C CA . GLY A 1 423 ? -29.037 12.752 7.596 1.00 95.62 423 GLY A CA 1
ATOM 3348 C C . GLY A 1 423 ? -28.113 11.993 6.665 1.00 95.62 423 GLY A C 1
ATOM 3349 O O . GLY A 1 423 ? -28.554 11.184 5.855 1.00 95.62 423 GLY A O 1
ATOM 3350 N N . ARG A 1 424 ? -26.821 12.275 6.768 1.00 96.00 424 ARG A N 1
ATOM 3351 C CA . ARG A 1 424 ? -25.776 11.691 5.928 1.00 96.00 424 ARG A CA 1
ATOM 3352 C C . ARG A 1 424 ? -24.466 11.560 6.704 1.00 96.00 424 ARG A C 1
ATOM 3354 O O . ARG A 1 424 ? -24.274 12.279 7.692 1.00 96.00 424 ARG A O 1
ATOM 3361 N N . PRO A 1 425 ? -23.547 10.689 6.266 1.00 96.31 425 PRO A N 1
ATOM 3362 C CA . PRO A 1 425 ? -22.259 10.533 6.924 1.00 96.31 425 PRO A CA 1
ATOM 3363 C C . PRO A 1 425 ? -21.430 11.823 6.937 1.00 96.31 425 PRO A C 1
ATOM 3365 O O . PRO A 1 425 ? -21.526 12.683 6.056 1.00 96.31 425 PRO A O 1
ATOM 3368 N N . GLY A 1 426 ? -20.596 11.956 7.967 1.00 92.75 426 GLY A N 1
ATOM 3369 C CA . GLY A 1 426 ? -19.444 12.846 7.931 1.00 92.75 426 GLY A CA 1
ATOM 3370 C C . GLY A 1 426 ? -18.299 12.223 7.131 1.00 92.75 426 GLY A C 1
ATOM 3371 O O . GLY A 1 426 ? -18.108 11.015 7.158 1.00 92.75 426 GLY A O 1
ATOM 3372 N N . TRP A 1 427 ? -17.481 13.051 6.483 1.00 88.62 427 TRP A N 1
ATOM 3373 C CA . TRP A 1 427 ? -16.432 12.591 5.562 1.00 88.62 427 TRP A CA 1
ATOM 3374 C C . TRP A 1 427 ? -15.497 11.510 6.143 1.00 88.62 427 TRP A C 1
ATOM 3376 O O . TRP A 1 427 ? -15.081 10.592 5.448 1.00 88.62 427 TRP A O 1
ATOM 3386 N N . HIS A 1 428 ? -15.162 11.600 7.430 1.00 94.69 428 HIS A N 1
ATOM 3387 C CA . HIS A 1 428 ? -14.204 10.692 8.066 1.00 94.69 428 HIS A CA 1
ATOM 3388 C C . HIS A 1 428 ? -14.776 9.291 8.345 1.00 94.69 428 HIS A C 1
ATOM 3390 O O . HIS A 1 428 ? -14.063 8.306 8.185 1.00 94.69 428 HIS A O 1
ATOM 3396 N N . ILE A 1 429 ? -16.056 9.195 8.740 1.00 97.69 429 ILE A N 1
ATOM 3397 C CA . ILE A 1 429 ? -16.648 7.921 9.193 1.00 97.69 429 ILE A CA 1
ATOM 3398 C C . ILE A 1 429 ? -16.809 6.910 8.062 1.00 97.69 429 ILE A C 1
ATOM 3400 O O . ILE A 1 429 ? -16.826 5.704 8.299 1.00 97.69 429 ILE A O 1
ATOM 3404 N N . GLU A 1 430 ? -16.885 7.408 6.829 1.00 97.31 430 GLU A N 1
ATOM 3405 C CA . GLU A 1 430 ? -16.957 6.606 5.614 1.00 97.31 430 GLU A CA 1
ATOM 3406 C C . GLU A 1 430 ? -15.755 5.658 5.521 1.00 97.31 430 GLU A C 1
ATOM 3408 O O . GLU A 1 430 ? -15.926 4.445 5.386 1.00 97.31 430 GLU A O 1
ATOM 3413 N N . CYS A 1 431 ? -14.536 6.196 5.632 1.00 97.81 431 CYS A N 1
ATOM 3414 C CA . CYS A 1 431 ? -13.306 5.424 5.481 1.00 97.81 431 CYS A CA 1
ATOM 3415 C C . CYS A 1 431 ? -13.114 4.421 6.624 1.00 97.81 431 CYS A C 1
ATOM 3417 O O . CYS A 1 431 ? -12.777 3.263 6.358 1.00 97.81 431 CYS A O 1
ATOM 3419 N N . SER A 1 432 ? -13.421 4.801 7.870 1.00 98.38 432 SER A N 1
ATOM 3420 C CA . SER A 1 432 ? -13.450 3.862 8.999 1.00 98.38 432 SER A CA 1
ATOM 3421 C C . SER A 1 432 ? -14.423 2.708 8.744 1.00 98.38 432 SER A C 1
ATOM 3423 O O . SER A 1 432 ? -14.036 1.549 8.865 1.00 98.38 432 SER A O 1
ATOM 3425 N N . ALA A 1 433 ? -15.657 2.986 8.317 1.00 98.31 433 ALA A N 1
ATOM 3426 C CA . ALA A 1 433 ? -16.656 1.947 8.070 1.00 98.31 433 ALA A CA 1
ATOM 3427 C C . ALA A 1 433 ? -16.274 1.000 6.927 1.00 98.31 433 ALA A C 1
ATOM 3429 O O . ALA A 1 433 ? -16.280 -0.223 7.092 1.00 98.31 433 ALA A O 1
ATOM 3430 N N . MET A 1 434 ? -15.896 1.557 5.774 1.00 98.44 434 MET A N 1
ATOM 3431 C CA . MET A 1 434 ? -15.547 0.769 4.594 1.00 98.44 434 MET A CA 1
ATOM 3432 C C . MET A 1 434 ? -14.285 -0.070 4.825 1.00 98.44 434 MET A C 1
ATOM 3434 O O . MET A 1 434 ? -14.254 -1.250 4.475 1.00 98.44 434 MET A O 1
ATOM 3438 N N . SER A 1 435 ? -13.243 0.498 5.437 1.00 98.19 435 SER A N 1
ATOM 3439 C CA . SER A 1 435 ? -12.007 -0.247 5.707 1.00 98.19 435 SER A CA 1
ATOM 3440 C C . SER A 1 435 ? -12.231 -1.392 6.701 1.00 98.19 435 SER A C 1
ATOM 3442 O O . SER A 1 435 ? -11.823 -2.518 6.410 1.00 98.19 435 SER A O 1
ATOM 3444 N N . LEU A 1 436 ? -12.962 -1.158 7.800 1.00 97.81 436 LEU A N 1
ATOM 3445 C CA . LEU A 1 436 ? -13.309 -2.196 8.779 1.00 97.81 436 LEU A CA 1
ATOM 3446 C C . LEU A 1 436 ? -14.123 -3.328 8.141 1.00 97.81 436 LEU A C 1
ATOM 3448 O O . LEU A 1 436 ? -13.828 -4.504 8.362 1.00 97.81 436 LEU A O 1
ATOM 3452 N N . LYS A 1 437 ? -15.106 -2.991 7.297 1.00 98.00 437 LYS A N 1
ATOM 3453 C CA . LYS A 1 437 ? -15.936 -3.977 6.590 1.00 98.00 437 LYS A CA 1
ATOM 3454 C C . LYS A 1 437 ? -15.113 -4.897 5.689 1.00 98.00 437 LYS A C 1
ATOM 3456 O O . LYS A 1 437 ? -15.369 -6.100 5.637 1.00 98.00 437 LYS A O 1
ATOM 3461 N N . HIS A 1 438 ? -14.152 -4.337 4.954 1.00 98.12 438 HIS A N 1
ATOM 3462 C CA . HIS A 1 438 ? -13.431 -5.068 3.908 1.00 98.12 438 HIS A CA 1
ATOM 3463 C C . HIS A 1 438 ? -12.129 -5.717 4.380 1.00 98.12 438 HIS A C 1
ATOM 3465 O O . HIS A 1 438 ? -11.724 -6.726 3.791 1.00 98.12 438 HIS A O 1
ATOM 3471 N N . LEU A 1 439 ? -11.470 -5.166 5.401 1.00 98.00 439 LEU A N 1
ATOM 3472 C CA . LEU A 1 439 ? -10.152 -5.608 5.876 1.00 98.00 439 LEU A CA 1
ATOM 3473 C C . LEU A 1 439 ? -10.145 -6.091 7.335 1.00 98.00 439 LEU A C 1
ATOM 3475 O O . LEU A 1 439 ? -9.182 -6.737 7.738 1.00 98.00 439 LEU A O 1
ATOM 3479 N N . GLY A 1 440 ? -11.218 -5.856 8.096 1.00 96.94 440 GLY A N 1
ATOM 3480 C CA . GLY A 1 440 ? -11.321 -6.217 9.510 1.00 96.94 440 GLY A CA 1
ATOM 3481 C C . GLY A 1 440 ? -10.861 -5.105 10.457 1.00 96.94 440 GLY A C 1
ATOM 3482 O O . GLY A 1 440 ? -10.532 -4.001 10.038 1.00 96.94 440 GLY A O 1
ATOM 3483 N N . GLU A 1 441 ? -10.854 -5.405 11.760 1.00 97.31 441 GLU A N 1
ATOM 3484 C CA . GLU A 1 441 ? -10.601 -4.428 12.837 1.00 97.31 441 GLU A CA 1
ATOM 3485 C C . GLU A 1 441 ? -9.172 -3.866 12.867 1.00 97.31 441 GLU A C 1
ATOM 3487 O O . GLU A 1 441 ? -8.963 -2.738 13.313 1.00 97.31 441 GLU A O 1
ATOM 3492 N N . THR A 1 442 ? -8.203 -4.651 12.390 1.00 98.06 442 THR A N 1
ATOM 3493 C CA . THR A 1 442 ? -6.792 -4.274 12.270 1.00 98.06 442 THR A CA 1
ATOM 3494 C C . THR A 1 442 ? -6.264 -4.767 10.928 1.00 98.06 442 THR A C 1
ATOM 3496 O O . THR A 1 442 ? -6.407 -5.949 10.619 1.00 98.06 442 THR A O 1
ATOM 3499 N N . PHE A 1 443 ? -5.622 -3.894 10.149 1.00 98.44 443 PHE A N 1
ATOM 3500 C CA . PHE A 1 443 ? -5.004 -4.265 8.869 1.00 98.44 443 PHE A CA 1
ATOM 3501 C C . PHE A 1 443 ? -3.622 -3.629 8.658 1.00 98.44 443 PHE A C 1
ATOM 3503 O O . PHE A 1 443 ? -3.132 -2.850 9.483 1.00 98.44 443 PHE A O 1
ATOM 3510 N N . ASP A 1 444 ? -2.960 -4.010 7.563 1.00 98.62 444 ASP A N 1
ATOM 3511 C CA . ASP A 1 444 ? -1.537 -3.747 7.353 1.00 98.62 444 ASP A CA 1
ATOM 3512 C C . ASP A 1 444 ? -1.235 -2.288 7.023 1.00 98.62 444 ASP A C 1
ATOM 3514 O O . ASP A 1 444 ? -0.531 -1.624 7.783 1.00 98.62 444 ASP A O 1
ATOM 3518 N N . ILE A 1 445 ? -1.727 -1.796 5.883 1.00 98.81 445 ILE A N 1
ATOM 3519 C CA . ILE A 1 445 ? -1.305 -0.511 5.314 1.00 98.81 445 ILE A CA 1
ATOM 3520 C C . ILE A 1 445 ? -2.517 0.392 5.106 1.00 98.81 445 ILE A C 1
ATOM 3522 O O . ILE A 1 445 ? -3.426 0.039 4.357 1.00 98.81 445 ILE A O 1
ATOM 3526 N N . HIS A 1 446 ? -2.493 1.585 5.698 1.00 98.81 446 HIS A N 1
ATOM 3527 C CA . HIS A 1 446 ? -3.420 2.664 5.360 1.00 98.81 446 HIS A CA 1
ATOM 3528 C C . HIS A 1 446 ? -2.653 3.815 4.721 1.00 98.81 446 HIS A C 1
ATOM 3530 O O . HIS A 1 446 ? -1.685 4.314 5.305 1.00 98.81 446 HIS A O 1
ATOM 3536 N N . GLY A 1 447 ? -3.067 4.230 3.525 1.00 98.31 447 GLY A N 1
ATOM 3537 C CA . GLY A 1 447 ? -2.385 5.278 2.784 1.00 98.31 447 GLY A CA 1
ATOM 3538 C C . GLY A 1 447 ? -3.245 6.418 2.252 1.00 98.31 447 GLY A C 1
ATOM 3539 O O . GLY A 1 447 ? -4.464 6.331 2.151 1.00 98.31 447 GLY A O 1
ATOM 3540 N N . GLY A 1 448 ? -2.575 7.514 1.903 1.00 97.12 448 GLY A N 1
ATOM 3541 C CA . GLY A 1 448 ? -3.181 8.682 1.271 1.00 97.12 448 GLY A CA 1
ATOM 3542 C C . GLY A 1 448 ? -2.177 9.811 1.030 1.00 97.12 448 GLY A C 1
ATOM 3543 O O . GLY A 1 448 ? -0.976 9.656 1.258 1.00 97.12 448 GLY A O 1
ATOM 3544 N N . GLY A 1 449 ? -2.664 10.971 0.588 1.00 95.19 449 GLY A N 1
ATOM 3545 C CA . GLY A 1 449 ? -1.842 12.182 0.494 1.00 95.19 449 GLY A CA 1
ATOM 3546 C C . GLY A 1 449 ? -1.416 12.698 1.871 1.00 95.19 449 GLY A C 1
ATOM 3547 O O . GLY A 1 449 ? -2.107 12.482 2.865 1.00 95.19 449 GLY A O 1
ATOM 3548 N N . ALA A 1 450 ? -0.288 13.408 1.958 1.00 94.00 450 ALA A N 1
ATOM 3549 C CA . ALA A 1 450 ? 0.190 13.998 3.215 1.00 94.00 450 ALA A CA 1
ATOM 3550 C C . ALA A 1 450 ? -0.799 14.994 3.859 1.00 94.00 450 ALA A C 1
ATOM 3552 O O . ALA A 1 450 ? -0.724 15.245 5.059 1.00 94.00 450 ALA A O 1
ATOM 3553 N N . ASP A 1 451 ? -1.738 15.554 3.096 1.00 91.06 451 ASP A N 1
ATOM 3554 C CA . ASP A 1 451 ? -2.844 16.371 3.605 1.00 91.06 451 ASP A CA 1
ATOM 3555 C C . ASP A 1 451 ? -3.902 15.563 4.359 1.00 91.06 451 ASP A C 1
ATOM 3557 O O . ASP A 1 451 ? -4.617 16.135 5.176 1.00 91.06 451 ASP A O 1
ATOM 3561 N N . LEU A 1 452 ? -3.984 14.250 4.136 1.00 96.06 452 LEU A N 1
ATOM 3562 C CA . LEU A 1 452 ? -4.921 13.383 4.846 1.00 96.06 452 LEU A CA 1
ATOM 3563 C C . LEU A 1 452 ? -4.421 12.979 6.234 1.00 96.06 452 LEU A C 1
ATOM 3565 O O . LEU A 1 452 ? -5.242 12.580 7.049 1.00 96.06 452 LEU A O 1
ATOM 3569 N N . ILE A 1 453 ? -3.128 13.165 6.550 1.00 96.62 453 ILE A N 1
ATOM 3570 C CA . ILE A 1 453 ? -2.576 12.924 7.900 1.00 96.62 453 ILE A CA 1
ATOM 3571 C C . ILE A 1 453 ? -3.445 13.608 8.961 1.00 96.62 453 ILE A C 1
ATOM 3573 O O . ILE A 1 453 ? -3.782 13.003 9.975 1.00 96.62 453 ILE A O 1
ATOM 3577 N N . PHE A 1 454 ? -3.818 14.867 8.715 1.00 93.88 454 PHE A N 1
ATOM 3578 C CA . PHE A 1 454 ? -4.689 15.625 9.599 1.00 93.88 454 PHE A CA 1
ATOM 3579 C C . PHE A 1 454 ? -5.615 16.562 8.807 1.00 93.88 454 PHE A C 1
ATOM 3581 O O . PHE A 1 454 ? -5.122 17.325 7.975 1.00 93.88 454 PHE A O 1
ATOM 3588 N N . PRO A 1 455 ? -6.926 16.595 9.110 1.00 93.88 455 PRO A N 1
ATOM 3589 C CA . PRO A 1 455 ? -7.583 15.859 10.196 1.00 93.88 455 PRO A CA 1
ATOM 3590 C C . PRO A 1 455 ? -8.031 14.439 9.816 1.00 93.88 455 PRO A C 1
ATOM 3592 O O . PRO A 1 455 ? -8.426 13.687 10.693 1.00 93.88 455 PRO A O 1
ATOM 3595 N N . HIS A 1 456 ? -8.001 14.063 8.533 1.00 96.62 456 HIS A N 1
ATOM 3596 C CA . HIS A 1 456 ? -8.761 12.909 8.038 1.00 96.62 456 HIS A CA 1
ATOM 3597 C C . HIS A 1 456 ? -8.372 11.572 8.690 1.00 96.62 456 HIS A C 1
ATOM 3599 O O . HIS A 1 456 ? -9.175 11.001 9.422 1.00 96.62 456 HIS A O 1
ATOM 3605 N N . HIS A 1 457 ? -7.132 11.129 8.515 1.00 98.44 457 HIS A N 1
ATOM 3606 C CA . HIS A 1 457 ? -6.640 9.864 9.056 1.00 98.44 457 HIS A CA 1
ATOM 3607 C C . HIS A 1 457 ? -6.526 9.868 10.589 1.00 98.44 457 HIS A C 1
ATOM 3609 O O . HIS A 1 457 ? -6.736 8.838 11.224 1.00 98.44 457 HIS A O 1
ATOM 3615 N N . GLU A 1 458 ? -6.239 11.019 11.209 1.00 97.75 458 GLU A N 1
ATOM 3616 C CA . GLU A 1 458 ? -6.281 11.153 12.674 1.00 97.75 458 GLU A CA 1
ATOM 3617 C C . GLU A 1 458 ? -7.694 10.871 13.217 1.00 97.75 458 GLU A C 1
ATOM 3619 O O . GLU A 1 458 ? -7.858 10.155 14.207 1.00 97.75 458 GLU A O 1
ATOM 3624 N N . ASN A 1 459 ? -8.723 11.369 12.527 1.00 97.88 459 ASN A N 1
ATOM 3625 C CA . ASN A 1 459 ? -10.118 11.135 12.888 1.00 97.88 459 ASN A CA 1
ATOM 3626 C C . ASN A 1 459 ? -10.524 9.678 12.673 1.00 97.88 459 ASN A C 1
ATOM 3628 O O . ASN A 1 459 ? -11.247 9.130 13.502 1.00 97.88 459 ASN A O 1
ATOM 3632 N N . GLU A 1 460 ? -10.051 9.041 11.602 1.00 98.56 460 GLU A N 1
ATOM 3633 C CA . GLU A 1 460 ? -10.310 7.620 11.350 1.00 98.56 460 GLU A CA 1
ATOM 3634 C C . GLU A 1 460 ? -9.694 6.717 12.418 1.00 98.56 460 GLU A C 1
ATOM 3636 O O . GLU A 1 460 ? -10.343 5.784 12.886 1.00 98.56 460 GLU A O 1
ATOM 3641 N N . ILE A 1 461 ? -8.469 7.018 12.861 1.00 98.56 461 ILE A N 1
ATOM 3642 C CA . ILE A 1 461 ? -7.847 6.339 14.004 1.00 98.56 461 ILE A CA 1
ATOM 3643 C C . ILE A 1 461 ? -8.738 6.473 15.237 1.00 98.56 461 ILE A C 1
ATOM 3645 O O . ILE A 1 461 ? -9.059 5.468 15.867 1.00 98.56 461 ILE A O 1
ATOM 3649 N N . ALA A 1 462 ? -9.144 7.700 15.575 1.00 98.19 462 ALA A N 1
ATOM 3650 C CA . ALA A 1 462 ? -9.958 7.953 16.758 1.00 98.19 462 ALA A CA 1
ATOM 3651 C C . ALA A 1 462 ? -11.290 7.191 16.701 1.00 98.19 462 ALA A C 1
ATOM 3653 O O . ALA A 1 462 ? -11.670 6.533 17.664 1.00 98.19 462 ALA A O 1
ATOM 3654 N N . GLN A 1 463 ? -11.969 7.205 15.552 1.00 98.50 463 GLN A N 1
ATOM 3655 C CA . GLN A 1 463 ? -13.222 6.478 15.339 1.00 98.50 463 GLN A CA 1
ATOM 3656 C C . GLN A 1 463 ? -13.036 4.967 15.453 1.00 98.50 463 GLN A C 1
ATOM 3658 O O . GLN A 1 463 ? -13.726 4.315 16.238 1.00 98.50 463 GLN A O 1
ATOM 3663 N N . SER A 1 464 ? -12.104 4.404 14.685 1.00 98.56 464 SER A N 1
ATOM 3664 C CA . SER A 1 464 ? -11.923 2.959 14.578 1.00 98.56 464 SER A CA 1
ATOM 3665 C C . SER A 1 464 ? -11.383 2.354 15.872 1.00 98.56 464 SER A C 1
ATOM 3667 O O . SER A 1 464 ? -11.869 1.311 16.306 1.00 98.56 464 SER A O 1
ATOM 3669 N N . GLU A 1 465 ? -10.422 2.999 16.539 1.00 98.50 465 GLU A N 1
ATOM 3670 C CA . GLU A 1 465 ? -9.864 2.488 17.796 1.00 98.50 465 GLU A CA 1
ATOM 3671 C C . GLU A 1 465 ? -10.840 2.657 18.970 1.00 98.50 465 GLU A C 1
ATOM 3673 O O . GLU A 1 465 ? -10.964 1.741 19.783 1.00 98.50 465 GLU A O 1
ATOM 3678 N N . SER A 1 466 ? -11.601 3.759 19.044 1.00 98.19 466 SER A N 1
ATOM 3679 C CA . SER A 1 466 ? -12.675 3.902 20.043 1.00 98.19 466 SER A CA 1
ATOM 3680 C C . SER A 1 466 ? -13.811 2.902 19.820 1.00 98.19 466 SER A C 1
ATOM 3682 O O . SER A 1 466 ? -14.396 2.392 20.782 1.00 98.19 466 SER A O 1
ATOM 3684 N N . TYR A 1 467 ? -14.129 2.592 18.560 1.00 98.31 467 TYR A N 1
ATOM 3685 C CA . TYR A 1 467 ? -15.170 1.629 18.224 1.00 98.31 467 TYR A CA 1
ATOM 3686 C C . TYR A 1 467 ? -14.726 0.178 18.440 1.00 98.31 467 TYR A C 1
ATOM 3688 O O . TYR A 1 467 ? -15.512 -0.613 18.950 1.00 98.31 467 TYR A O 1
ATOM 3696 N N . THR A 1 468 ? -13.489 -0.202 18.124 1.00 97.69 468 THR A N 1
ATOM 3697 C CA . THR A 1 468 ? -13.034 -1.607 18.215 1.00 97.69 468 THR A CA 1
ATOM 3698 C C . THR A 1 468 ? -12.314 -1.933 19.526 1.00 97.69 468 THR A C 1
ATOM 3700 O O . THR A 1 468 ? -12.325 -3.077 19.976 1.00 97.69 468 THR A O 1
ATOM 3703 N N . GLY A 1 469 ? -11.689 -0.943 20.170 1.00 96.81 469 GLY A N 1
ATOM 3704 C CA . GLY A 1 469 ? -10.774 -1.148 21.296 1.00 96.81 469 GLY A CA 1
ATOM 3705 C C . GLY A 1 469 ? -9.437 -1.793 20.901 1.00 96.81 469 GLY A C 1
ATOM 3706 O O . GLY A 1 469 ? -8.713 -2.271 21.777 1.00 96.81 469 GLY A O 1
ATOM 3707 N N . ARG A 1 470 ? -9.111 -1.846 19.602 1.00 95.69 470 ARG A N 1
ATOM 3708 C CA . ARG A 1 470 ? -7.879 -2.432 19.052 1.00 95.69 470 ARG A CA 1
ATOM 3709 C C . ARG A 1 470 ? -7.115 -1.404 18.213 1.00 95.69 470 ARG A C 1
ATOM 3711 O O . ARG A 1 470 ? -7.731 -0.457 17.735 1.00 95.69 470 ARG A O 1
ATOM 3718 N N . PRO A 1 471 ? -5.793 -1.574 18.010 1.00 96.56 471 PRO A N 1
ATOM 3719 C CA . PRO A 1 471 ? -5.046 -0.763 17.050 1.00 96.56 471 PRO A CA 1
ATOM 3720 C C . PRO A 1 471 ? -5.643 -0.893 15.647 1.00 96.56 471 PRO A C 1
ATOM 3722 O O . PRO A 1 471 ? -5.848 -2.005 15.172 1.00 96.56 471 PRO A O 1
ATOM 3725 N N . PHE A 1 472 ? -5.898 0.229 14.979 1.00 98.31 472 PHE A N 1
ATOM 3726 C CA . PHE A 1 472 ? -6.620 0.221 13.703 1.00 98.31 472 PHE A CA 1
ATOM 3727 C C . PHE A 1 472 ? -5.740 -0.207 12.515 1.00 98.31 472 PHE A C 1
ATOM 3729 O O . PHE A 1 472 ? -6.128 -1.039 11.700 1.00 98.31 472 PHE A O 1
ATOM 3736 N N . VAL A 1 473 ? -4.527 0.341 12.416 1.00 98.50 473 VAL A N 1
ATOM 3737 C CA . VAL A 1 473 ? -3.630 0.156 11.263 1.00 98.50 473 VAL A CA 1
ATOM 3738 C C . VAL A 1 473 ? -2.198 -0.005 11.748 1.00 98.50 473 VAL A C 1
ATOM 3740 O O . VAL A 1 473 ? -1.758 0.725 12.640 1.00 98.50 473 VAL A O 1
ATOM 3743 N N . ARG A 1 474 ? -1.447 -0.924 11.132 1.00 97.94 474 ARG A N 1
ATOM 3744 C CA . ARG A 1 474 ? -0.039 -1.165 11.478 1.00 97.94 474 ARG A CA 1
ATOM 3745 C C . ARG A 1 474 ? 0.918 -0.148 10.859 1.00 97.94 474 ARG A C 1
ATOM 3747 O O . ARG A 1 474 ? 1.780 0.371 11.568 1.00 97.94 474 ARG A O 1
ATOM 3754 N N . TYR A 1 475 ? 0.760 0.158 9.571 1.00 98.69 475 TYR A N 1
ATOM 3755 C CA . TYR A 1 475 ? 1.639 1.050 8.813 1.00 98.69 475 TYR A CA 1
ATOM 3756 C C . TYR A 1 475 ? 0.846 2.167 8.125 1.00 98.69 475 TYR A C 1
ATOM 3758 O O . TYR A 1 475 ? 0.069 1.926 7.202 1.00 98.69 475 TYR A O 1
ATOM 3766 N N . TRP A 1 476 ? 1.079 3.410 8.549 1.00 98.75 476 TRP A N 1
ATOM 3767 C CA . TRP A 1 476 ? 0.512 4.600 7.913 1.00 98.75 476 TRP A CA 1
ATOM 3768 C C . TRP A 1 476 ? 1.477 5.166 6.874 1.00 98.75 476 TRP A C 1
ATOM 3770 O O . TRP A 1 476 ? 2.592 5.558 7.226 1.00 98.75 476 TRP A O 1
ATOM 3780 N N . VAL A 1 477 ? 1.051 5.237 5.612 1.00 98.69 477 VAL A N 1
ATOM 3781 C CA . VAL A 1 477 ? 1.918 5.545 4.463 1.00 98.69 477 VAL A CA 1
ATOM 3782 C C . VAL A 1 477 ? 1.387 6.751 3.691 1.00 98.69 477 VAL A C 1
ATOM 3784 O O . VAL A 1 477 ? 0.314 6.694 3.102 1.00 98.69 477 VAL A O 1
ATOM 3787 N N . HIS A 1 478 ? 2.149 7.847 3.644 1.00 98.50 478 HIS A N 1
ATOM 3788 C CA . HIS A 1 478 ? 1.680 9.094 3.030 1.00 98.50 478 HIS A CA 1
ATOM 3789 C C . HIS A 1 478 ? 2.602 9.606 1.925 1.00 98.50 478 HIS A C 1
ATOM 3791 O O . HIS A 1 478 ? 3.807 9.758 2.143 1.00 98.50 478 HIS A O 1
ATOM 3797 N N . ASN A 1 479 ? 2.041 9.921 0.753 1.00 97.12 479 ASN A N 1
ATOM 3798 C CA . ASN A 1 479 ? 2.802 10.534 -0.335 1.00 97.12 479 ASN A CA 1
ATOM 3799 C C . ASN A 1 479 ? 2.946 12.054 -0.155 1.00 97.12 479 ASN A C 1
ATOM 3801 O O . ASN A 1 479 ? 2.042 12.735 0.329 1.00 97.12 479 ASN A O 1
ATOM 3805 N N . GLY A 1 480 ? 4.083 12.594 -0.591 1.00 94.62 480 GLY A N 1
ATOM 3806 C CA . GLY A 1 480 ? 4.387 14.020 -0.561 1.00 94.62 480 GLY A CA 1
ATOM 3807 C C . GLY A 1 480 ? 3.528 14.838 -1.531 1.00 94.62 480 GLY A C 1
ATOM 3808 O O . GLY A 1 480 ? 2.884 14.303 -2.440 1.00 94.62 480 GLY A O 1
ATOM 3809 N N . PHE A 1 481 ? 3.543 16.158 -1.345 1.00 91.38 481 PHE A N 1
ATOM 3810 C CA . PHE A 1 481 ? 2.786 17.104 -2.168 1.00 91.38 481 PHE A CA 1
ATOM 3811 C C . PHE A 1 481 ? 3.393 17.314 -3.556 1.00 91.38 481 PHE A C 1
ATOM 3813 O O . PHE A 1 481 ? 4.592 17.130 -3.757 1.00 91.38 481 PHE A O 1
ATOM 3820 N N . ILE A 1 482 ? 2.548 17.737 -4.496 1.00 90.00 482 ILE A N 1
ATOM 3821 C CA . ILE A 1 482 ? 2.989 18.403 -5.724 1.00 90.00 482 ILE A CA 1
ATOM 3822 C C . ILE A 1 482 ? 3.016 19.913 -5.452 1.00 90.00 482 ILE A C 1
ATOM 3824 O O . ILE A 1 482 ? 2.037 20.455 -4.921 1.00 90.00 482 ILE A O 1
ATOM 3828 N N . THR A 1 483 ? 4.116 20.572 -5.803 1.00 87.31 483 THR A N 1
ATOM 3829 C CA . THR A 1 483 ? 4.301 22.025 -5.691 1.00 87.31 483 THR A CA 1
ATOM 3830 C C . THR A 1 483 ? 4.485 22.666 -7.064 1.00 87.31 483 THR A C 1
ATOM 3832 O O . THR A 1 483 ? 4.973 22.021 -7.986 1.00 87.31 483 THR A O 1
ATOM 3835 N N . VAL A 1 484 ? 4.050 23.917 -7.205 1.00 83.00 484 VAL A N 1
ATOM 3836 C CA . VAL A 1 484 ? 4.254 24.767 -8.387 1.00 83.00 484 VAL A CA 1
ATOM 3837 C C . VAL A 1 484 ? 4.790 26.098 -7.882 1.00 83.00 484 VAL A C 1
ATOM 3839 O O . VAL A 1 484 ? 4.174 26.701 -7.002 1.00 83.00 484 VAL A O 1
ATOM 3842 N N . ASP A 1 485 ? 5.947 26.522 -8.382 1.00 78.00 485 ASP A N 1
ATOM 3843 C CA . ASP A 1 485 ? 6.699 27.679 -7.886 1.00 78.00 485 ASP A CA 1
ATOM 3844 C C . ASP A 1 485 ? 6.979 27.600 -6.375 1.00 78.00 485 ASP A C 1
ATOM 3846 O O . ASP A 1 485 ? 6.946 28.597 -5.653 1.00 78.00 485 ASP A O 1
ATOM 3850 N N . LYS A 1 486 ? 7.262 26.387 -5.877 1.00 77.19 486 LYS A N 1
ATOM 3851 C CA . LYS A 1 486 ? 7.427 26.059 -4.444 1.00 77.19 486 LYS A CA 1
ATOM 3852 C C . LYS A 1 486 ? 6.179 26.275 -3.576 1.00 77.19 486 LYS A C 1
ATOM 3854 O O . LYS A 1 486 ? 6.252 26.086 -2.360 1.00 77.19 486 LYS A O 1
ATOM 3859 N N . GLU A 1 487 ? 5.034 26.612 -4.163 1.00 77.12 487 GLU A N 1
ATOM 3860 C CA . GLU A 1 487 ? 3.755 26.691 -3.462 1.00 77.12 487 GLU A CA 1
ATOM 3861 C C . GLU A 1 487 ? 2.936 25.413 -3.654 1.00 77.12 487 GLU A C 1
ATOM 3863 O O . GLU A 1 487 ? 2.998 24.742 -4.685 1.00 77.12 487 GLU A O 1
ATOM 3868 N N . LYS A 1 488 ? 2.136 25.047 -2.648 1.00 78.50 488 LYS A N 1
ATOM 3869 C CA . LYS A 1 488 ? 1.222 23.906 -2.766 1.00 78.50 488 LYS A CA 1
ATOM 3870 C C . LYS A 1 488 ? 0.160 24.209 -3.827 1.00 78.50 488 LYS A C 1
ATOM 3872 O O . LYS A 1 488 ? -0.467 25.267 -3.802 1.00 78.50 488 LYS A O 1
ATOM 3877 N N . MET A 1 489 ? -0.102 23.236 -4.696 1.00 80.81 489 MET A N 1
ATOM 3878 C CA . MET A 1 489 ? -1.184 23.321 -5.676 1.00 80.81 489 MET A CA 1
ATOM 3879 C C . MET A 1 489 ? -2.547 23.527 -4.994 1.00 80.81 489 MET A C 1
ATOM 3881 O O . MET A 1 489 ? -2.940 22.749 -4.119 1.00 80.81 489 MET A O 1
ATOM 3885 N N . SER A 1 490 ? -3.296 24.546 -5.419 1.00 75.44 490 SER A N 1
ATOM 3886 C CA . SER A 1 490 ? -4.675 24.773 -4.981 1.00 75.44 490 SER A CA 1
ATOM 3887 C C . SER A 1 490 ? -5.495 25.505 -6.043 1.00 75.44 490 SER A C 1
ATOM 3889 O O . SER A 1 490 ? -4.985 26.352 -6.772 1.00 75.44 490 SER A O 1
ATOM 3891 N N . LYS A 1 491 ? -6.804 25.232 -6.098 1.00 73.06 491 LYS A N 1
ATOM 3892 C CA . LYS A 1 491 ? -7.715 25.941 -7.015 1.00 73.06 491 LYS A CA 1
ATOM 3893 C C . LYS A 1 491 ? -7.751 27.452 -6.747 1.00 73.06 491 LYS A C 1
ATOM 3895 O O . LYS A 1 491 ? -7.841 28.232 -7.684 1.00 73.06 491 LYS A O 1
ATOM 3900 N N . SER A 1 492 ? -7.641 27.866 -5.483 1.00 67.44 492 SER A N 1
ATOM 3901 C CA . SER A 1 492 ? -7.661 29.276 -5.070 1.00 67.44 492 SER A CA 1
ATOM 3902 C C . SER A 1 492 ? -6.444 30.079 -5.529 1.00 67.44 492 SER A C 1
ATOM 3904 O O . SER A 1 492 ? -6.571 31.280 -5.734 1.00 67.44 492 SER A O 1
ATOM 3906 N N . LEU A 1 493 ? -5.283 29.436 -5.686 1.00 67.62 493 LEU A N 1
ATOM 3907 C CA . LEU A 1 493 ? -4.055 30.083 -6.165 1.00 67.62 493 LEU A CA 1
ATOM 3908 C C . LEU A 1 493 ? -3.943 30.073 -7.699 1.00 67.62 493 LEU A C 1
ATOM 3910 O O . LEU A 1 493 ? -2.992 30.621 -8.242 1.00 67.62 493 LEU A O 1
ATOM 3914 N N . GLY A 1 494 ? -4.885 29.440 -8.410 1.00 72.00 494 GLY A N 1
ATOM 3915 C CA . GLY A 1 494 ? -4.860 29.338 -9.874 1.00 72.00 494 GLY A CA 1
ATOM 3916 C C . GLY A 1 494 ? -3.731 28.464 -10.441 1.00 72.00 494 GLY A C 1
ATOM 3917 O O . GLY A 1 494 ? -3.623 28.341 -11.655 1.00 72.00 494 GLY A O 1
ATOM 3918 N N . ASN A 1 495 ? -2.923 27.820 -9.592 1.00 76.56 495 ASN A N 1
ATOM 3919 C CA . ASN A 1 495 ? -1.793 26.955 -9.963 1.00 76.56 495 ASN A CA 1
ATOM 3920 C C . ASN A 1 495 ? -2.182 25.464 -10.054 1.00 76.56 495 ASN A C 1
ATOM 3922 O O . ASN A 1 495 ? -1.379 24.5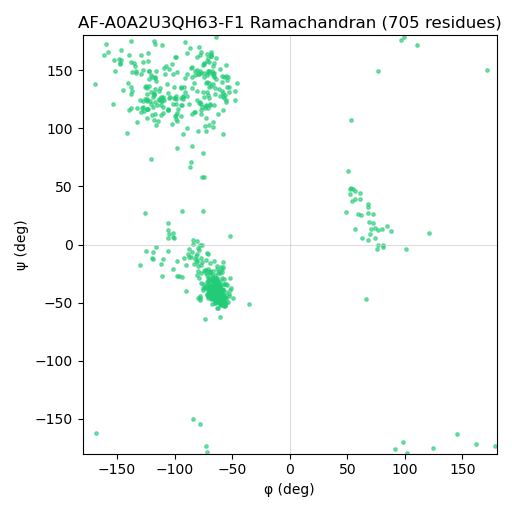72 -9.779 1.00 76.56 495 ASN A O 1
ATOM 3926 N N . PHE A 1 496 ? -3.444 25.191 -10.388 1.00 80.00 496 PHE A N 1
ATOM 3927 C CA . PHE A 1 496 ? -4.049 23.862 -10.426 1.00 80.00 496 PHE A CA 1
ATOM 3928 C C . PHE A 1 496 ? -4.097 23.327 -11.858 1.00 80.00 496 PHE A C 1
ATOM 3930 O O . PHE A 1 496 ? -4.677 23.972 -12.724 1.00 80.00 496 PHE A O 1
ATOM 3937 N N . PHE A 1 497 ? -3.549 22.129 -12.080 1.00 87.81 497 PHE A N 1
ATOM 3938 C CA . PHE A 1 497 ? -3.538 21.472 -13.390 1.00 87.81 497 PHE A CA 1
ATOM 3939 C C . PHE A 1 497 ? -4.229 20.114 -13.319 1.00 87.81 497 PHE A C 1
ATOM 3941 O O . PHE A 1 497 ? -3.846 19.238 -12.531 1.00 87.81 497 PHE A O 1
ATOM 3948 N N . THR A 1 498 ? -5.246 19.934 -14.154 1.00 92.94 498 THR A N 1
ATOM 3949 C CA . THR A 1 498 ? -5.933 18.652 -14.313 1.00 92.94 498 THR A CA 1
ATOM 3950 C C . THR A 1 498 ? -5.030 17.636 -15.007 1.00 92.94 498 THR A C 1
ATOM 3952 O O . THR A 1 498 ? -4.107 17.982 -15.746 1.00 92.94 498 THR A O 1
ATOM 3955 N N . ILE A 1 499 ? -5.310 16.351 -14.798 1.00 94.94 499 ILE A N 1
ATOM 3956 C CA . ILE A 1 499 ? -4.590 15.276 -15.492 1.00 94.94 499 ILE A CA 1
ATOM 3957 C C . ILE A 1 499 ? -4.785 15.412 -17.009 1.00 94.94 499 ILE A C 1
ATOM 3959 O O . ILE A 1 499 ? -3.834 15.259 -17.768 1.00 94.94 499 ILE A O 1
ATOM 3963 N N . GLN A 1 500 ? -5.990 15.768 -17.455 1.00 94.06 500 GLN A N 1
ATOM 3964 C CA . GLN A 1 500 ? -6.317 15.919 -18.874 1.00 94.06 500 GLN A CA 1
ATOM 3965 C C . GLN A 1 500 ? -5.510 17.027 -19.552 1.00 94.06 500 GLN A C 1
ATOM 3967 O O . GLN A 1 500 ? -4.961 16.795 -20.626 1.00 94.06 500 GLN A O 1
ATOM 3972 N N . GLU A 1 501 ? -5.381 18.198 -18.924 1.00 93.44 501 GLU A N 1
ATOM 3973 C CA . GLU A 1 501 ? -4.573 19.305 -19.458 1.00 93.44 501 GLU A CA 1
ATOM 3974 C C . GLU A 1 501 ? -3.109 18.905 -19.652 1.00 93.44 501 GLU A C 1
ATOM 3976 O O . GLU A 1 501 ? -2.497 19.264 -20.659 1.00 93.44 501 GLU A O 1
ATOM 3981 N N . ILE A 1 502 ? -2.558 18.131 -18.716 1.00 94.62 502 ILE A N 1
ATOM 3982 C CA . ILE A 1 502 ? -1.180 17.639 -18.790 1.00 94.62 502 ILE A CA 1
ATOM 3983 C C . ILE A 1 502 ? -1.058 16.583 -19.890 1.00 94.62 502 ILE A C 1
ATOM 3985 O O . ILE A 1 502 ? -0.166 16.667 -20.729 1.00 94.62 502 ILE A O 1
ATOM 3989 N N . LEU A 1 503 ? -1.988 15.628 -19.941 1.00 94.31 503 LEU A N 1
ATOM 3990 C CA . LEU A 1 503 ? -1.991 14.551 -20.932 1.00 94.31 503 LEU A CA 1
ATOM 3991 C C . LEU A 1 503 ? -2.357 15.005 -22.357 1.00 94.31 503 LEU A C 1
ATOM 3993 O O . LEU A 1 503 ? -2.294 14.205 -23.289 1.00 94.31 503 LEU A O 1
ATOM 3997 N N . ASN A 1 504 ? -2.770 16.260 -22.538 1.00 92.38 504 ASN A N 1
ATOM 3998 C CA . ASN A 1 504 ? -2.896 16.890 -23.854 1.00 92.38 504 ASN A CA 1
ATOM 3999 C C . ASN A 1 504 ? -1.557 17.448 -24.360 1.00 92.38 504 ASN A C 1
ATOM 4001 O O . ASN A 1 504 ? -1.434 17.740 -25.544 1.00 92.38 504 ASN A O 1
ATOM 4005 N N . LYS A 1 505 ? -0.570 17.622 -23.472 1.00 92.44 505 LYS A N 1
ATOM 4006 C CA . LYS A 1 505 ? 0.755 18.175 -23.785 1.00 92.44 505 LYS A CA 1
ATOM 4007 C C . LYS A 1 505 ? 1.878 17.143 -23.695 1.00 92.44 505 LYS A C 1
ATOM 4009 O O . LYS A 1 505 ? 2.894 17.310 -24.360 1.00 92.44 505 LYS A O 1
ATOM 4014 N N . PHE A 1 506 ? 1.704 16.116 -22.868 1.00 95.00 506 PHE A N 1
ATOM 4015 C CA . PHE A 1 506 ? 2.724 15.120 -22.552 1.00 95.00 506 PHE A CA 1
ATOM 4016 C C . PHE A 1 506 ? 2.156 13.703 -22.617 1.00 95.00 506 PHE A C 1
ATOM 4018 O O . PHE A 1 506 ? 0.990 13.471 -22.290 1.00 95.00 506 PHE A O 1
ATOM 4025 N N . ASP A 1 507 ? 2.992 12.744 -23.015 1.00 95.50 507 ASP A N 1
ATOM 4026 C CA . ASP A 1 507 ? 2.609 11.334 -23.003 1.00 95.50 507 ASP A CA 1
ATOM 4027 C C . ASP A 1 507 ? 2.393 10.821 -21.567 1.00 95.50 507 ASP A C 1
ATOM 4029 O O . ASP A 1 507 ? 3.090 11.200 -20.622 1.00 95.50 507 ASP A O 1
ATOM 4033 N N . ALA A 1 508 ? 1.422 9.925 -21.398 1.00 95.94 508 ALA A N 1
ATOM 4034 C CA . ALA A 1 508 ? 1.038 9.417 -20.087 1.00 95.94 508 ALA A CA 1
ATOM 4035 C C . ALA A 1 508 ? 2.140 8.612 -19.379 1.00 95.94 508 ALA A C 1
ATOM 4037 O O . ALA A 1 508 ? 2.241 8.661 -18.151 1.00 95.94 508 ALA A O 1
ATOM 4038 N N . GLU A 1 509 ? 2.986 7.904 -20.128 1.00 96.62 509 GLU A N 1
ATOM 4039 C CA . GLU A 1 509 ? 4.129 7.181 -19.575 1.00 96.62 509 GLU A CA 1
ATOM 4040 C C . GLU A 1 509 ? 5.206 8.150 -19.069 1.00 96.62 509 GLU A C 1
ATOM 4042 O O . GLU A 1 509 ? 5.775 7.919 -18.002 1.00 96.62 509 GLU A O 1
ATOM 4047 N N . ALA A 1 510 ? 5.416 9.282 -19.754 1.00 96.75 510 ALA A N 1
ATOM 4048 C CA . ALA A 1 510 ? 6.306 10.347 -19.284 1.00 96.75 510 ALA A CA 1
ATOM 4049 C C . ALA A 1 510 ? 5.784 10.997 -17.991 1.00 96.75 510 ALA A C 1
ATOM 4051 O O . ALA A 1 510 ? 6.551 11.204 -17.048 1.00 96.75 510 ALA A O 1
ATOM 4052 N N . VAL A 1 511 ? 4.471 11.244 -17.892 1.00 97.38 511 VAL A N 1
ATOM 4053 C CA . VAL A 1 511 ? 3.845 11.745 -16.654 1.00 97.38 511 VAL A CA 1
ATOM 4054 C C . VAL A 1 511 ? 4.007 10.743 -15.512 1.00 97.38 511 VAL A C 1
ATOM 4056 O O . VAL A 1 511 ? 4.401 11.120 -14.408 1.00 97.38 511 VAL A O 1
ATOM 4059 N N . ARG A 1 512 ? 3.754 9.453 -15.760 1.00 97.81 512 ARG A N 1
ATOM 4060 C CA . ARG A 1 512 ? 3.954 8.404 -14.753 1.00 97.81 512 ARG A CA 1
ATOM 4061 C C . ARG A 1 512 ? 5.415 8.323 -14.307 1.00 97.81 512 ARG A C 1
ATOM 4063 O O . ARG A 1 512 ? 5.681 8.241 -13.111 1.00 97.81 512 ARG A O 1
ATOM 4070 N N . PHE A 1 513 ? 6.354 8.379 -15.248 1.00 98.12 513 PHE A N 1
ATOM 4071 C CA . PHE A 1 513 ? 7.784 8.386 -14.959 1.00 98.12 513 PHE A CA 1
ATOM 4072 C C . PHE A 1 513 ? 8.183 9.563 -14.074 1.00 98.12 513 PHE A C 1
ATOM 4074 O O . PHE A 1 513 ? 8.863 9.371 -13.070 1.00 98.12 513 PHE A O 1
ATOM 4081 N N . PHE A 1 514 ? 7.710 10.765 -14.405 1.00 97.75 514 PHE A N 1
ATOM 4082 C CA . PHE A 1 514 ? 7.920 11.966 -13.605 1.00 97.75 514 PHE A CA 1
ATOM 4083 C C . PHE A 1 514 ? 7.433 11.786 -12.158 1.00 97.75 514 PHE A C 1
ATOM 4085 O O . PHE A 1 514 ? 8.160 12.093 -11.218 1.00 97.75 514 PHE A O 1
ATOM 4092 N N . LEU A 1 515 ? 6.242 11.213 -11.960 1.00 97.38 515 LEU A N 1
ATOM 4093 C CA . LEU A 1 515 ? 5.695 10.961 -10.620 1.00 97.38 515 LEU A CA 1
ATOM 4094 C C . LEU A 1 515 ? 6.514 9.948 -9.802 1.00 97.38 515 LEU A C 1
ATOM 4096 O O . LEU A 1 515 ? 6.479 9.993 -8.571 1.00 97.38 515 LEU A O 1
ATOM 4100 N N . LEU A 1 516 ? 7.238 9.045 -10.471 1.00 97.69 516 LEU A N 1
ATOM 4101 C CA . LEU A 1 516 ? 8.056 7.995 -9.856 1.00 97.69 516 LEU A CA 1
ATOM 4102 C C . LEU A 1 516 ? 9.546 8.354 -9.750 1.00 97.69 516 LEU A C 1
ATOM 4104 O O . LEU A 1 516 ? 10.275 7.681 -9.015 1.00 97.69 516 LEU A O 1
ATOM 4108 N N . SER A 1 517 ? 10.007 9.399 -10.445 1.00 96.12 517 SER A N 1
ATOM 4109 C CA . SER A 1 517 ? 11.420 9.809 -10.486 1.00 96.12 517 SER A CA 1
ATOM 4110 C C . SER A 1 517 ? 11.920 10.377 -9.155 1.00 96.12 517 SER A C 1
ATOM 4112 O O . SER A 1 517 ? 13.124 10.457 -8.916 1.00 96.12 517 SER A O 1
ATOM 4114 N N . THR A 1 518 ? 10.996 10.733 -8.264 1.00 95.94 518 THR A N 1
ATOM 4115 C CA . THR A 1 518 ? 11.259 11.228 -6.914 1.00 95.94 518 THR A CA 1
ATOM 4116 C C . THR A 1 518 ? 10.617 10.300 -5.890 1.00 95.94 518 THR A C 1
ATOM 4118 O O . THR A 1 518 ? 9.524 9.779 -6.103 1.00 95.94 518 THR A O 1
ATOM 4121 N N . HIS A 1 519 ? 11.276 10.114 -4.744 1.00 97.94 519 HIS A N 1
ATOM 4122 C CA . HIS A 1 519 ? 10.755 9.287 -3.656 1.00 97.94 519 HIS A CA 1
ATOM 4123 C C . HIS A 1 519 ? 9.325 9.701 -3.265 1.00 97.94 519 HIS A C 1
ATOM 4125 O O . HIS A 1 519 ? 9.048 10.892 -3.090 1.00 97.94 519 HIS A O 1
ATOM 4131 N N . TYR A 1 520 ? 8.421 8.733 -3.066 1.00 98.12 520 TYR A N 1
ATOM 4132 C CA . TYR A 1 520 ? 6.982 9.001 -2.918 1.00 98.12 520 TYR A CA 1
ATOM 4133 C C . TYR A 1 520 ? 6.637 9.974 -1.779 1.00 98.12 520 TYR A C 1
ATOM 4135 O O . TYR A 1 520 ? 5.667 10.714 -1.888 1.00 98.12 520 TYR A O 1
ATOM 4143 N N . ARG A 1 521 ? 7.443 10.003 -0.711 1.00 97.12 521 ARG A N 1
ATOM 4144 C CA . ARG A 1 521 ? 7.291 10.893 0.459 1.00 97.12 521 ARG A CA 1
ATOM 4145 C C . ARG A 1 521 ? 7.797 12.320 0.254 1.00 97.12 521 ARG A C 1
ATOM 4147 O O . ARG A 1 521 ? 7.389 13.213 0.991 1.00 97.12 521 ARG A O 1
ATOM 4154 N N . SER A 1 522 ? 8.701 12.541 -0.694 1.00 95.38 522 SER A N 1
ATOM 4155 C CA . SER A 1 522 ? 9.309 13.857 -0.907 1.00 95.38 522 SER A CA 1
ATOM 4156 C C . SER A 1 522 ? 8.364 14.765 -1.695 1.00 95.38 522 SER A C 1
ATOM 4158 O O . SER A 1 522 ? 7.638 14.272 -2.556 1.00 95.38 522 SER A O 1
ATOM 4160 N N . PRO A 1 523 ? 8.343 16.086 -1.471 1.00 92.00 523 PRO A N 1
ATOM 4161 C CA . PRO A 1 523 ? 7.655 16.998 -2.380 1.00 92.00 523 PRO A CA 1
ATOM 4162 C C . PRO A 1 523 ? 8.206 16.846 -3.804 1.00 92.00 523 PRO A C 1
ATOM 4164 O O . PRO A 1 523 ? 9.399 16.596 -3.977 1.00 92.00 523 PRO A O 1
ATOM 4167 N N . ILE A 1 524 ? 7.337 16.969 -4.803 1.00 91.38 524 ILE A N 1
ATOM 4168 C CA . ILE A 1 524 ? 7.729 17.020 -6.213 1.00 91.38 524 ILE A CA 1
ATOM 4169 C C . ILE A 1 524 ? 7.345 18.400 -6.723 1.00 91.38 524 ILE A C 1
ATOM 4171 O O . ILE A 1 524 ? 6.169 18.760 -6.691 1.00 91.38 524 ILE A O 1
ATOM 4175 N N . GLU A 1 525 ? 8.338 19.148 -7.188 1.00 90.50 525 GLU A N 1
ATOM 4176 C CA . GLU A 1 525 ? 8.087 20.352 -7.973 1.00 90.50 525 GLU A CA 1
ATOM 4177 C C . GLU A 1 525 ? 7.537 19.935 -9.336 1.00 90.50 525 GLU A C 1
ATOM 4179 O O . GLU A 1 525 ? 7.992 18.932 -9.882 1.00 90.50 525 GLU A O 1
ATOM 4184 N N . PHE A 1 526 ? 6.541 20.658 -9.837 1.00 90.50 526 PHE A N 1
ATOM 4185 C CA . PHE A 1 526 ? 5.941 20.452 -11.145 1.00 90.50 526 PHE A CA 1
ATOM 4186 C C . PHE A 1 526 ? 6.276 21.616 -12.071 1.00 90.50 526 PHE A C 1
ATOM 4188 O O . PHE A 1 526 ? 5.923 22.764 -11.798 1.00 90.50 526 PHE A O 1
ATOM 4195 N N . SER A 1 527 ? 6.885 21.294 -13.209 1.00 90.69 527 SER A N 1
ATOM 4196 C CA . SER A 1 527 ? 7.070 22.204 -14.332 1.00 90.69 527 SER A CA 1
ATOM 4197 C C . SER A 1 527 ? 7.033 21.452 -15.665 1.00 90.69 527 SER A C 1
ATOM 4199 O O . SER A 1 527 ? 7.345 20.259 -15.742 1.00 90.69 527 SER A O 1
ATOM 4201 N N . ASP A 1 528 ? 6.700 22.169 -16.742 1.00 91.25 528 ASP A N 1
ATOM 4202 C CA . ASP A 1 528 ? 6.773 21.633 -18.108 1.00 91.25 528 ASP A CA 1
ATOM 4203 C C . ASP A 1 528 ? 8.205 21.174 -18.461 1.00 91.25 528 ASP A C 1
ATOM 4205 O O . ASP A 1 528 ? 8.380 20.254 -19.257 1.00 91.25 528 ASP A O 1
ATOM 4209 N N . GLU A 1 529 ? 9.237 21.786 -17.869 1.00 92.62 529 GLU A N 1
ATOM 4210 C CA . GLU A 1 529 ? 10.643 21.406 -18.068 1.00 92.62 529 GLU A CA 1
ATOM 4211 C C . GLU A 1 529 ? 10.931 20.004 -17.516 1.00 92.62 529 GLU A C 1
ATOM 4213 O O . GLU A 1 529 ? 11.466 19.162 -18.234 1.00 92.62 529 GLU A O 1
ATOM 4218 N N . GLN A 1 530 ? 10.489 19.703 -16.293 1.00 93.38 530 GLN A N 1
ATOM 4219 C CA . GLN A 1 530 ? 10.701 18.385 -15.683 1.00 93.38 530 GLN A CA 1
ATOM 4220 C C . GLN A 1 530 ? 9.957 17.267 -16.421 1.00 93.38 530 GLN A C 1
ATOM 4222 O O . GLN A 1 530 ? 10.443 16.138 -16.500 1.00 93.38 530 GLN A O 1
ATOM 4227 N N . LEU A 1 531 ? 8.790 17.566 -16.999 1.00 94.75 531 LEU A N 1
ATOM 4228 C CA . LEU A 1 531 ? 8.080 16.611 -17.849 1.00 94.75 531 LEU A CA 1
ATOM 4229 C C . LEU A 1 531 ? 8.802 16.363 -19.180 1.00 94.75 531 LEU A C 1
ATOM 4231 O O . LEU A 1 531 ? 8.844 15.221 -19.637 1.00 94.75 531 LEU A O 1
ATOM 4235 N N . ARG A 1 532 ? 9.442 17.380 -19.772 1.00 95.00 532 ARG A N 1
ATOM 4236 C CA . ARG A 1 532 ? 10.309 17.187 -20.952 1.00 95.00 532 ARG A CA 1
ATOM 4237 C C . ARG A 1 532 ? 11.543 16.350 -20.618 1.00 95.00 532 ARG A C 1
ATOM 4239 O O . ARG A 1 532 ? 11.928 15.493 -21.410 1.00 95.00 532 ARG A O 1
ATOM 4246 N N . GLU A 1 533 ? 12.145 16.545 -19.446 1.00 95.75 533 GLU A N 1
ATOM 4247 C CA . GLU A 1 533 ? 13.253 15.701 -18.973 1.00 95.75 533 GLU A CA 1
ATOM 4248 C C . GLU A 1 533 ? 12.821 14.241 -18.759 1.00 95.75 533 GLU A C 1
ATOM 4250 O O . GLU A 1 533 ? 13.559 13.307 -19.100 1.00 95.75 533 GLU A O 1
ATOM 4255 N N . ALA A 1 534 ? 11.611 14.031 -18.231 1.00 96.69 534 ALA A N 1
ATOM 4256 C CA . ALA A 1 534 ? 11.002 12.712 -18.114 1.00 96.69 534 ALA A CA 1
ATOM 4257 C C . ALA A 1 534 ? 10.796 12.065 -19.493 1.00 96.69 534 ALA A C 1
ATOM 4259 O O . ALA A 1 534 ? 11.216 10.925 -19.696 1.00 96.69 534 ALA A O 1
ATOM 4260 N N . GLU A 1 535 ? 10.240 12.798 -20.461 1.00 96.19 535 GLU A N 1
ATOM 4261 C CA . GLU A 1 535 ? 10.057 12.332 -21.843 1.00 96.19 535 GLU A CA 1
ATOM 4262 C C . GLU A 1 535 ? 11.394 11.945 -22.495 1.00 96.19 535 GLU A C 1
ATOM 4264 O O . GLU A 1 535 ? 11.516 10.860 -23.062 1.00 96.19 535 GLU A O 1
ATOM 4269 N N . ALA A 1 536 ? 12.437 12.765 -22.328 1.00 96.56 536 ALA A N 1
ATOM 4270 C CA . ALA A 1 536 ? 13.779 12.475 -22.840 1.00 96.56 536 ALA A CA 1
ATOM 4271 C C . ALA A 1 536 ? 14.412 11.235 -22.183 1.00 96.56 536 ALA A C 1
ATOM 4273 O O . ALA A 1 536 ? 15.197 10.513 -22.805 1.00 96.56 536 ALA A O 1
ATOM 4274 N N . SER A 1 537 ? 14.079 10.973 -20.919 1.00 97.38 537 SER A N 1
ATOM 4275 C CA . SER A 1 537 ? 14.530 9.777 -20.204 1.00 97.38 537 SER A CA 1
ATOM 4276 C C . SER A 1 537 ? 13.841 8.520 -20.739 1.00 97.38 537 SER A C 1
ATOM 4278 O O . SER A 1 537 ? 14.518 7.524 -21.007 1.00 97.38 537 SER A O 1
ATOM 4280 N N . ILE A 1 538 ? 12.525 8.575 -20.960 1.00 97.44 538 ILE A N 1
ATOM 4281 C CA . ILE A 1 538 ? 11.764 7.480 -21.575 1.00 97.44 538 ILE A CA 1
ATOM 4282 C C . ILE A 1 538 ? 12.241 7.211 -23.010 1.00 97.44 538 ILE A C 1
ATOM 4284 O O . ILE A 1 538 ? 12.506 6.062 -23.365 1.00 97.44 538 ILE A O 1
ATOM 4288 N N . ASP A 1 539 ? 12.458 8.250 -23.816 1.00 96.56 539 ASP A N 1
ATOM 4289 C CA . ASP A 1 539 ? 12.977 8.095 -25.179 1.00 96.56 539 ASP A CA 1
ATOM 4290 C C . ASP A 1 539 ? 14.362 7.441 -25.211 1.00 96.56 539 ASP A C 1
ATOM 4292 O O . ASP A 1 539 ? 14.626 6.562 -26.034 1.00 96.56 539 ASP A O 1
ATOM 4296 N N . ARG A 1 540 ? 15.241 7.776 -24.258 1.00 96.88 540 ARG A N 1
ATOM 4297 C CA . ARG A 1 540 ? 16.542 7.107 -24.117 1.00 96.88 540 ARG A CA 1
ATOM 4298 C C . ARG A 1 540 ? 16.393 5.610 -23.845 1.00 96.88 540 ARG A C 1
ATOM 4300 O O . ARG A 1 540 ? 17.181 4.817 -24.369 1.00 96.88 540 ARG A O 1
ATOM 4307 N N . TYR A 1 541 ? 15.415 5.218 -23.029 1.00 98.00 541 TYR A N 1
ATOM 4308 C CA . TYR A 1 541 ? 15.113 3.810 -22.796 1.00 98.00 541 TYR A CA 1
ATOM 4309 C C . TYR A 1 541 ? 14.675 3.131 -24.101 1.00 98.00 541 TYR A C 1
ATOM 4311 O O . TYR A 1 541 ? 15.317 2.168 -24.523 1.00 98.00 541 TYR A O 1
ATOM 4319 N N . TYR A 1 542 ? 13.665 3.662 -24.799 1.00 97.31 542 TYR A N 1
ATOM 4320 C CA . TYR A 1 542 ? 13.153 3.041 -26.029 1.00 97.31 542 TYR A CA 1
ATOM 4321 C C . TYR A 1 542 ? 14.165 3.049 -27.180 1.00 97.31 542 TYR A C 1
ATOM 4323 O O . TYR A 1 542 ? 14.268 2.066 -27.915 1.00 97.31 542 TYR A O 1
ATOM 4331 N N . THR A 1 543 ? 15.006 4.080 -27.274 1.00 94.88 543 THR A N 1
ATOM 4332 C CA . THR A 1 543 ? 16.164 4.102 -28.180 1.00 94.88 543 THR A CA 1
ATOM 4333 C C . THR A 1 543 ? 17.126 2.952 -27.872 1.00 94.88 543 THR A C 1
ATOM 4335 O O . THR A 1 543 ? 17.660 2.313 -28.776 1.00 94.88 543 THR A O 1
ATOM 4338 N N . THR A 1 544 ? 17.341 2.639 -26.593 1.00 96.62 544 THR A N 1
ATOM 4339 C CA . THR A 1 544 ? 18.193 1.510 -26.190 1.00 96.62 544 THR A CA 1
ATOM 4340 C C . THR A 1 544 ? 17.550 0.173 -26.550 1.00 96.62 544 THR A C 1
ATOM 4342 O O . THR A 1 544 ? 18.246 -0.709 -27.046 1.00 96.62 544 THR A O 1
ATOM 4345 N N . VAL A 1 545 ? 16.231 0.034 -26.385 1.00 96.25 545 VAL A N 1
ATOM 4346 C CA . VAL A 1 545 ? 15.481 -1.161 -26.809 1.00 96.25 545 VAL A CA 1
ATOM 4347 C C . VAL A 1 545 ? 15.560 -1.368 -28.325 1.00 96.25 545 VAL A C 1
ATOM 4349 O O . VAL A 1 545 ? 15.761 -2.499 -28.767 1.00 96.25 545 VAL A O 1
ATOM 4352 N N . LEU A 1 546 ? 15.488 -0.301 -29.132 1.00 92.44 546 LEU A N 1
ATOM 4353 C CA . LEU A 1 546 ? 15.742 -0.392 -30.578 1.00 92.44 546 LEU A CA 1
ATOM 4354 C C . LEU A 1 546 ? 17.134 -0.948 -30.863 1.00 92.44 546 LEU A C 1
ATOM 4356 O O . LEU A 1 546 ? 17.273 -1.903 -31.619 1.00 92.44 546 LEU A O 1
ATOM 4360 N N . ARG A 1 547 ? 18.160 -0.407 -30.202 1.00 92.56 547 ARG A N 1
ATOM 4361 C CA . ARG A 1 547 ? 19.540 -0.874 -30.376 1.00 92.56 547 ARG A CA 1
ATOM 4362 C C . ARG A 1 547 ? 19.723 -2.336 -29.973 1.00 92.56 547 ARG A C 1
ATOM 4364 O O . ARG A 1 547 ? 20.457 -3.053 -30.647 1.00 92.56 547 ARG A O 1
ATOM 4371 N N 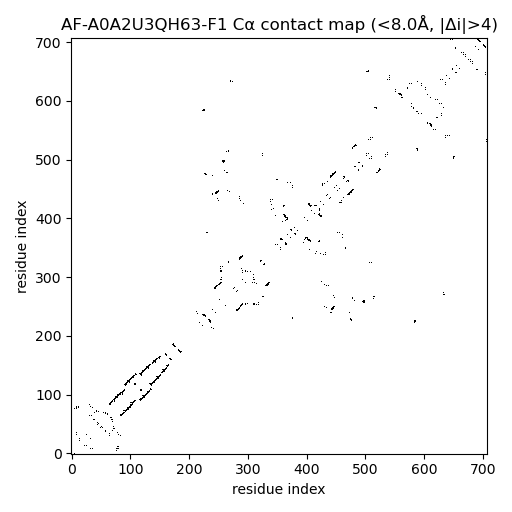. ILE A 1 548 ? 19.063 -2.777 -28.901 1.00 94.50 548 ILE A N 1
ATOM 4372 C CA . ILE A 1 548 ? 19.033 -4.184 -28.478 1.00 94.50 548 ILE A CA 1
ATOM 4373 C C . ILE A 1 548 ? 18.421 -5.045 -29.585 1.00 94.50 548 ILE A C 1
ATOM 4375 O O . ILE A 1 548 ? 19.011 -6.054 -29.967 1.00 94.50 548 ILE A O 1
ATOM 4379 N N . ARG A 1 549 ? 17.272 -4.638 -30.139 1.00 92.00 549 ARG A N 1
ATOM 4380 C CA . ARG A 1 549 ? 16.609 -5.362 -31.231 1.00 92.00 549 ARG A CA 1
ATOM 4381 C C . ARG A 1 549 ? 17.509 -5.459 -32.464 1.00 92.00 549 ARG A C 1
ATOM 4383 O O . ARG A 1 549 ? 17.701 -6.556 -32.985 1.00 92.00 549 ARG A O 1
ATOM 4390 N N . ASP A 1 550 ? 18.111 -4.345 -32.873 1.00 88.38 550 ASP A N 1
ATOM 4391 C CA . ASP A 1 550 ? 19.042 -4.295 -34.004 1.00 88.38 550 ASP A CA 1
ATOM 4392 C C . ASP A 1 550 ? 20.242 -5.219 -33.770 1.00 88.38 550 ASP A C 1
ATOM 4394 O O . ASP A 1 550 ? 20.640 -5.966 -34.661 1.00 88.38 550 ASP A O 1
ATOM 4398 N N . PHE A 1 551 ? 20.806 -5.205 -32.559 1.00 90.25 551 PHE A N 1
ATOM 4399 C CA . PHE A 1 551 ? 21.924 -6.064 -32.182 1.00 90.25 551 PHE A CA 1
ATOM 4400 C C . PHE A 1 551 ? 21.558 -7.550 -32.276 1.00 90.25 551 PHE A C 1
ATOM 4402 O O . PHE A 1 551 ? 22.314 -8.336 -32.839 1.00 90.25 551 PHE A O 1
ATOM 4409 N N . LEU A 1 552 ? 20.386 -7.932 -31.762 1.00 90.62 552 LEU A N 1
ATOM 4410 C CA . LEU A 1 552 ? 19.915 -9.318 -31.758 1.00 90.62 552 LEU A CA 1
ATOM 4411 C C . LEU A 1 552 ? 19.490 -9.823 -33.145 1.00 90.62 552 LEU A C 1
ATOM 4413 O O . LEU A 1 552 ? 19.478 -11.032 -33.361 1.00 90.62 552 LEU A O 1
ATOM 4417 N N . SER A 1 553 ? 19.161 -8.922 -34.075 1.00 86.44 553 SER A N 1
ATOM 4418 C CA . SER A 1 553 ? 18.843 -9.264 -35.469 1.00 86.44 553 SER A CA 1
ATOM 4419 C C . SER A 1 553 ? 20.079 -9.569 -36.327 1.00 86.44 553 SER A C 1
ATOM 4421 O O . SER A 1 553 ? 19.963 -10.174 -37.392 1.00 86.44 553 SER A O 1
ATOM 4423 N N . GLN A 1 554 ? 21.273 -9.164 -35.880 1.00 81.25 554 GLN A N 1
ATOM 4424 C CA . GLN A 1 554 ? 22.511 -9.366 -36.626 1.00 81.25 554 GLN A CA 1
ATOM 4425 C C . GLN A 1 554 ? 23.067 -10.773 -36.392 1.00 81.25 554 GLN A C 1
ATOM 4427 O O . GLN A 1 554 ? 23.556 -11.100 -35.311 1.00 81.25 554 GLN A O 1
ATOM 4432 N N . GLU A 1 555 ? 23.081 -11.599 -37.438 1.00 67.31 555 GLU A N 1
ATOM 4433 C CA . GLU A 1 555 ? 23.800 -12.871 -37.415 1.00 67.31 555 GLU A CA 1
ATOM 4434 C C . GLU A 1 555 ? 25.306 -12.631 -37.606 1.00 67.31 555 GLU A C 1
ATOM 4436 O O . GLU A 1 555 ? 25.769 -12.220 -38.671 1.00 67.31 555 GLU A O 1
ATOM 4441 N N . SER A 1 556 ? 26.101 -12.898 -36.568 1.00 68.50 556 SER A N 1
ATOM 4442 C CA . SER A 1 556 ? 27.562 -12.925 -36.669 1.00 68.50 556 SER A CA 1
ATOM 4443 C C . SER A 1 556 ? 28.110 -14.229 -36.111 1.00 68.50 556 SER A C 1
ATOM 4445 O O . SER A 1 556 ? 28.009 -14.502 -34.918 1.00 68.50 556 SER A O 1
ATOM 4447 N N . THR A 1 557 ? 28.773 -14.999 -36.971 1.00 64.88 557 THR A N 1
ATOM 4448 C CA . THR A 1 557 ? 29.503 -16.224 -36.605 1.00 64.88 557 THR A CA 1
ATOM 4449 C C . THR A 1 557 ? 30.892 -15.946 -36.027 1.00 64.88 557 THR A C 1
ATOM 4451 O O . THR A 1 557 ? 31.558 -16.864 -35.557 1.00 64.88 557 THR A O 1
ATOM 4454 N N . LYS A 1 558 ? 31.356 -14.689 -36.059 1.00 76.06 558 LYS A N 1
ATOM 4455 C CA . LYS A 1 558 ? 32.645 -14.286 -35.485 1.00 76.06 558 LYS A CA 1
ATOM 4456 C C . LYS A 1 558 ? 32.482 -13.887 -34.024 1.00 76.06 558 LYS A C 1
ATOM 4458 O O . LYS A 1 558 ? 31.688 -12.996 -33.717 1.00 76.06 558 LYS A O 1
ATOM 4463 N N . GLU A 1 559 ? 33.288 -14.484 -33.154 1.00 82.00 559 GLU A N 1
ATOM 4464 C CA . GLU A 1 559 ? 33.414 -14.063 -31.761 1.00 82.00 559 GLU A CA 1
ATOM 4465 C C . GLU A 1 559 ? 34.337 -12.851 -31.652 1.00 82.00 559 GLU A C 1
ATOM 4467 O O . GLU A 1 559 ? 35.484 -12.861 -32.106 1.00 82.00 559 GLU A O 1
ATOM 4472 N N . LYS A 1 560 ? 33.815 -11.783 -31.058 1.00 84.12 560 LYS A N 1
ATOM 4473 C CA . LYS A 1 560 ? 34.566 -10.583 -30.720 1.00 84.12 560 LYS A CA 1
ATOM 4474 C C . LYS A 1 560 ? 34.063 -10.101 -29.357 1.00 84.12 560 LYS A C 1
ATOM 4476 O O . LYS A 1 560 ? 33.042 -9.408 -29.317 1.00 84.12 560 LYS A O 1
ATOM 4481 N N . PRO A 1 561 ? 34.748 -10.460 -28.258 1.00 79.00 561 PRO A N 1
ATOM 4482 C CA . PRO A 1 561 ? 34.331 -10.045 -26.927 1.00 79.00 561 PRO A CA 1
ATOM 4483 C C . PRO A 1 561 ? 34.411 -8.523 -26.796 1.00 79.00 561 PRO A C 1
ATOM 4485 O O . PRO A 1 561 ? 35.313 -7.874 -27.342 1.00 79.00 561 PRO A O 1
ATOM 4488 N N . GLY A 1 562 ? 33.451 -7.946 -26.079 1.00 79.94 562 GLY A N 1
ATOM 4489 C CA . GLY A 1 562 ? 33.459 -6.516 -25.776 1.00 79.94 562 GLY A CA 1
ATOM 4490 C C . GLY A 1 562 ? 34.425 -6.201 -24.623 1.00 79.94 562 GLY A C 1
ATOM 4491 O O . GLY A 1 562 ? 34.543 -6.996 -23.693 1.00 79.94 562 GLY A O 1
ATOM 4492 N N . PRO A 1 563 ? 35.090 -5.033 -24.610 1.00 78.62 563 PRO A N 1
ATOM 4493 C CA . PRO A 1 563 ? 36.039 -4.667 -23.552 1.00 78.62 563 PRO A CA 1
ATOM 4494 C C . PRO A 1 563 ? 35.404 -4.586 -22.149 1.00 78.62 563 PRO A C 1
ATOM 4496 O O . PRO A 1 563 ? 36.106 -4.746 -21.156 1.00 78.62 563 PRO A O 1
ATOM 4499 N N . ASP A 1 564 ? 34.084 -4.386 -22.062 1.00 84.12 564 ASP A N 1
ATOM 4500 C CA . ASP A 1 564 ? 33.324 -4.266 -20.807 1.00 84.12 564 ASP A CA 1
ATOM 4501 C C . ASP A 1 564 ? 32.474 -5.512 -20.482 1.00 84.12 564 ASP A C 1
ATOM 4503 O O . ASP A 1 564 ? 31.611 -5.474 -19.606 1.00 84.12 564 ASP A O 1
ATOM 4507 N N . GLU A 1 565 ? 32.691 -6.629 -21.176 1.00 88.56 565 GLU A N 1
ATOM 4508 C CA . GLU A 1 565 ? 31.831 -7.816 -21.076 1.00 88.56 565 GLU A CA 1
ATOM 4509 C C . GLU A 1 565 ? 31.733 -8.382 -19.656 1.00 88.56 565 GLU A C 1
ATOM 4511 O O . GLU A 1 565 ? 30.644 -8.672 -19.158 1.00 88.56 565 GLU A O 1
ATOM 4516 N N . LYS A 1 566 ? 32.876 -8.468 -18.967 1.00 90.25 566 LYS A N 1
ATOM 4517 C CA . LYS A 1 566 ? 32.938 -8.922 -17.575 1.00 90.25 566 LYS A CA 1
ATOM 4518 C C . LYS A 1 566 ? 32.162 -7.987 -16.644 1.00 90.25 566 LYS A C 1
ATOM 4520 O O . LYS A 1 566 ? 31.398 -8.460 -15.811 1.00 90.25 566 LYS A O 1
ATOM 4525 N N . ALA A 1 567 ? 32.323 -6.675 -16.815 1.00 91.94 567 ALA A N 1
ATOM 4526 C CA . ALA A 1 567 ? 31.638 -5.678 -15.996 1.00 91.94 567 ALA A CA 1
ATOM 4527 C C . ALA A 1 567 ? 30.117 -5.713 -16.213 1.00 91.94 567 ALA A C 1
ATOM 4529 O O . ALA A 1 567 ? 29.358 -5.634 -15.249 1.00 91.94 567 ALA A O 1
ATOM 4530 N N . LEU A 1 568 ? 29.663 -5.877 -17.463 1.00 93.50 568 LEU A N 1
ATOM 4531 C CA . LEU A 1 568 ? 28.243 -6.039 -17.774 1.00 93.50 568 LEU A CA 1
ATOM 4532 C C . LEU A 1 568 ? 27.678 -7.318 -17.146 1.00 93.50 568 LEU A C 1
ATOM 4534 O O . LEU A 1 568 ? 26.633 -7.263 -16.505 1.00 93.50 568 LEU A O 1
ATOM 4538 N N . SER A 1 569 ? 28.383 -8.444 -17.270 1.00 94.12 569 SER A N 1
ATOM 4539 C CA . SER A 1 569 ? 27.975 -9.714 -16.660 1.00 94.12 569 SER A CA 1
ATOM 4540 C C . SER A 1 569 ? 27.869 -9.623 -15.131 1.00 94.12 569 SER A C 1
ATOM 4542 O O . SER A 1 569 ? 26.866 -10.043 -14.551 1.00 94.12 569 SER A O 1
ATOM 4544 N N . GLU A 1 570 ? 28.850 -8.996 -14.472 1.00 94.56 570 GLU A N 1
ATOM 4545 C CA . GLU A 1 570 ? 28.823 -8.746 -13.025 1.00 94.56 570 GLU A CA 1
ATOM 4546 C C . GLU A 1 570 ? 27.655 -7.843 -12.607 1.00 94.56 570 GLU A C 1
ATOM 4548 O O . GLU A 1 570 ? 27.025 -8.100 -11.579 1.00 94.56 570 GLU A O 1
ATOM 4553 N N . MET A 1 571 ? 27.343 -6.809 -13.397 1.00 94.25 571 MET A N 1
ATOM 4554 C CA . MET A 1 571 ? 26.188 -5.949 -13.139 1.00 94.25 571 MET A CA 1
ATOM 4555 C C . MET A 1 571 ? 24.887 -6.745 -13.278 1.00 94.25 571 MET A C 1
ATOM 4557 O O . MET A 1 571 ? 24.091 -6.769 -12.345 1.00 94.25 571 MET A O 1
ATOM 4561 N N . LEU A 1 572 ? 24.697 -7.476 -14.381 1.00 95.94 572 LEU A N 1
ATOM 4562 C CA . LEU A 1 572 ? 23.511 -8.316 -14.587 1.00 95.94 572 LEU A CA 1
ATOM 4563 C C . LEU A 1 572 ? 23.338 -9.355 -13.472 1.00 95.94 572 LEU A C 1
ATOM 4565 O O . LEU A 1 572 ? 22.214 -9.647 -13.079 1.00 95.94 572 LEU A O 1
ATOM 4569 N N . GLY A 1 573 ? 24.434 -9.882 -12.920 1.00 93.50 573 GLY A N 1
ATOM 4570 C CA . GLY A 1 573 ? 24.398 -10.780 -11.764 1.00 93.50 573 GLY A CA 1
ATOM 4571 C C . GLY A 1 573 ? 23.846 -10.150 -10.478 1.00 93.50 573 GLY A C 1
ATOM 4572 O O . GLY A 1 573 ? 23.407 -10.889 -9.607 1.00 93.50 573 GLY A O 1
ATOM 4573 N N . LYS A 1 574 ? 23.852 -8.816 -10.356 1.00 94.56 574 LYS A N 1
ATOM 4574 C CA . LYS A 1 574 ? 23.416 -8.060 -9.163 1.00 94.56 574 LYS A CA 1
ATOM 4575 C C . LYS A 1 574 ? 22.239 -7.117 -9.419 1.00 94.56 574 LYS A C 1
ATOM 4577 O O . LYS A 1 574 ? 21.748 -6.493 -8.485 1.00 94.56 574 LYS A O 1
ATOM 4582 N N . PHE A 1 575 ? 21.815 -6.956 -10.670 1.00 97.19 575 PHE A N 1
ATOM 4583 C CA . PHE A 1 575 ? 20.856 -5.930 -11.077 1.00 97.19 575 PHE A CA 1
ATOM 4584 C C . PHE A 1 575 ? 19.511 -6.059 -10.356 1.00 97.19 575 PHE A C 1
ATOM 4586 O O . PHE A 1 575 ? 19.036 -5.092 -9.762 1.00 97.19 575 PHE A O 1
ATOM 4593 N N . LEU A 1 576 ? 18.923 -7.261 -10.370 1.00 95.19 576 LEU A N 1
ATOM 4594 C CA . LEU A 1 576 ? 17.643 -7.513 -9.706 1.00 95.19 576 LEU A CA 1
ATOM 4595 C C . LEU A 1 576 ? 17.751 -7.353 -8.188 1.00 95.19 576 LEU A C 1
ATOM 4597 O O . LEU A 1 576 ? 16.819 -6.843 -7.573 1.00 95.19 576 LEU A O 1
ATOM 4601 N N . ASP A 1 577 ? 18.885 -7.722 -7.591 1.00 93.50 577 ASP A N 1
ATOM 4602 C CA . ASP A 1 577 ? 19.113 -7.541 -6.156 1.00 93.50 577 ASP A CA 1
ATOM 4603 C C . ASP A 1 577 ? 19.214 -6.056 -5.800 1.00 93.50 577 ASP A C 1
ATOM 4605 O O . ASP A 1 577 ? 18.504 -5.612 -4.908 1.00 93.50 577 ASP A O 1
ATOM 4609 N N . LYS A 1 578 ? 19.975 -5.254 -6.559 1.00 95.94 578 LYS A N 1
ATOM 4610 C CA . LYS A 1 578 ? 20.022 -3.789 -6.388 1.00 95.94 578 LYS A CA 1
ATOM 4611 C C . LYS A 1 578 ? 18.639 -3.145 -6.532 1.00 95.94 578 LYS A C 1
ATOM 4613 O O . LYS A 1 578 ? 18.274 -2.273 -5.746 1.00 95.94 578 LYS A O 1
ATOM 4618 N N . PHE A 1 579 ? 17.865 -3.562 -7.536 1.00 97.56 579 PHE A N 1
ATOM 4619 C CA . PHE A 1 579 ? 16.501 -3.070 -7.737 1.00 97.56 579 PHE A CA 1
ATOM 4620 C C . PHE A 1 579 ? 15.605 -3.415 -6.539 1.00 97.56 579 PHE A C 1
ATOM 4622 O O . PHE A 1 579 ? 14.889 -2.553 -6.029 1.00 97.56 579 PHE A O 1
ATOM 4629 N N . ARG A 1 580 ? 15.670 -4.663 -6.058 1.00 96.12 580 ARG A N 1
ATOM 4630 C CA . ARG A 1 580 ? 14.918 -5.124 -4.883 1.00 96.12 580 ARG A CA 1
ATOM 4631 C C . ARG A 1 580 ? 15.359 -4.412 -3.614 1.00 96.12 580 ARG A C 1
ATOM 4633 O O . ARG A 1 580 ? 14.497 -4.006 -2.858 1.00 96.12 580 ARG A O 1
ATOM 4640 N N . GLU A 1 581 ? 16.653 -4.194 -3.401 1.00 95.56 581 GLU A N 1
ATOM 4641 C CA . GLU A 1 581 ? 17.177 -3.430 -2.262 1.00 95.56 581 GLU A CA 1
ATOM 4642 C C . GLU A 1 581 ? 16.645 -1.992 -2.253 1.00 95.56 581 GLU A C 1
ATOM 4644 O O . GLU A 1 581 ? 16.246 -1.492 -1.203 1.00 95.56 581 GLU A O 1
ATOM 4649 N N . ALA A 1 582 ? 16.580 -1.343 -3.421 1.00 97.50 582 ALA A N 1
ATOM 4650 C CA . ALA A 1 582 ? 15.991 -0.014 -3.550 1.00 97.50 582 ALA A CA 1
ATOM 4651 C C . ALA A 1 582 ? 14.494 -0.016 -3.199 1.00 97.50 582 ALA A C 1
ATOM 4653 O O . ALA A 1 582 ? 14.030 0.818 -2.425 1.00 97.50 582 ALA A O 1
ATOM 4654 N N . MET A 1 583 ? 13.734 -0.969 -3.736 1.00 98.12 583 MET A N 1
ATOM 4655 C CA . MET A 1 583 ? 12.297 -1.067 -3.475 1.00 98.12 583 MET A CA 1
ATOM 4656 C C . MET A 1 583 ? 11.976 -1.544 -2.046 1.00 98.12 583 MET A C 1
ATOM 4658 O O . MET A 1 583 ? 10.985 -1.107 -1.464 1.00 98.12 583 MET A O 1
ATOM 4662 N N . ASP A 1 584 ? 12.822 -2.387 -1.453 1.00 97.31 584 ASP A N 1
ATOM 4663 C CA . ASP A 1 584 ? 12.732 -2.828 -0.058 1.00 97.31 584 ASP A CA 1
ATOM 4664 C C . ASP A 1 584 ? 13.042 -1.703 0.924 1.00 97.31 584 ASP A C 1
ATOM 4666 O O . ASP A 1 584 ? 12.571 -1.743 2.059 1.00 97.31 584 ASP A O 1
ATOM 4670 N N . ASP A 1 585 ? 13.806 -0.691 0.517 1.00 97.06 585 ASP A N 1
ATOM 4671 C CA . ASP A 1 585 ? 14.048 0.497 1.324 1.00 97.06 585 ASP A CA 1
ATOM 4672 C C . ASP A 1 585 ? 12.946 1.550 1.134 1.00 97.06 585 ASP A C 1
ATOM 4674 O O . ASP A 1 585 ? 13.182 2.626 0.586 1.00 97.06 585 ASP A O 1
ATOM 4678 N N . ASP A 1 586 ? 11.747 1.269 1.655 1.00 97.88 586 ASP A N 1
ATOM 4679 C CA . ASP A 1 586 ? 10.601 2.192 1.642 1.00 97.88 586 ASP A CA 1
ATOM 4680 C C . ASP A 1 586 ? 10.161 2.559 0.214 1.00 97.88 586 ASP A C 1
ATOM 4682 O O . ASP A 1 586 ? 9.905 3.720 -0.079 1.00 97.88 586 ASP A O 1
ATOM 4686 N N . PHE A 1 587 ? 10.075 1.572 -0.687 1.00 98.25 587 PHE A N 1
ATOM 4687 C CA . PHE A 1 587 ? 9.615 1.748 -2.072 1.00 98.25 587 PHE A CA 1
ATOM 4688 C C . PHE A 1 587 ? 10.359 2.868 -2.820 1.00 98.25 587 PHE A C 1
ATOM 4690 O O . PHE A 1 587 ? 9.741 3.733 -3.449 1.00 98.25 587 PHE A O 1
ATOM 4697 N N . ASN A 1 588 ? 11.693 2.885 -2.749 1.00 98.31 588 ASN A N 1
ATOM 4698 C CA . ASN A 1 588 ? 12.499 3.951 -3.337 1.00 98.31 588 ASN A CA 1
ATOM 4699 C C . ASN A 1 588 ? 12.586 3.835 -4.871 1.00 98.31 588 ASN A C 1
ATOM 4701 O O . ASN A 1 588 ? 13.588 3.396 -5.441 1.00 98.31 588 ASN A O 1
ATOM 4705 N N . THR A 1 589 ? 11.526 4.276 -5.550 1.00 98.44 589 THR A N 1
ATOM 4706 C CA . THR A 1 589 ? 11.403 4.233 -7.013 1.00 98.44 589 THR A CA 1
ATOM 4707 C C . THR A 1 589 ? 12.453 5.082 -7.719 1.00 98.44 589 THR A C 1
ATOM 4709 O O . THR A 1 589 ? 12.927 4.685 -8.777 1.00 98.44 589 THR A O 1
ATOM 4712 N N . ALA A 1 590 ? 12.891 6.195 -7.123 1.00 97.75 590 ALA A N 1
ATOM 4713 C CA . ALA A 1 590 ? 13.955 7.030 -7.677 1.00 97.75 590 ALA A CA 1
ATOM 4714 C C . ALA A 1 590 ? 15.280 6.254 -7.799 1.00 97.75 590 ALA A C 1
ATOM 4716 O O . ALA A 1 590 ? 15.934 6.279 -8.843 1.00 97.75 590 ALA A O 1
ATOM 4717 N N . LEU A 1 591 ? 15.653 5.509 -6.752 1.00 98.12 591 LEU A N 1
ATOM 4718 C CA . LEU A 1 591 ? 16.854 4.671 -6.761 1.00 98.12 591 LEU A CA 1
ATOM 4719 C C . LEU A 1 591 ? 16.696 3.444 -7.674 1.00 98.12 591 LEU A C 1
ATOM 4721 O O . LEU A 1 591 ? 17.631 3.080 -8.393 1.00 98.12 591 LEU A O 1
ATOM 4725 N N . ALA A 1 592 ? 15.506 2.840 -7.694 1.00 98.25 592 ALA A N 1
ATOM 4726 C CA . ALA A 1 592 ? 15.185 1.733 -8.590 1.00 98.25 592 ALA A CA 1
ATOM 4727 C C . ALA A 1 592 ? 15.299 2.150 -10.071 1.00 98.25 592 ALA A C 1
ATOM 4729 O O . ALA A 1 592 ? 15.977 1.487 -10.856 1.00 98.25 592 ALA A O 1
ATOM 4730 N N . ILE A 1 593 ? 14.733 3.304 -10.440 1.00 98.50 593 ILE A N 1
ATOM 4731 C CA . ILE A 1 593 ? 14.863 3.909 -11.773 1.00 98.50 593 ILE A CA 1
ATOM 4732 C C . ILE A 1 593 ? 16.328 4.246 -12.077 1.00 98.50 593 ILE A C 1
ATOM 4734 O O . ILE A 1 593 ? 16.810 3.960 -13.173 1.00 98.50 593 ILE A O 1
ATOM 4738 N N . GLY A 1 594 ? 17.069 4.794 -11.110 1.00 98.06 594 GLY A N 1
ATOM 4739 C CA . GLY A 1 594 ? 18.507 5.039 -11.252 1.00 98.06 594 GLY A CA 1
ATOM 4740 C C . GLY A 1 594 ? 19.288 3.772 -11.622 1.00 98.06 594 GLY A C 1
ATOM 4741 O O . GLY A 1 594 ? 20.136 3.813 -12.513 1.00 98.06 594 GLY A O 1
ATOM 4742 N N . THR A 1 595 ? 18.939 2.638 -11.009 1.00 97.94 595 THR A N 1
ATOM 4743 C CA . THR A 1 595 ? 19.520 1.316 -11.305 1.00 97.94 595 THR A CA 1
ATOM 4744 C C . THR A 1 595 ? 19.193 0.870 -12.735 1.00 97.94 595 THR A C 1
ATOM 4746 O O . THR A 1 595 ? 20.083 0.423 -13.461 1.00 97.94 595 THR A O 1
ATOM 4749 N N . ILE A 1 596 ? 17.948 1.064 -13.190 1.00 98.38 596 ILE A N 1
ATOM 4750 C CA . ILE A 1 596 ? 17.535 0.795 -14.581 1.00 98.38 596 ILE A CA 1
ATOM 4751 C C . ILE A 1 596 ? 18.381 1.620 -15.562 1.00 98.38 596 ILE A C 1
ATOM 4753 O O . ILE A 1 596 ? 18.925 1.079 -16.527 1.00 98.38 596 ILE A O 1
ATOM 4757 N N . PHE A 1 597 ? 18.558 2.921 -15.312 1.00 98.31 597 PHE A N 1
ATOM 4758 C CA . PHE A 1 597 ? 19.333 3.781 -16.212 1.00 98.31 597 PHE A CA 1
ATOM 4759 C C . PHE A 1 597 ? 20.852 3.567 -16.138 1.00 98.31 597 PHE A C 1
ATOM 4761 O O . PHE A 1 597 ? 21.555 3.868 -17.110 1.00 98.31 597 PHE A O 1
ATOM 4768 N N . GLU A 1 598 ? 21.373 3.026 -15.033 1.00 97.69 598 GLU A N 1
ATOM 4769 C CA . GLU A 1 598 ? 22.744 2.506 -14.952 1.00 97.69 598 GLU A CA 1
ATOM 4770 C C . GLU A 1 598 ? 22.927 1.359 -15.960 1.00 97.69 598 GLU A C 1
ATOM 4772 O O . GLU A 1 598 ? 23.840 1.416 -16.792 1.00 97.69 598 GLU A O 1
ATOM 4777 N N . LEU A 1 599 ? 22.005 0.385 -15.972 1.00 97.81 599 LEU A N 1
ATOM 4778 C CA . LEU A 1 599 ? 22.010 -0.721 -16.937 1.00 97.81 599 LEU A CA 1
ATOM 4779 C C . LEU A 1 599 ? 21.879 -0.214 -18.379 1.00 97.81 599 LEU A C 1
ATOM 4781 O O . LEU A 1 599 ? 22.701 -0.566 -19.224 1.00 97.81 599 LEU A O 1
ATOM 4785 N N . VAL A 1 600 ? 20.915 0.669 -18.657 1.00 98.19 600 VAL A N 1
ATOM 4786 C CA . VAL A 1 600 ? 20.728 1.288 -19.985 1.00 98.19 600 VAL A CA 1
ATOM 4787 C C . VAL A 1 600 ? 22.026 1.926 -20.492 1.00 98.19 600 VAL A C 1
ATOM 4789 O O . VAL A 1 600 ? 22.413 1.742 -21.648 1.00 98.19 600 VAL A O 1
ATOM 4792 N N . ARG A 1 601 ? 22.746 2.661 -19.638 1.00 97.38 601 ARG A N 1
ATOM 4793 C CA . ARG A 1 601 ? 24.023 3.291 -20.004 1.00 97.38 601 ARG A CA 1
ATOM 4794 C C . ARG A 1 601 ? 25.102 2.257 -20.322 1.00 97.38 601 ARG A C 1
ATOM 4796 O O . ARG A 1 601 ? 25.809 2.409 -21.319 1.00 97.38 601 ARG A O 1
ATOM 4803 N N . MET A 1 602 ? 25.228 1.221 -19.493 1.00 96.19 602 MET A N 1
ATOM 4804 C CA . MET A 1 602 ? 26.205 0.149 -19.701 1.00 96.19 602 MET A CA 1
ATOM 4805 C C . MET A 1 602 ? 25.928 -0.638 -20.984 1.00 96.19 602 MET A C 1
ATOM 4807 O O . MET A 1 602 ? 26.867 -0.921 -21.724 1.00 96.19 602 MET A O 1
ATOM 4811 N N . LEU A 1 603 ? 24.660 -0.926 -21.289 1.00 96.31 603 LEU A N 1
ATOM 4812 C CA . LEU A 1 603 ? 24.265 -1.612 -22.521 1.00 96.31 603 LEU A CA 1
ATOM 4813 C C . LEU A 1 603 ? 24.629 -0.808 -23.763 1.00 96.31 603 LEU A C 1
ATOM 4815 O O . LEU A 1 603 ? 25.223 -1.352 -24.689 1.00 96.31 603 LEU A O 1
ATOM 4819 N N . ASN A 1 604 ? 24.328 0.492 -23.768 1.00 95.50 604 ASN A N 1
ATOM 4820 C CA . ASN A 1 604 ? 24.696 1.370 -24.876 1.00 95.50 604 ASN A CA 1
ATOM 4821 C C . ASN A 1 604 ? 26.214 1.381 -25.103 1.00 95.50 604 ASN A C 1
ATOM 4823 O O . ASN A 1 604 ? 26.657 1.132 -26.223 1.00 95.50 604 ASN A O 1
ATOM 4827 N N . LYS A 1 605 ? 27.004 1.566 -24.036 1.00 94.81 605 LYS A N 1
ATOM 4828 C CA . LYS A 1 605 ? 28.475 1.539 -24.102 1.00 94.81 605 LYS A CA 1
ATOM 4829 C C . LYS A 1 605 ? 29.002 0.190 -24.607 1.00 94.81 605 LYS A C 1
ATOM 4831 O O . LYS A 1 605 ? 29.911 0.150 -25.435 1.00 94.81 605 LYS A O 1
ATOM 4836 N N . TYR A 1 606 ? 28.426 -0.914 -24.132 1.00 93.94 606 TYR A N 1
ATOM 4837 C CA . TYR A 1 606 ? 28.805 -2.254 -24.571 1.00 93.94 606 TYR A CA 1
ATOM 4838 C C . TYR A 1 606 ? 28.501 -2.446 -26.062 1.00 93.94 606 TYR A C 1
ATOM 4840 O O . TYR A 1 606 ? 29.401 -2.820 -26.812 1.00 93.94 606 TYR A O 1
ATOM 4848 N N . MET A 1 607 ? 27.299 -2.092 -26.529 1.00 92.81 607 MET A N 1
ATOM 4849 C CA . MET A 1 607 ? 26.917 -2.175 -27.946 1.00 92.81 607 MET A CA 1
ATOM 4850 C C . MET A 1 607 ? 27.741 -1.243 -28.853 1.00 92.81 607 MET A C 1
ATOM 4852 O O . MET A 1 607 ? 28.032 -1.612 -29.991 1.00 92.81 607 MET A O 1
ATOM 4856 N N . ASP A 1 608 ? 28.182 -0.075 -28.366 1.00 91.88 608 ASP A N 1
ATOM 4857 C CA . ASP A 1 608 ? 29.059 0.846 -29.115 1.00 91.88 608 ASP A CA 1
ATOM 4858 C C . ASP A 1 608 ? 30.402 0.200 -29.493 1.00 91.88 608 ASP A C 1
ATOM 4860 O O . ASP A 1 608 ? 30.955 0.475 -30.561 1.00 91.88 608 ASP A O 1
ATOM 4864 N N . SER A 1 609 ? 30.905 -0.725 -28.666 1.00 90.00 609 SER A N 1
ATOM 4865 C CA . SER A 1 609 ? 32.134 -1.481 -28.954 1.00 90.00 609 SER A CA 1
ATOM 4866 C C . SER A 1 609 ? 31.982 -2.515 -30.084 1.00 90.00 609 SER A C 1
ATOM 4868 O O . SER A 1 609 ? 32.977 -3.081 -30.563 1.00 90.00 609 SER A O 1
ATOM 4870 N N . ARG A 1 610 ? 30.741 -2.727 -30.553 1.00 89.44 610 ARG A N 1
ATOM 4871 C CA . ARG A 1 610 ? 30.338 -3.734 -31.544 1.00 89.44 610 ARG A CA 1
ATOM 4872 C C . ARG A 1 610 ? 30.856 -5.131 -31.171 1.00 89.44 610 ARG A C 1
ATOM 4874 O O . ARG A 1 610 ? 31.725 -5.650 -31.889 1.00 89.44 610 ARG A O 1
ATOM 4881 N N . PRO A 1 611 ? 30.409 -5.686 -30.030 1.00 90.00 611 PRO A N 1
ATOM 4882 C CA . PRO A 1 611 ? 30.711 -7.054 -29.645 1.00 90.00 611 PRO A CA 1
ATOM 4883 C C . PRO A 1 611 ? 29.935 -8.024 -30.542 1.00 90.00 611 PRO A C 1
ATOM 4885 O O . PRO A 1 611 ? 28.934 -7.651 -31.153 1.00 90.00 611 PRO A O 1
ATOM 4888 N N . SER A 1 612 ? 30.404 -9.261 -30.656 1.00 88.88 612 SER A N 1
ATOM 4889 C CA . SER A 1 612 ? 29.727 -10.298 -31.438 1.00 88.88 612 SER A CA 1
ATOM 4890 C C . SER A 1 612 ? 30.036 -11.693 -30.900 1.00 88.88 612 SER A C 1
ATOM 4892 O O . SER A 1 612 ? 31.053 -11.897 -30.238 1.00 88.88 612 SER A O 1
ATOM 4894 N N . GLY A 1 613 ? 29.175 -12.661 -31.209 1.00 88.44 613 GLY A N 1
ATOM 4895 C CA . GLY A 1 613 ? 29.269 -14.031 -30.700 1.00 88.44 613 GLY A CA 1
ATOM 4896 C C . GLY A 1 613 ? 28.155 -14.369 -29.708 1.00 88.44 613 GLY A C 1
ATOM 4897 O O . GLY A 1 613 ? 27.378 -13.505 -29.297 1.00 88.44 613 GLY A O 1
ATOM 4898 N N . SER A 1 614 ? 28.075 -15.645 -29.336 1.00 88.06 614 SER A N 1
ATOM 4899 C CA . SER A 1 614 ? 26.998 -16.212 -28.510 1.00 88.06 614 SER A CA 1
ATOM 4900 C C . SER A 1 614 ? 26.884 -15.548 -27.136 1.00 88.06 614 SER A C 1
ATOM 4902 O O . SER A 1 614 ? 25.785 -15.190 -26.721 1.00 88.06 614 SER A O 1
ATOM 4904 N N . GLN A 1 615 ? 28.014 -15.306 -26.471 1.00 89.56 615 GLN A N 1
ATOM 4905 C CA . GLN A 1 615 ? 28.053 -14.698 -25.141 1.00 89.56 615 GLN A CA 1
ATOM 4906 C C . GLN A 1 615 ? 27.516 -13.259 -25.133 1.00 89.56 615 GLN A C 1
ATOM 4908 O O . GLN A 1 615 ? 26.735 -12.892 -24.258 1.00 89.56 615 GLN A O 1
ATOM 4913 N N . ALA A 1 616 ? 27.879 -12.447 -26.131 1.00 91.75 616 ALA A N 1
ATOM 4914 C CA . ALA A 1 616 ? 27.369 -11.083 -26.257 1.00 91.75 616 ALA A CA 1
ATOM 4915 C C . ALA A 1 616 ? 25.846 -11.071 -26.464 1.00 91.75 616 ALA A C 1
ATOM 4917 O O . ALA A 1 616 ? 25.136 -10.284 -25.839 1.00 91.75 616 ALA A O 1
ATOM 4918 N N . VAL A 1 617 ? 25.336 -11.981 -27.302 1.00 92.25 617 VAL A N 1
ATOM 4919 C CA . VAL A 1 617 ? 23.894 -12.159 -27.534 1.00 92.25 617 VAL A CA 1
ATOM 4920 C C . VAL A 1 617 ? 23.175 -12.577 -26.250 1.00 92.25 617 VAL A C 1
ATOM 4922 O O . VAL A 1 617 ? 22.122 -12.024 -25.939 1.00 92.25 617 VAL A O 1
ATOM 4925 N N . GLU A 1 618 ? 23.735 -13.514 -25.485 1.00 93.25 618 GLU A N 1
ATOM 4926 C CA . GLU A 1 618 ? 23.160 -13.976 -24.218 1.00 93.25 618 GLU A CA 1
ATOM 4927 C C . GLU A 1 618 ? 23.079 -12.851 -23.178 1.00 93.25 618 GLU A C 1
ATOM 4929 O O . GLU A 1 618 ? 22.030 -12.652 -22.564 1.00 93.25 618 GLU A O 1
ATOM 4934 N N . LEU A 1 619 ? 24.147 -12.060 -23.026 1.00 94.94 619 LEU A N 1
ATOM 4935 C CA . LEU A 1 619 ? 24.165 -10.918 -22.108 1.00 94.94 619 LEU A CA 1
ATOM 4936 C C . LEU A 1 619 ? 23.115 -9.865 -22.478 1.00 94.94 619 LEU A C 1
ATOM 4938 O O . LEU A 1 619 ? 22.417 -9.365 -21.597 1.00 94.94 619 LEU A O 1
ATOM 4942 N N . ILE A 1 620 ? 22.980 -9.544 -23.768 1.00 95.75 620 ILE A N 1
ATOM 4943 C CA . ILE A 1 620 ? 21.988 -8.573 -24.246 1.00 95.75 620 ILE A CA 1
ATOM 4944 C C . ILE A 1 620 ? 20.557 -9.087 -24.042 1.00 95.75 620 ILE A C 1
ATOM 4946 O O . ILE A 1 620 ? 19.715 -8.328 -23.565 1.00 95.75 620 ILE A O 1
ATOM 4950 N N . LYS A 1 621 ? 20.278 -10.367 -24.328 1.00 96.06 621 LYS A N 1
ATOM 4951 C CA . LYS A 1 621 ? 18.958 -10.974 -24.065 1.00 96.06 621 LYS A CA 1
ATOM 4952 C C . LYS A 1 621 ? 18.604 -10.935 -22.583 1.00 96.06 621 LYS A C 1
ATOM 4954 O O . LYS A 1 621 ? 17.532 -10.462 -22.224 1.00 96.06 621 LYS A O 1
ATOM 4959 N N . LYS A 1 622 ? 19.536 -11.356 -21.726 1.00 96.81 622 LYS A N 1
ATOM 4960 C CA . LYS A 1 622 ? 19.359 -11.324 -20.271 1.00 96.81 622 LYS A CA 1
ATOM 4961 C C . LYS A 1 622 ? 19.088 -9.907 -19.764 1.00 96.81 622 LYS A C 1
ATOM 4963 O O . LYS A 1 622 ? 18.267 -9.711 -18.874 1.00 96.81 622 LYS A O 1
ATOM 4968 N N . ALA A 1 623 ? 19.767 -8.912 -20.330 1.00 97.50 623 ALA A N 1
ATOM 4969 C CA . ALA A 1 623 ? 19.531 -7.521 -19.983 1.00 97.50 623 ALA A CA 1
ATOM 4970 C C . ALA A 1 623 ? 18.141 -7.028 -20.417 1.00 97.50 623 ALA A C 1
ATOM 4972 O O . ALA A 1 623 ? 17.482 -6.356 -19.628 1.00 97.50 623 ALA A O 1
ATOM 4973 N N . ASP A 1 624 ? 17.681 -7.378 -21.624 1.00 97.00 624 ASP A N 1
ATOM 4974 C CA . ASP A 1 624 ? 16.325 -7.052 -22.100 1.00 97.00 624 ASP A CA 1
ATOM 4975 C C . ASP A 1 624 ? 15.250 -7.656 -21.184 1.00 97.00 624 ASP A C 1
ATOM 4977 O O . ASP A 1 624 ? 14.335 -6.956 -20.753 1.00 97.00 624 ASP A O 1
ATOM 4981 N N . GLU A 1 625 ? 15.402 -8.928 -20.804 1.00 96.81 625 GLU A N 1
ATOM 4982 C CA . GLU A 1 625 ? 14.501 -9.614 -19.868 1.00 96.81 625 GLU A CA 1
ATOM 4983 C C . GLU A 1 625 ? 14.430 -8.896 -18.511 1.00 96.81 625 GLU A C 1
ATOM 4985 O O . GLU A 1 625 ? 13.340 -8.619 -18.010 1.00 96.81 625 GLU A O 1
ATOM 4990 N N . MET A 1 626 ? 15.580 -8.517 -17.946 1.00 97.25 626 MET A N 1
ATOM 4991 C CA . MET A 1 626 ? 15.652 -7.796 -16.670 1.00 97.25 626 MET A CA 1
ATOM 4992 C C . MET A 1 626 ? 15.067 -6.376 -16.743 1.00 97.25 626 MET A C 1
ATOM 4994 O O . MET A 1 626 ? 14.412 -5.922 -15.797 1.00 97.25 626 MET A O 1
ATOM 4998 N N . LEU A 1 627 ? 15.277 -5.660 -17.854 1.00 97.81 627 LEU A N 1
ATOM 4999 C CA . LEU A 1 627 ? 14.668 -4.347 -18.085 1.00 97.81 627 LEU A CA 1
ATOM 5000 C C . LEU A 1 627 ? 13.139 -4.452 -18.169 1.00 97.81 627 LEU A C 1
ATOM 5002 O O . LEU A 1 627 ? 12.445 -3.609 -17.602 1.00 97.81 627 LEU A O 1
ATOM 5006 N N . ARG A 1 628 ? 12.609 -5.495 -18.819 1.00 96.25 628 ARG A N 1
ATOM 5007 C CA . ARG A 1 628 ? 11.164 -5.774 -18.856 1.00 96.25 628 ARG A CA 1
ATOM 5008 C C . ARG A 1 628 ? 10.620 -6.146 -17.479 1.00 96.25 628 ARG A C 1
ATOM 5010 O O . ARG A 1 628 ? 9.583 -5.623 -17.083 1.00 96.25 628 ARG A O 1
ATOM 5017 N N . GLU A 1 629 ? 11.312 -7.011 -16.735 1.00 95.62 629 GLU A N 1
ATOM 5018 C CA . GLU A 1 629 ? 10.903 -7.430 -15.385 1.00 95.62 629 GLU A CA 1
ATOM 5019 C C . GLU A 1 629 ? 10.773 -6.227 -14.441 1.00 95.62 629 GLU A C 1
ATOM 5021 O O . GLU A 1 629 ? 9.741 -6.040 -13.797 1.00 95.62 629 GLU A O 1
ATOM 5026 N N . THR A 1 630 ? 11.792 -5.367 -14.401 1.00 97.38 630 THR A N 1
ATOM 5027 C CA . THR A 1 630 ? 11.786 -4.168 -13.548 1.00 97.38 630 THR A CA 1
ATOM 5028 C C . THR A 1 630 ? 10.803 -3.100 -14.031 1.00 97.38 630 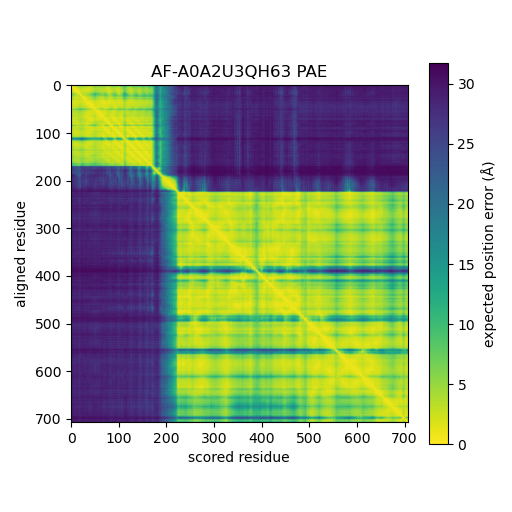THR A C 1
ATOM 5030 O O . THR A 1 630 ? 10.130 -2.477 -13.206 1.00 97.38 630 THR A O 1
ATOM 5033 N N . GLY A 1 631 ? 10.634 -2.944 -15.349 1.00 97.19 631 GLY A N 1
ATOM 5034 C CA . GLY A 1 631 ? 9.583 -2.111 -15.936 1.00 97.19 631 GLY A CA 1
ATOM 5035 C C . GLY A 1 631 ? 8.176 -2.539 -15.498 1.00 97.19 631 GLY A C 1
ATOM 5036 O O . GLY A 1 631 ? 7.391 -1.703 -15.048 1.00 97.19 631 GLY A O 1
ATOM 5037 N N . ASN A 1 632 ? 7.886 -3.848 -15.501 1.00 96.25 632 ASN A N 1
ATOM 5038 C CA . ASN A 1 632 ? 6.590 -4.422 -15.089 1.00 96.25 632 ASN A CA 1
ATOM 5039 C C . ASN A 1 632 ? 6.192 -4.056 -13.658 1.00 96.25 632 ASN A C 1
ATOM 5041 O O . ASN A 1 632 ? 5.021 -3.768 -13.397 1.00 96.25 632 ASN A O 1
ATOM 5045 N N . VAL A 1 633 ? 7.156 -4.024 -12.737 1.00 96.88 633 VAL A N 1
ATOM 5046 C CA . VAL A 1 633 ? 6.912 -3.626 -11.344 1.00 96.88 633 VAL A CA 1
ATOM 5047 C C . VAL A 1 633 ? 6.482 -2.159 -11.253 1.00 96.88 633 VAL A C 1
ATOM 5049 O O . VAL A 1 633 ? 5.533 -1.837 -10.540 1.00 96.88 633 VAL A O 1
ATOM 5052 N N . LEU A 1 634 ? 7.152 -1.268 -11.988 1.00 97.56 634 LEU A N 1
ATOM 5053 C CA . LEU A 1 634 ? 6.866 0.172 -11.975 1.00 97.56 634 LEU A CA 1
ATOM 5054 C C . LEU A 1 634 ? 5.683 0.558 -12.879 1.00 97.56 634 LEU A C 1
ATOM 5056 O O . LEU A 1 634 ? 5.189 1.689 -12.814 1.00 97.56 634 LEU A O 1
ATOM 5060 N N . ASN A 1 635 ? 5.208 -0.389 -13.689 1.00 97.00 635 ASN A N 1
ATOM 5061 C CA . ASN A 1 635 ? 4.295 -0.182 -14.805 1.00 97.00 635 ASN A CA 1
ATOM 5062 C C . ASN A 1 635 ? 4.814 0.891 -15.780 1.00 97.00 635 ASN A C 1
ATOM 5064 O O . ASN A 1 635 ? 4.118 1.853 -16.107 1.00 97.00 635 ASN A O 1
ATOM 5068 N N . LEU A 1 636 ? 6.082 0.749 -16.148 1.00 96.62 636 LEU A N 1
ATOM 5069 C CA . LEU A 1 636 ? 6.799 1.568 -17.113 1.00 96.62 636 LEU A CA 1
ATOM 5070 C C . LEU A 1 636 ? 7.444 0.639 -18.140 1.00 96.62 636 LEU A C 1
ATOM 5072 O O . LEU A 1 636 ? 7.764 -0.510 -17.842 1.00 96.62 636 LEU A O 1
ATOM 5076 N N . PHE A 1 637 ? 7.720 1.175 -19.319 1.00 95.75 637 PHE A N 1
ATOM 5077 C CA . PHE A 1 637 ? 8.476 0.532 -20.381 1.00 95.75 637 PHE A CA 1
ATOM 5078 C C . PHE A 1 637 ? 7.778 -0.670 -21.038 1.00 95.75 637 PHE A C 1
ATOM 5080 O O . PHE A 1 637 ? 8.419 -1.648 -21.422 1.00 95.75 637 PHE A O 1
ATOM 5087 N N . HIS A 1 638 ? 6.449 -0.614 -21.167 1.00 90.31 638 HIS A N 1
ATOM 5088 C CA . HIS A 1 638 ? 5.653 -1.714 -21.739 1.00 90.31 638 HIS A CA 1
ATOM 5089 C C . HIS A 1 638 ? 5.460 -1.640 -23.244 1.00 90.31 638 HIS A C 1
ATOM 5091 O O . HIS A 1 638 ? 5.079 -2.639 -23.855 1.00 90.31 638 HIS A O 1
ATOM 5097 N N . ARG A 1 639 ? 5.684 -0.468 -23.835 1.00 94.12 639 ARG A N 1
ATOM 5098 C CA . ARG A 1 639 ? 5.453 -0.257 -25.257 1.00 94.12 639 ARG A CA 1
ATOM 5099 C C . ARG A 1 639 ? 6.619 -0.797 -26.075 1.00 94.12 639 ARG A C 1
ATOM 5101 O O . ARG A 1 639 ? 7.733 -1.009 -25.599 1.00 94.12 639 ARG A O 1
ATOM 5108 N N . THR A 1 640 ? 6.365 -1.006 -27.348 1.00 93.88 640 THR A N 1
ATOM 5109 C CA . THR A 1 640 ? 7.420 -1.060 -28.352 1.00 93.88 640 THR A CA 1
ATOM 5110 C C . THR A 1 640 ? 7.931 0.358 -28.640 1.00 93.88 640 THR A C 1
ATOM 5112 O O . THR A 1 640 ? 7.192 1.331 -28.462 1.00 93.88 640 THR A O 1
ATOM 5115 N N . PRO A 1 641 ? 9.179 0.519 -29.109 1.00 92.56 641 PRO A N 1
ATOM 5116 C CA . PRO A 1 641 ? 9.667 1.818 -29.564 1.00 92.56 641 PRO A CA 1
ATOM 5117 C C . PRO A 1 641 ? 8.775 2.462 -30.635 1.00 92.56 641 PRO A C 1
ATOM 5119 O O . PRO A 1 641 ? 8.580 3.673 -30.629 1.00 92.56 641 PRO A O 1
ATOM 5122 N N . GLU A 1 642 ? 8.181 1.656 -31.516 1.00 90.62 642 GLU A N 1
ATOM 5123 C CA . GLU A 1 642 ? 7.236 2.118 -32.535 1.00 90.62 642 GLU A CA 1
ATOM 5124 C C . GLU A 1 642 ? 5.978 2.738 -31.903 1.00 90.62 642 GLU A C 1
ATOM 5126 O O . GLU A 1 642 ? 5.559 3.834 -32.272 1.00 90.62 642 GLU A O 1
ATOM 5131 N N . GLU A 1 643 ? 5.390 2.071 -30.907 1.00 94.12 643 GLU A N 1
ATOM 5132 C CA . GLU A 1 643 ? 4.241 2.590 -30.155 1.00 94.12 643 GLU A CA 1
ATOM 5133 C C . GLU A 1 643 ? 4.587 3.851 -29.357 1.00 94.12 643 GLU A C 1
ATOM 5135 O O . GLU A 1 643 ? 3.763 4.764 -29.280 1.00 94.12 643 GLU A O 1
ATOM 5140 N N . TRP A 1 644 ? 5.795 3.928 -28.790 1.00 95.31 644 TRP A N 1
ATOM 5141 C CA . TRP A 1 644 ? 6.295 5.133 -28.127 1.00 95.31 644 TRP A CA 1
ATOM 5142 C C . TRP A 1 644 ? 6.343 6.324 -29.090 1.00 95.31 644 TRP A C 1
ATOM 5144 O O . TRP A 1 644 ? 5.751 7.368 -28.813 1.00 95.31 644 TRP A O 1
ATOM 5154 N N . TYR A 1 645 ? 6.971 6.158 -30.256 1.00 94.12 645 TYR A N 1
ATOM 5155 C CA . TYR A 1 645 ? 7.065 7.229 -31.246 1.00 94.12 645 TYR A CA 1
ATOM 5156 C C . TYR A 1 645 ? 5.708 7.609 -31.836 1.00 94.12 645 TYR A C 1
ATOM 5158 O O . TYR A 1 645 ? 5.427 8.797 -31.987 1.00 94.12 645 TYR A O 1
ATOM 5166 N N . ARG A 1 646 ? 4.815 6.642 -32.074 1.00 92.62 646 ARG A N 1
ATOM 5167 C CA . ARG A 1 646 ? 3.434 6.921 -32.492 1.00 92.62 646 ARG A CA 1
ATOM 5168 C C . ARG A 1 646 ? 2.678 7.752 -31.451 1.00 92.62 646 ARG A C 1
ATOM 5170 O O . ARG A 1 646 ? 1.965 8.687 -31.814 1.00 92.62 646 ARG A O 1
ATOM 5177 N N . ALA A 1 647 ? 2.848 7.444 -30.166 1.00 92.69 647 ALA A N 1
ATOM 5178 C CA . ALA A 1 647 ? 2.237 8.216 -29.088 1.00 92.69 647 ALA A CA 1
ATOM 5179 C C . ALA A 1 647 ? 2.796 9.648 -29.020 1.00 92.69 647 ALA A C 1
ATOM 5181 O O . ALA A 1 647 ? 2.021 10.600 -28.918 1.00 92.69 647 ALA A O 1
ATOM 5182 N N . LEU A 1 648 ? 4.115 9.822 -29.173 1.00 93.38 648 LEU A N 1
ATOM 5183 C CA . LEU A 1 648 ? 4.734 11.149 -29.244 1.00 93.38 648 LEU A CA 1
ATOM 5184 C C . LEU A 1 648 ? 4.236 11.969 -30.439 1.00 93.38 648 LEU A C 1
ATOM 5186 O O . LEU A 1 648 ? 3.972 13.160 -30.282 1.00 93.38 648 LEU A O 1
ATOM 5190 N N . MET A 1 649 ? 4.063 11.354 -31.615 1.00 93.00 649 MET A N 1
ATOM 5191 C CA . MET A 1 649 ? 3.484 12.035 -32.781 1.00 93.00 649 MET A CA 1
ATOM 5192 C C . MET A 1 649 ? 2.080 12.561 -32.486 1.00 93.00 649 MET A C 1
ATOM 5194 O O . MET A 1 649 ? 1.783 13.711 -32.809 1.00 93.00 649 MET A O 1
ATOM 5198 N N . ALA A 1 650 ? 1.239 11.748 -31.838 1.00 91.50 650 ALA A N 1
ATOM 5199 C CA . ALA A 1 650 ? -0.121 12.136 -31.481 1.00 91.50 650 ALA A CA 1
ATOM 5200 C C . ALA A 1 650 ? -0.144 13.313 -30.493 1.00 91.50 650 ALA A C 1
ATOM 5202 O O . ALA A 1 650 ? -0.863 14.284 -30.715 1.00 91.50 650 ALA A O 1
ATOM 5203 N N . VAL A 1 651 ? 0.673 13.259 -29.436 1.00 91.88 651 VAL A N 1
ATOM 5204 C CA . VAL A 1 651 ? 0.728 14.310 -28.406 1.00 91.88 651 VAL A CA 1
ATOM 5205 C C . VAL A 1 651 ? 1.337 15.610 -28.943 1.00 91.88 651 VAL A C 1
ATOM 5207 O O . VAL A 1 651 ? 0.830 16.691 -28.651 1.00 91.88 651 VAL A O 1
ATOM 5210 N N . LYS A 1 652 ? 2.389 15.533 -29.770 1.00 90.56 652 LYS A N 1
ATOM 5211 C CA . LYS A 1 652 ? 3.026 16.715 -30.383 1.00 90.56 652 LYS A CA 1
ATOM 5212 C C . LYS A 1 652 ? 2.261 17.258 -31.601 1.00 90.56 652 LYS A C 1
ATOM 5214 O O . LYS A 1 652 ? 2.670 18.273 -32.161 1.00 90.56 652 LYS A O 1
ATOM 5219 N N . GLY A 1 653 ? 1.173 16.608 -32.023 1.00 90.31 653 GLY A N 1
ATOM 5220 C CA . GLY A 1 653 ? 0.358 17.040 -33.163 1.00 90.31 653 GLY A CA 1
ATOM 5221 C C . GLY A 1 653 ? 1.070 16.925 -34.515 1.00 90.31 653 GLY A C 1
ATOM 5222 O O . GLY A 1 653 ? 0.840 17.746 -35.404 1.00 90.31 653 GLY A O 1
ATOM 5223 N N . ILE A 1 654 ? 1.951 15.933 -34.682 1.00 90.88 654 ILE A N 1
ATOM 5224 C CA . ILE A 1 654 ? 2.653 15.692 -35.948 1.00 90.88 654 ILE A CA 1
ATOM 5225 C C . ILE A 1 654 ? 1.653 15.106 -36.951 1.00 90.88 654 ILE A C 1
ATOM 5227 O O . ILE A 1 654 ? 1.244 13.955 -36.835 1.00 90.88 654 ILE A O 1
ATOM 5231 N N . GLY A 1 655 ? 1.270 15.898 -37.955 1.00 88.56 655 GLY A N 1
ATOM 5232 C CA . GLY A 1 655 ? 0.281 15.534 -38.981 1.00 88.56 655 GLY A CA 1
ATOM 5233 C C . GLY A 1 655 ? 0.776 14.564 -40.060 1.00 88.56 655 GLY A C 1
ATOM 5234 O O . GLY A 1 655 ? 0.323 14.655 -41.196 1.00 88.56 655 GLY A O 1
ATOM 5235 N N . LEU A 1 656 ? 1.735 13.696 -39.737 1.00 90.19 656 LEU A N 1
ATOM 5236 C CA . LEU A 1 656 ? 2.204 12.619 -40.608 1.00 90.19 656 LEU A CA 1
ATOM 5237 C C . LEU A 1 656 ? 1.711 11.282 -40.057 1.00 90.19 656 LEU A C 1
ATOM 5239 O O . LEU A 1 656 ? 1.642 11.099 -38.845 1.00 90.19 656 LEU A O 1
ATOM 5243 N N . THR A 1 657 ? 1.412 10.334 -40.933 1.00 90.06 657 THR A N 1
ATOM 5244 C CA . THR A 1 657 ? 1.256 8.927 -40.554 1.00 90.06 657 THR A CA 1
ATOM 5245 C C . THR A 1 657 ? 2.595 8.194 -40.645 1.00 90.06 657 THR A C 1
ATOM 5247 O O . THR A 1 657 ? 3.554 8.677 -41.251 1.00 90.06 657 THR A O 1
ATOM 5250 N N . GLU A 1 658 ? 2.674 7.011 -40.038 1.00 88.56 658 GLU A N 1
ATOM 5251 C CA . GLU A 1 658 ? 3.839 6.130 -40.179 1.00 88.56 658 GLU A CA 1
ATOM 5252 C C . GLU A 1 658 ? 4.085 5.761 -41.654 1.00 88.56 658 GLU A C 1
ATOM 5254 O O . GLU A 1 658 ? 5.223 5.811 -42.118 1.00 88.56 658 GLU A O 1
ATOM 5259 N N . ASP A 1 659 ? 3.017 5.514 -42.417 1.00 91.19 659 ASP A N 1
ATOM 5260 C CA . ASP A 1 659 ? 3.090 5.230 -43.853 1.00 91.19 659 ASP A CA 1
ATOM 5261 C C . ASP A 1 659 ? 3.627 6.425 -44.657 1.00 91.19 659 ASP A C 1
ATOM 5263 O O . ASP A 1 659 ? 4.446 6.234 -45.557 1.00 91.19 659 ASP A O 1
ATOM 5267 N N . ASP A 1 660 ? 3.248 7.661 -44.302 1.00 92.75 660 ASP A N 1
ATOM 5268 C CA . ASP A 1 660 ? 3.794 8.869 -44.939 1.00 92.75 660 ASP A CA 1
ATOM 5269 C C . ASP A 1 660 ? 5.310 8.972 -44.721 1.00 92.75 660 ASP A C 1
ATOM 5271 O O . ASP A 1 660 ? 6.064 9.295 -45.643 1.00 92.75 660 ASP A O 1
ATOM 5275 N N . ILE A 1 661 ? 5.779 8.673 -43.504 1.00 92.44 661 ILE A N 1
ATOM 5276 C CA . ILE A 1 661 ? 7.209 8.692 -43.170 1.00 92.44 661 ILE A CA 1
ATOM 5277 C C . ILE A 1 661 ? 7.949 7.609 -43.964 1.00 92.44 661 ILE A C 1
ATOM 5279 O O . ILE A 1 661 ? 8.991 7.891 -44.559 1.00 92.44 661 ILE A O 1
ATOM 5283 N N . LEU A 1 662 ? 7.413 6.387 -44.022 1.00 92.19 662 LEU A N 1
ATOM 5284 C CA . LEU A 1 662 ? 8.009 5.278 -44.773 1.00 92.19 662 LEU A CA 1
ATOM 5285 C C . LEU A 1 662 ? 8.042 5.547 -46.286 1.00 92.19 662 LEU A C 1
ATOM 5287 O O . LEU A 1 662 ? 9.044 5.244 -46.946 1.00 92.19 662 LEU A O 1
ATOM 5291 N N . ALA A 1 663 ? 7.001 6.175 -46.838 1.00 93.75 663 ALA A N 1
ATOM 5292 C CA . ALA A 1 663 ? 6.970 6.609 -48.232 1.00 93.75 663 ALA A CA 1
ATOM 5293 C C . ALA A 1 663 ? 8.082 7.630 -48.518 1.00 93.75 663 ALA A C 1
ATOM 5295 O O . ALA A 1 663 ? 8.867 7.444 -49.450 1.00 93.75 663 ALA A O 1
ATOM 5296 N N . ARG A 1 664 ? 8.240 8.648 -47.659 1.00 94.38 664 ARG A N 1
ATOM 5297 C CA . ARG A 1 664 ? 9.333 9.629 -47.772 1.00 94.38 664 ARG A CA 1
ATOM 5298 C C . ARG A 1 664 ? 10.716 9.002 -47.627 1.00 94.38 664 ARG A C 1
ATOM 5300 O O . ARG A 1 664 ? 11.641 9.373 -48.347 1.00 94.38 664 ARG A O 1
ATOM 5307 N N . ILE A 1 665 ? 10.881 8.029 -46.732 1.00 93.50 665 ILE A N 1
ATOM 5308 C CA . ILE A 1 665 ? 12.138 7.280 -46.602 1.00 93.50 665 ILE A CA 1
ATOM 5309 C C . ILE A 1 665 ? 12.457 6.533 -47.903 1.00 93.50 665 ILE A C 1
ATOM 5311 O O . ILE A 1 665 ? 13.605 6.562 -48.350 1.00 93.50 665 ILE A O 1
ATOM 5315 N N . THR A 1 666 ? 11.454 5.925 -48.536 1.00 94.25 666 THR A N 1
ATOM 5316 C CA . THR A 1 666 ? 11.606 5.214 -49.814 1.00 94.25 666 THR A CA 1
ATOM 5317 C C . THR A 1 666 ? 11.997 6.170 -50.945 1.00 94.25 666 THR A C 1
ATOM 5319 O O . THR A 1 666 ? 12.947 5.903 -51.683 1.00 94.25 666 THR A O 1
ATOM 5322 N N . GLU A 1 667 ? 11.334 7.327 -51.050 1.00 93.69 667 GLU A N 1
ATOM 5323 C CA . GLU A 1 667 ? 11.690 8.385 -52.010 1.00 93.69 667 GLU A CA 1
ATOM 5324 C C . GLU A 1 667 ? 13.138 8.851 -51.818 1.00 93.69 667 GLU A C 1
ATOM 5326 O O . GLU A 1 667 ? 13.911 8.932 -52.778 1.00 93.69 667 GLU A O 1
ATOM 5331 N N . ARG A 1 668 ? 13.544 9.062 -50.561 1.00 94.31 668 ARG A N 1
ATOM 5332 C CA . ARG A 1 668 ? 14.915 9.437 -50.209 1.00 94.31 668 ARG A CA 1
ATOM 5333 C C . ARG A 1 668 ? 15.926 8.355 -50.584 1.00 94.31 668 ARG A C 1
ATOM 5335 O O . ARG A 1 668 ? 17.019 8.683 -51.048 1.00 94.31 668 ARG A O 1
ATOM 5342 N N . GLN A 1 669 ? 15.608 7.078 -50.378 1.00 92.06 669 GLN A N 1
ATOM 5343 C CA . GLN A 1 669 ? 16.481 5.973 -50.784 1.00 92.06 669 GLN A CA 1
ATOM 5344 C C . GLN A 1 669 ? 16.660 5.948 -52.306 1.00 92.06 669 GLN A C 1
ATOM 5346 O O . GLN A 1 669 ? 17.797 5.912 -52.777 1.00 92.06 669 GLN A O 1
ATOM 5351 N N . ALA A 1 670 ? 15.577 6.105 -53.071 1.00 92.88 670 ALA A N 1
ATOM 5352 C CA . ALA A 1 670 ? 15.635 6.181 -54.529 1.00 92.88 670 ALA A CA 1
ATOM 5353 C C . ALA A 1 670 ? 16.452 7.394 -55.026 1.00 92.88 670 ALA A C 1
ATOM 5355 O O . ALA A 1 670 ? 17.204 7.283 -55.997 1.00 92.88 670 ALA A O 1
ATOM 5356 N N . ALA A 1 671 ? 16.362 8.547 -54.354 1.00 92.25 671 ALA A N 1
ATOM 5357 C CA . ALA A 1 671 ? 17.204 9.710 -54.648 1.00 92.25 671 ALA A CA 1
ATOM 5358 C C . ALA A 1 671 ? 18.697 9.408 -54.419 1.00 92.25 671 ALA A C 1
ATOM 5360 O O . ALA A 1 671 ? 19.532 9.678 -55.286 1.00 92.25 671 ALA A O 1
ATOM 5361 N N . ARG A 1 672 ? 19.040 8.747 -53.302 1.00 91.06 672 ARG A N 1
ATOM 5362 C CA . ARG A 1 672 ? 20.421 8.324 -53.000 1.00 91.06 672 ARG A CA 1
ATOM 5363 C C . ARG A 1 672 ? 20.965 7.313 -54.006 1.00 91.06 672 ARG A C 1
ATOM 5365 O O . ARG A 1 672 ? 22.126 7.424 -54.394 1.00 91.06 672 ARG A O 1
ATOM 5372 N N . GLU A 1 673 ? 20.152 6.359 -54.456 1.00 92.00 673 GLU A N 1
ATOM 5373 C CA . GLU A 1 673 ? 20.531 5.384 -55.491 1.00 92.00 673 GLU A CA 1
ATOM 5374 C C . GLU A 1 673 ? 20.868 6.064 -56.823 1.00 92.00 673 GLU A C 1
ATOM 5376 O O . GLU A 1 673 ? 21.847 5.708 -57.483 1.00 92.00 673 GLU A O 1
ATOM 5381 N N . ARG A 1 674 ? 20.113 7.111 -57.179 1.00 95.19 674 ARG A N 1
ATOM 5382 C CA . ARG A 1 674 ? 20.379 7.964 -58.349 1.00 95.19 674 ARG A CA 1
ATOM 5383 C C . ARG A 1 674 ? 21.499 8.990 -58.121 1.00 95.19 674 ARG A C 1
ATOM 5385 O O . ARG A 1 674 ? 21.832 9.724 -59.048 1.00 95.19 674 ARG A O 1
ATOM 5392 N N . LYS A 1 675 ? 22.110 9.021 -56.927 1.00 93.94 675 LYS A N 1
ATOM 5393 C CA . LYS A 1 675 ? 23.117 10.005 -56.476 1.00 93.94 675 LYS A CA 1
ATOM 5394 C C . LYS A 1 675 ? 22.618 11.458 -56.485 1.00 93.94 675 LYS A C 1
ATOM 5396 O O . LYS A 1 675 ? 23.427 12.381 -56.585 1.00 93.94 675 LYS A O 1
ATOM 5401 N N . ASP A 1 676 ? 21.310 11.661 -56.359 1.00 94.75 676 ASP A N 1
ATOM 5402 C CA . ASP A 1 676 ? 20.703 12.977 -56.171 1.00 94.75 676 ASP A CA 1
ATOM 5403 C C . ASP A 1 676 ? 20.719 13.346 -54.682 1.00 94.75 676 ASP A C 1
ATOM 5405 O O . ASP A 1 676 ? 19.790 13.074 -53.918 1.00 94.75 676 ASP A O 1
ATOM 5409 N N . TRP A 1 677 ? 21.844 13.910 -54.244 1.00 93.12 677 TRP A N 1
ATOM 5410 C CA . TRP A 1 677 ? 22.044 14.285 -52.844 1.00 93.12 677 TRP A CA 1
ATOM 5411 C C . TRP A 1 677 ? 21.180 15.476 -52.423 1.00 93.12 677 TRP A C 1
ATOM 5413 O O . TRP A 1 677 ? 20.808 15.560 -51.257 1.00 93.12 677 TRP A O 1
ATOM 5423 N N . ALA A 1 678 ? 20.842 16.372 -53.356 1.00 94.94 678 ALA A N 1
ATOM 5424 C CA . ALA A 1 678 ? 20.045 17.557 -53.061 1.00 94.94 678 ALA A CA 1
ATOM 5425 C C . ALA A 1 678 ? 18.605 17.174 -52.695 1.00 94.94 678 ALA A C 1
ATOM 5427 O O . ALA A 1 678 ? 18.088 17.647 -51.684 1.00 94.94 678 ALA A O 1
ATOM 5428 N N . ASP A 1 679 ? 17.993 16.276 -53.470 1.00 92.88 679 ASP A N 1
ATOM 5429 C CA . ASP A 1 679 ? 16.650 15.758 -53.195 1.00 92.88 679 ASP A CA 1
ATOM 5430 C C . ASP A 1 679 ? 16.623 14.904 -51.913 1.00 92.88 679 ASP A C 1
ATOM 5432 O O . ASP A 1 679 ? 15.763 15.067 -51.044 1.00 92.88 679 ASP A O 1
ATOM 5436 N N . ALA A 1 680 ? 17.644 14.062 -51.710 1.00 91.75 680 ALA A N 1
ATOM 5437 C CA . ALA A 1 680 ? 17.767 13.261 -50.492 1.00 91.75 680 ALA A CA 1
ATOM 5438 C C . ALA A 1 680 ? 17.908 14.110 -49.208 1.00 91.75 680 ALA A C 1
ATOM 5440 O O . ALA A 1 680 ? 17.362 13.740 -48.160 1.00 91.75 680 ALA A O 1
ATOM 5441 N N . ASP A 1 681 ? 18.637 15.229 -49.275 1.00 93.38 681 ASP A N 1
ATOM 5442 C CA . ASP A 1 681 ? 18.784 16.177 -48.166 1.00 93.38 681 ASP A CA 1
ATOM 5443 C C . ASP A 1 681 ? 17.530 17.037 -47.973 1.00 93.38 681 ASP A C 1
ATOM 5445 O O . ASP A 1 681 ? 17.167 17.324 -46.830 1.00 93.38 681 ASP A O 1
ATOM 5449 N N . PHE A 1 682 ? 16.827 17.391 -49.055 1.00 95.75 682 PHE A N 1
ATOM 5450 C CA . PHE A 1 682 ? 15.535 18.073 -48.980 1.00 95.75 682 PHE A CA 1
ATOM 5451 C C . PHE A 1 682 ? 14.514 17.239 -48.200 1.00 95.75 682 PHE A C 1
ATOM 5453 O O . PHE A 1 682 ? 13.946 17.738 -47.231 1.00 95.75 682 PHE A O 1
ATOM 5460 N N . ILE A 1 683 ? 14.354 15.953 -48.537 1.00 93.56 683 ILE A N 1
ATOM 5461 C CA . ILE A 1 683 ? 13.423 15.053 -47.835 1.00 93.56 683 ILE A CA 1
ATOM 5462 C C . ILE A 1 683 ? 13.814 14.894 -46.361 1.00 93.56 683 ILE A C 1
ATOM 5464 O O . ILE A 1 683 ? 12.959 14.914 -45.474 1.00 93.56 683 ILE A O 1
ATOM 5468 N N . ARG A 1 684 ? 15.117 14.764 -46.067 1.00 94.06 684 ARG A N 1
ATOM 5469 C CA . ARG A 1 684 ? 15.596 14.689 -44.678 1.00 94.06 684 ARG A CA 1
ATOM 5470 C C . ARG A 1 684 ? 15.224 15.948 -43.898 1.00 94.06 684 ARG A C 1
ATOM 5472 O O . ARG A 1 684 ? 14.774 15.832 -42.763 1.00 94.06 684 ARG A O 1
ATOM 5479 N N . LYS A 1 685 ? 15.426 17.125 -44.490 1.00 95.06 685 LYS A N 1
ATOM 5480 C CA . LYS A 1 685 ? 15.110 18.412 -43.869 1.00 95.06 685 LYS A CA 1
ATOM 5481 C C . LYS A 1 685 ? 13.601 18.606 -43.694 1.00 95.06 685 LYS A C 1
ATOM 5483 O O . LYS A 1 685 ? 13.192 19.062 -42.635 1.00 95.06 685 LYS A O 1
ATOM 5488 N N . GLU A 1 686 ? 12.788 18.205 -44.672 1.00 94.50 686 GLU A N 1
ATOM 5489 C CA . GLU A 1 686 ? 11.319 18.249 -44.583 1.00 94.50 686 GLU A CA 1
ATOM 5490 C C . GLU A 1 686 ? 10.811 17.450 -43.374 1.00 94.50 686 GLU A C 1
ATOM 5492 O O . GLU A 1 686 ? 9.965 17.922 -42.614 1.00 94.50 686 GLU A O 1
ATOM 5497 N N . LEU A 1 687 ? 11.335 16.236 -43.182 1.00 94.12 687 LEU A N 1
ATOM 5498 C CA . LEU A 1 687 ? 10.983 15.397 -42.038 1.00 94.12 687 LEU A CA 1
ATOM 5499 C C . LEU A 1 687 ? 11.525 15.974 -40.722 1.00 94.12 687 LEU A C 1
ATOM 5501 O O . LEU A 1 687 ? 10.791 16.008 -39.735 1.00 94.12 687 LEU A O 1
ATOM 5505 N N . ASP A 1 688 ? 12.753 16.498 -40.720 1.00 94.19 688 ASP A N 1
ATOM 5506 C CA . ASP A 1 688 ? 13.373 17.118 -39.543 1.00 94.19 688 ASP A CA 1
ATOM 5507 C C . ASP A 1 688 ? 12.584 18.336 -39.035 1.00 94.19 688 ASP A C 1
ATOM 5509 O O . ASP A 1 688 ? 12.343 18.464 -37.833 1.00 94.19 688 ASP A O 1
ATOM 5513 N N . GLU A 1 689 ? 12.117 19.194 -39.949 1.00 93.69 689 GLU A N 1
ATOM 5514 C CA . GLU A 1 689 ? 11.270 20.360 -39.657 1.00 93.69 689 GLU A CA 1
ATOM 5515 C C . GLU A 1 689 ? 9.912 19.963 -39.062 1.00 93.69 689 GLU A C 1
ATOM 5517 O O . GLU A 1 689 ? 9.362 20.687 -38.232 1.00 93.69 689 GLU A O 1
ATOM 5522 N N . LYS A 1 690 ? 9.395 18.786 -39.433 1.00 92.69 690 LYS A N 1
ATOM 5523 C CA . LYS A 1 690 ? 8.177 18.189 -38.861 1.00 92.69 690 LYS A CA 1
ATOM 5524 C C . LYS A 1 690 ? 8.442 17.406 -37.567 1.00 92.69 690 LYS A C 1
ATOM 5526 O O . LYS A 1 690 ? 7.519 16.809 -37.020 1.00 92.69 690 LYS A O 1
ATOM 5531 N N . GLY A 1 691 ? 9.680 17.406 -37.066 1.00 92.69 691 GLY A N 1
ATOM 5532 C CA . GLY A 1 691 ? 10.070 16.733 -35.827 1.00 92.69 691 GLY A CA 1
ATOM 5533 C C . GLY A 1 691 ? 10.405 15.247 -35.982 1.00 92.69 691 GLY A C 1
ATOM 5534 O O . GLY A 1 691 ? 10.460 14.545 -34.976 1.00 92.69 691 GLY A O 1
ATOM 5535 N N . ILE A 1 692 ? 10.644 14.755 -37.200 1.00 94.12 692 ILE A N 1
ATOM 5536 C CA . ILE A 1 692 ? 11.028 13.366 -37.484 1.00 94.12 692 ILE A CA 1
ATOM 5537 C C . ILE A 1 692 ? 12.516 13.296 -37.842 1.00 94.12 692 ILE A C 1
ATOM 5539 O O . ILE A 1 692 ? 12.972 13.829 -38.851 1.00 94.12 692 ILE A O 1
ATOM 5543 N N . LEU A 1 693 ? 13.289 12.598 -37.015 1.00 92.81 693 LEU A N 1
ATOM 5544 C CA . LEU A 1 693 ? 14.721 12.390 -37.193 1.00 92.81 693 LEU A CA 1
ATOM 5545 C C . LEU A 1 693 ? 14.969 11.083 -37.951 1.00 92.81 693 LEU A C 1
ATOM 5547 O O . LEU A 1 693 ? 14.546 10.021 -37.501 1.00 92.81 693 LEU A O 1
ATOM 5551 N N . LEU A 1 694 ? 15.706 11.149 -39.062 1.00 91.56 694 LEU A N 1
ATOM 5552 C CA . LEU A 1 694 ? 16.147 9.963 -39.804 1.00 91.56 694 LEU A CA 1
ATOM 5553 C C . LEU A 1 694 ? 17.522 9.467 -39.338 1.00 91.56 694 LEU A C 1
ATOM 5555 O O . LEU A 1 694 ? 18.475 10.250 -39.229 1.00 91.56 694 LEU A O 1
ATOM 5559 N N . GLU A 1 695 ? 17.639 8.152 -39.158 1.00 85.88 695 GLU A N 1
ATOM 5560 C CA . GLU A 1 695 ? 18.871 7.444 -38.806 1.00 85.88 695 GLU A CA 1
ATOM 5561 C C . GLU A 1 695 ? 19.232 6.427 -39.896 1.00 85.88 695 GLU A C 1
ATOM 5563 O O . GLU A 1 695 ? 18.555 5.418 -40.079 1.00 85.88 695 GLU A O 1
ATOM 5568 N N . ASP A 1 696 ? 20.321 6.675 -40.625 1.00 83.19 696 ASP A N 1
ATOM 5569 C CA . ASP A 1 696 ? 20.819 5.734 -41.631 1.00 83.19 696 ASP A CA 1
ATOM 5570 C C . ASP A 1 696 ? 21.567 4.569 -40.954 1.00 83.19 696 ASP A C 1
ATOM 5572 O O . ASP A 1 696 ? 22.544 4.778 -40.229 1.00 83.19 696 ASP A O 1
ATOM 5576 N N . ARG A 1 697 ? 21.120 3.337 -41.214 1.00 74.94 697 ARG A N 1
ATOM 5577 C CA . ARG A 1 697 ? 21.666 2.075 -40.692 1.00 74.94 697 ARG A CA 1
ATOM 5578 C C . ARG A 1 697 ? 22.172 1.202 -41.850 1.00 74.94 697 ARG A C 1
ATOM 5580 O O . ARG A 1 697 ? 22.073 1.573 -43.018 1.00 74.94 697 ARG A O 1
ATOM 5587 N N . LYS A 1 698 ? 22.796 0.059 -41.541 1.00 67.25 698 LYS A N 1
ATOM 5588 C CA . LYS A 1 698 ? 23.361 -0.845 -42.569 1.00 67.25 698 LYS A CA 1
ATOM 5589 C C . LYS A 1 698 ? 22.290 -1.596 -43.367 1.00 67.25 698 LYS A C 1
ATOM 5591 O O . LYS A 1 698 ? 22.555 -1.999 -44.492 1.00 67.25 698 LYS A O 1
ATOM 5596 N N . ASP A 1 699 ? 21.135 -1.797 -42.757 1.00 65.44 699 ASP A N 1
ATOM 5597 C CA . ASP A 1 699 ? 19.980 -2.573 -43.204 1.00 65.44 699 ASP A CA 1
ATOM 5598 C C . ASP A 1 699 ? 18.807 -1.694 -43.676 1.00 65.44 699 ASP A C 1
ATOM 5600 O O . ASP A 1 699 ? 17.829 -2.209 -44.209 1.00 65.44 699 ASP A O 1
ATOM 5604 N N . GLY A 1 700 ? 18.908 -0.369 -43.531 1.00 76.56 700 GLY A N 1
ATOM 5605 C CA . GLY A 1 700 ? 17.883 0.576 -43.970 1.00 76.56 700 GLY A CA 1
ATOM 5606 C C . GLY A 1 700 ? 18.014 1.949 -43.312 1.00 76.56 700 GLY A C 1
ATOM 5607 O O . GLY A 1 700 ? 18.988 2.236 -42.620 1.00 76.56 700 GLY A O 1
ATOM 5608 N N . THR A 1 701 ? 17.025 2.816 -43.520 1.00 83.69 701 THR A N 1
ATOM 5609 C CA . THR A 1 701 ? 16.905 4.097 -42.806 1.00 83.69 701 THR A CA 1
ATOM 5610 C C . THR A 1 701 ? 15.775 3.968 -41.789 1.00 83.69 701 THR A C 1
ATOM 5612 O O . THR A 1 701 ? 14.628 3.773 -42.177 1.00 83.69 701 THR A O 1
ATOM 5615 N N . GLY A 1 702 ? 16.102 4.065 -40.500 1.00 85.19 702 GLY A N 1
ATOM 5616 C CA . GLY A 1 702 ? 15.122 4.155 -39.418 1.00 85.19 702 GLY A CA 1
ATOM 5617 C C . GLY A 1 702 ? 14.694 5.600 -39.162 1.00 85.19 702 GLY A C 1
ATOM 5618 O O . GLY A 1 702 ? 15.316 6.544 -39.661 1.00 85.19 702 GLY A O 1
ATOM 5619 N N . TRP A 1 703 ? 13.651 5.781 -38.357 1.00 90.44 703 TRP A N 1
ATOM 5620 C CA . TRP A 1 703 ? 13.168 7.098 -37.948 1.00 90.44 703 TRP A CA 1
ATOM 5621 C C . TRP A 1 703 ? 12.804 7.128 -36.462 1.00 90.44 703 TRP A C 1
ATOM 5623 O O . TRP A 1 703 ? 12.526 6.092 -35.861 1.00 90.44 703 TRP A O 1
ATOM 5633 N N . LYS A 1 704 ? 12.820 8.326 -35.876 1.00 91.88 704 LYS A N 1
ATOM 5634 C CA . LYS A 1 704 ? 12.350 8.599 -34.514 1.00 91.88 704 LYS A CA 1
ATOM 5635 C C . LYS A 1 704 ? 11.737 9.990 -34.412 1.00 91.88 704 LYS A C 1
ATOM 5637 O O . LYS A 1 704 ? 12.045 10.863 -35.223 1.00 91.88 704 LYS A O 1
ATOM 5642 N N . VAL A 1 705 ? 10.909 10.218 -33.399 1.00 92.88 705 VAL A N 1
ATOM 5643 C CA . VAL A 1 705 ? 10.377 11.556 -33.098 1.00 92.88 705 VAL A CA 1
ATOM 5644 C C . VAL A 1 705 ? 11.397 12.338 -32.279 1.00 92.88 705 VAL A C 1
ATOM 5646 O O . VAL A 1 705 ? 12.029 11.798 -31.374 1.00 92.88 705 VAL A O 1
ATOM 5649 N N . ARG A 1 706 ? 11.560 13.624 -32.586 1.00 90.25 706 ARG A N 1
ATOM 5650 C CA . ARG A 1 706 ? 12.332 14.558 -31.769 1.00 90.25 706 ARG A CA 1
ATOM 5651 C C . ARG A 1 706 ? 11.568 14.843 -30.476 1.00 90.25 706 ARG A C 1
ATOM 5653 O O . ARG A 1 706 ? 10.467 15.395 -30.519 1.00 90.25 706 ARG A O 1
ATOM 5660 N N . VAL A 1 707 ? 12.174 14.479 -29.350 1.00 87.44 707 VAL A N 1
ATOM 5661 C CA . VAL A 1 707 ? 11.697 14.839 -28.008 1.00 87.44 707 VAL A CA 1
ATOM 5662 C C . VAL A 1 707 ? 11.904 16.319 -27.740 1.00 87.44 707 VAL A C 1
ATOM 5664 O O . VAL A 1 707 ? 13.036 16.803 -27.972 1.00 87.44 707 VAL A O 1
#

InterPro domains:
  IPR001451 Hexapeptide repeat [PF00132] (119-153)
  IPR005881 Serine O-acetyltransferase [TIGR01172] (7-168)
  IPR009080 Aminoacyl-tRNA synthetase, class Ia, anticodon-binding [SSF47323] (563-705)
  IPR011004 Trimeric LpxA-like superfamily [SSF51161] (7-172)
  IPR014729 Rossmann-like alpha/beta/alpha sandwich fold [G3DSA:3.40.50.620] (208-527)
  IPR015273 Cysteinyl-tRNA synthetase, class Ia, DALR [PF09190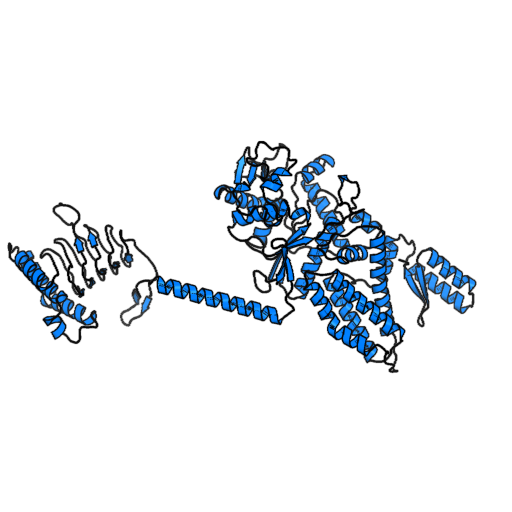] (578-637)
  IPR015273 Cysteinyl-tRNA synthetase, class Ia, DALR [SM00840] (578-645)
  IPR015803 Cysteine-tRNA ligase [MF_00041] (225-706)
  IPR015803 Cysteine-tRNA ligase [TIGR00435] (225-704)
  IPR018357 Hexapeptide transferase, conserved site [PS00101] (128-156)
  IPR024909 Cysteinyl-tRNA synthetase/mycothiol ligase [PR00983] (248-259)
  IPR024909 Cysteinyl-tRNA synthetase/mycothiol ligase [PR00983] (284-293)
  IPR024909 Cysteinyl-tRNA synthetase/mycothiol ligase [PR00983] (413-431)
  IPR024909 Cysteinyl-tRNA synthetase/mycothiol ligase [PR00983] (444-465)
  IPR024909 Cysteinyl-tRNA synthetase/mycothiol ligase [PTHR10890] (219-705)
  IPR032678 tRNA synthetases class I, catalytic domain [PF01406] (240-535)
  IPR032678 tRNA synthetases class I, catalytic domain [cd00672] (226-527)
  IPR042122 Serine acetyltransferase, N-terminal domain superfamily [G3DSA:1.10.3130.10] (4-68)
  IPR045304 Serine acetyltransferase, LbH domain [cd03354] (66-166)
  IPR053376 Serine acetyltransferase [NF041874] (7-173)

pLDDT: mean 89.43, std 12.73, range [33.22, 98.81]

Secondary structure (DSSP, 8-state):
--HHHHHHHHHHHHHHH-TT--SHHHHHHH-HHHHHHHHHHHHHHHHHTT--SHHHHHHHHHHHHHS-EE-TT-EE-TT-EESS-TT-EE-TT-EE-TT-EE-TT-EEE--SS-SS--S-EE-TT-EE-TT-EEESS-EE-SS-EEPTT-EE-S-B-SS-EEETTTTEEE---PEEEEETTEEEEE------HHHHHHHHHHHHHHHHHHHHHHHHHHHTTSS--EEEETTTTEEEE---SSTTEEEEEE--EETTS--BHHHHHHHHHHHHHHHHHHHTT-EEEEE--EE--SHHHHHHHHHHTS-HHHHHHHHHHHHHHHHHHTTPPPPSB--BGGGGHHHHHHHHHHHHHTTSEEEETTEEEE-GGGSTTTTTTTT--HHHHHHH------TT-SSTT-EEEEEEPPTTS--B--TT-SEEE-HHHHHHHHHHHHH-SSEEEEEEEGGGIIIIIHHHHHHHHHHHSS--EEEEEEEPPEEETTEEP-GGGT---BHHHHHTTS-HHHHHHHHHSS-TTS-EE--HHHHHHHHHHHHHHHHHHHHHHHHHH----S-B--TTHHHHHHHHHHHHHHHHHHHHBT--HHHHHHHHHHHHHHHHHHHHT--BSHHHHHHHHHHHHHHHHHHHHHT---S-HHHHHHHHHHHHT----HHHHHHHHHHHHHHHHTT-HHHHHHHHHHHHHTTEEEEE-SS-EEEEE--

Mean predicted aligned error: 15.52 Å